Protein AF-A0A485KMB8-F1 (afdb_monomer_lite)

InterPro domains:
  IPR010730 Heterokaryon incompatibility [PF06985] (48-133)
  IPR052895 Heterokaryon Regulation/Transcriptional Modulator [PTHR24148] (30-365)

Structure (mmCIF, N/CA/C/O backbone):
data_AF-A0A485KMB8-F1
#
_entry.id   AF-A0A485KMB8-F1
#
loop_
_atom_site.group_PDB
_atom_site.id
_atom_site.type_symbol
_atom_site.label_atom_id
_atom_site.label_alt_id
_atom_site.label_comp_id
_atom_site.label_asym_id
_atom_site.label_entity_id
_atom_site.label_seq_id
_atom_site.pdbx_PDB_ins_code
_atom_site.Cartn_x
_atom_site.Cartn_y
_atom_site.Cartn_z
_atom_site.occupancy
_atom_site.B_iso_or_equiv
_atom_site.auth_seq_id
_atom_site.auth_comp_id
_atom_site.auth_asym_id
_atom_site.auth_atom_id
_atom_site.pdbx_PDB_model_num
ATOM 1 N N . MET A 1 1 ? 18.786 -43.658 13.700 1.00 33.66 1 MET A N 1
ATOM 2 C CA . MET A 1 1 ? 17.356 -43.507 13.361 1.00 33.66 1 MET A CA 1
ATOM 3 C C . MET A 1 1 ? 16.555 -43.736 14.630 1.00 33.66 1 MET A C 1
ATOM 5 O O . MET A 1 1 ? 16.445 -44.871 15.063 1.00 33.66 1 MET A O 1
ATOM 9 N N . LEU A 1 2 ? 16.092 -42.661 15.263 1.00 22.67 2 LEU A N 1
ATOM 10 C CA . LEU A 1 2 ? 15.136 -42.699 16.373 1.00 22.67 2 LEU A CA 1
ATOM 11 C C . LEU A 1 2 ? 13.871 -41.972 15.891 1.00 22.67 2 LEU A C 1
ATOM 13 O O . LEU A 1 2 ? 14.014 -40.977 15.174 1.00 22.67 2 LEU A O 1
ATOM 17 N N . PRO A 1 3 ? 12.662 -42.463 16.203 1.00 29.00 3 PRO A N 1
ATOM 18 C CA . PRO A 1 3 ? 11.435 -41.874 15.693 1.00 29.00 3 PRO A CA 1
ATOM 19 C C . PRO A 1 3 ? 11.149 -40.561 16.430 1.00 29.00 3 PRO A C 1
ATOM 21 O O . PRO A 1 3 ? 11.124 -40.515 17.658 1.00 29.00 3 PRO A O 1
ATOM 24 N N . LEU A 1 4 ? 10.942 -39.488 15.666 1.00 28.11 4 LEU A N 1
ATOM 25 C CA . LEU A 1 4 ? 10.397 -38.234 16.173 1.00 28.11 4 LEU A CA 1
ATOM 26 C C . LEU A 1 4 ? 8.925 -38.463 16.521 1.00 28.11 4 LEU A C 1
ATOM 28 O O . LEU A 1 4 ? 8.076 -38.589 15.640 1.00 28.11 4 LEU A O 1
ATOM 32 N N . SER A 1 5 ? 8.652 -38.546 17.818 1.00 27.19 5 SER A N 1
ATOM 33 C CA . SER A 1 5 ? 7.319 -38.602 18.403 1.00 27.19 5 SER A CA 1
ATOM 34 C C . SER A 1 5 ? 6.478 -37.408 17.943 1.00 27.19 5 SER A C 1
ATOM 36 O O . SER A 1 5 ? 6.818 -36.252 18.197 1.00 27.19 5 SER A O 1
ATOM 38 N N . SER A 1 6 ? 5.363 -37.694 17.273 1.00 32.34 6 SER A N 1
ATOM 39 C CA . SER A 1 6 ? 4.346 -36.723 16.878 1.00 32.34 6 SER A CA 1
ATOM 40 C C . SER A 1 6 ? 3.556 -36.258 18.103 1.00 32.34 6 SER A C 1
ATOM 42 O O . SER A 1 6 ? 2.508 -36.811 18.433 1.00 32.34 6 SER A O 1
ATOM 44 N N . VAL A 1 7 ? 4.048 -35.230 18.785 1.00 27.73 7 VAL A N 1
ATOM 45 C CA . VAL A 1 7 ? 3.206 -34.436 19.682 1.00 27.73 7 VAL A CA 1
ATOM 46 C C . VAL A 1 7 ? 2.474 -33.431 18.798 1.00 27.73 7 VAL A C 1
ATOM 48 O O . VAL A 1 7 ? 3.037 -32.405 18.431 1.00 27.73 7 VAL A O 1
ATOM 51 N N . GLN A 1 8 ? 1.243 -33.749 18.391 1.00 29.23 8 GLN A N 1
ATOM 52 C CA . GLN A 1 8 ? 0.310 -32.727 17.920 1.00 29.23 8 GLN A CA 1
ATOM 53 C C . GLN A 1 8 ? -0.181 -31.962 19.157 1.00 29.23 8 GLN A C 1
ATOM 55 O O . GLN A 1 8 ? -0.863 -32.559 19.991 1.00 29.23 8 GLN A O 1
ATOM 60 N N . PRO A 1 9 ? 0.139 -30.667 19.320 1.00 33.44 9 PRO A N 1
ATOM 61 C CA . PRO A 1 9 ? -0.571 -29.860 20.289 1.00 33.44 9 PRO A CA 1
ATOM 62 C C . PRO A 1 9 ? -1.999 -29.671 19.775 1.00 33.44 9 PRO A C 1
ATOM 64 O O . PRO A 1 9 ? -2.211 -29.227 18.646 1.00 33.44 9 PRO A O 1
ATOM 67 N N . SER A 1 10 ? -2.969 -30.036 20.610 1.00 31.23 10 SER A N 1
ATOM 68 C CA . SER A 1 10 ? -4.387 -29.747 20.410 1.00 31.23 10 SER A CA 1
ATOM 69 C C . SER A 1 10 ? -4.571 -28.233 20.279 1.00 31.23 10 SER A C 1
ATOM 71 O O . SER A 1 10 ? -4.607 -27.522 21.283 1.00 31.23 10 SER A O 1
ATOM 73 N N . MET A 1 11 ? -4.651 -27.727 19.047 1.00 38.28 11 MET A N 1
ATOM 74 C CA . MET A 1 11 ? -5.020 -26.339 18.785 1.00 38.28 11 MET A CA 1
ATOM 75 C C . MET A 1 11 ? -6.490 -26.170 19.168 1.00 38.28 11 MET A C 1
ATOM 77 O O . MET A 1 11 ? -7.372 -26.683 18.481 1.00 38.28 11 MET A O 1
ATOM 81 N N . MET A 1 12 ? -6.760 -25.456 20.263 1.00 34.22 12 MET A N 1
ATOM 82 C CA . MET A 1 12 ? -8.071 -24.845 20.459 1.00 34.22 12 MET A CA 1
ATOM 83 C C . MET A 1 12 ? -8.315 -23.932 19.258 1.00 34.22 12 MET A C 1
ATOM 85 O O . MET A 1 12 ? -7.650 -22.907 19.111 1.00 34.22 12 MET A O 1
ATOM 89 N N . GLN A 1 13 ? -9.224 -24.327 18.369 1.00 42.22 13 GLN A N 1
ATOM 90 C CA . GLN A 1 13 ? -9.740 -23.396 17.379 1.00 42.22 13 GLN A CA 1
ATOM 91 C C . GLN A 1 13 ? -10.479 -22.291 18.142 1.00 42.22 13 GLN A C 1
ATOM 93 O O . GLN A 1 13 ? -11.325 -22.613 18.982 1.00 42.22 13 GLN A O 1
ATOM 98 N N . PRO A 1 14 ? -10.157 -21.007 17.913 1.00 45.22 14 PRO A N 1
ATOM 99 C CA . PRO A 1 14 ? -10.925 -19.924 18.504 1.00 45.22 14 PRO A CA 1
ATOM 100 C C . PRO A 1 14 ? -12.391 -20.077 18.089 1.00 45.22 14 PRO A C 1
ATOM 102 O O . PRO A 1 14 ? -12.690 -20.401 16.937 1.00 45.22 14 PRO A O 1
ATOM 105 N N . SER A 1 15 ? -13.309 -19.880 19.035 1.00 43.38 15 SER A N 1
ATOM 106 C CA . SER A 1 15 ? -14.741 -19.858 18.744 1.00 43.38 15 SER A CA 1
ATOM 107 C C . SER A 1 15 ? -15.032 -18.840 17.635 1.00 43.38 15 SER A C 1
ATOM 109 O O . SER A 1 15 ? -14.392 -17.790 17.555 1.00 43.38 15 SER A O 1
ATOM 111 N N . SER A 1 16 ? -16.011 -19.126 16.771 1.00 51.03 16 SER A N 1
ATOM 112 C CA . SER A 1 16 ? -16.336 -18.268 15.618 1.00 51.03 16 SER A CA 1
ATOM 113 C C . SER A 1 16 ? -16.653 -16.815 16.006 1.00 51.03 16 SER A C 1
ATOM 115 O O . SER A 1 16 ? -16.420 -15.903 15.216 1.00 51.03 16 SER A O 1
ATOM 117 N N . THR A 1 17 ? -17.123 -16.583 17.236 1.00 52.75 17 THR A N 1
ATOM 118 C CA . THR A 1 17 ? -17.395 -15.258 17.807 1.00 52.75 17 THR A CA 1
ATOM 119 C C . THR A 1 17 ? -16.132 -14.467 18.160 1.00 52.75 17 THR A C 1
ATOM 121 O O . THR A 1 17 ? -16.128 -13.247 18.005 1.00 52.75 17 THR A O 1
ATOM 124 N N . ALA A 1 18 ? -15.041 -15.128 18.562 1.00 59.59 18 ALA A N 1
ATOM 125 C CA . ALA A 1 18 ? -13.763 -14.473 18.863 1.00 59.59 18 ALA A CA 1
ATOM 126 C C . ALA A 1 18 ? -13.085 -13.903 17.602 1.00 59.59 18 ALA A C 1
ATOM 128 O O . ALA A 1 18 ? -12.333 -12.930 17.682 1.00 59.59 18 ALA A O 1
ATOM 129 N N . LEU A 1 19 ? -13.393 -14.476 16.434 1.00 71.62 19 LEU A N 1
ATOM 130 C CA . LEU A 1 19 ? -12.853 -14.068 15.136 1.00 71.62 19 LEU A CA 1
ATOM 131 C C . LEU A 1 19 ? -13.590 -12.877 14.505 1.00 71.62 19 LEU A C 1
ATOM 133 O O . LEU A 1 19 ? -13.115 -12.341 13.507 1.00 71.62 19 LEU A O 1
ATOM 137 N N . ALA A 1 20 ? -14.736 -12.443 15.034 1.00 86.88 20 ALA A N 1
ATOM 138 C CA . ALA A 1 20 ? -15.424 -11.287 14.465 1.00 86.88 20 ALA A CA 1
ATOM 139 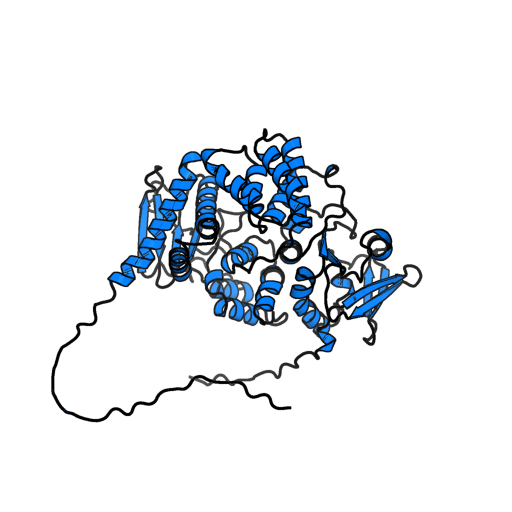C C . ALA A 1 20 ? -14.609 -9.996 14.714 1.00 86.88 20 ALA A C 1
ATOM 141 O O . ALA A 1 20 ? -14.171 -9.767 15.846 1.00 86.88 20 ALA A O 1
ATOM 142 N N . PRO A 1 21 ? -14.390 -9.141 13.700 1.00 90.81 21 PRO A N 1
ATOM 143 C CA . PRO A 1 21 ? -13.713 -7.858 13.878 1.00 90.81 21 PRO A CA 1
ATOM 144 C C . PRO A 1 21 ? -14.529 -6.929 14.789 1.00 90.81 21 PRO A C 1
ATOM 146 O O . PRO A 1 21 ? -15.754 -6.855 14.669 1.00 90.81 21 PRO A O 1
ATOM 149 N N . ARG A 1 22 ? -13.850 -6.207 15.687 1.00 93.62 22 ARG A N 1
ATOM 150 C CA . ARG A 1 22 ? -14.463 -5.189 16.558 1.00 93.62 22 ARG A CA 1
ATOM 151 C C . ARG A 1 22 ? -14.307 -3.801 15.952 1.00 93.62 22 ARG A C 1
ATOM 153 O O . ARG A 1 22 ? -13.197 -3.443 15.593 1.00 93.62 22 ARG A O 1
ATOM 160 N N . PHE A 1 23 ? -15.364 -3.004 15.895 1.00 96.00 23 PHE A N 1
ATOM 161 C CA . PHE A 1 23 ? -15.301 -1.607 15.461 1.00 96.00 23 PHE A CA 1
ATOM 162 C C . PHE A 1 23 ? -15.749 -0.687 16.590 1.00 96.00 23 PHE A C 1
ATOM 164 O O . PHE A 1 23 ? -16.710 -0.990 17.293 1.00 96.00 23 PHE A O 1
ATOM 171 N N . ILE A 1 24 ? -15.068 0.445 16.750 1.00 97.56 24 ILE A N 1
ATOM 172 C CA . ILE A 1 24 ? -15.470 1.529 17.642 1.00 97.56 24 ILE A CA 1
ATOM 173 C C . ILE A 1 24 ? -16.773 2.116 17.099 1.00 97.56 24 ILE A C 1
ATOM 175 O O . ILE A 1 24 ? -16.810 2.630 15.979 1.00 97.56 24 ILE A O 1
ATOM 179 N N . ALA A 1 25 ? -17.821 2.046 17.910 1.00 96.25 25 ALA A N 1
ATOM 180 C CA . ALA A 1 25 ? -19.121 2.645 17.643 1.00 96.25 25 ALA A CA 1
ATOM 181 C C . ALA A 1 25 ? -19.229 4.038 18.279 1.00 96.25 25 ALA A C 1
ATOM 183 O O . ALA A 1 25 ? -19.823 4.946 17.702 1.00 96.25 25 ALA A O 1
ATOM 184 N N . SER A 1 26 ? -18.644 4.231 19.466 1.00 96.69 26 SER A N 1
ATOM 185 C CA . SER A 1 26 ? -18.619 5.535 20.131 1.00 96.69 26 SER A CA 1
ATOM 186 C C . SER A 1 26 ? -17.451 5.682 21.106 1.00 96.69 26 SER A C 1
ATOM 188 O O . SER A 1 26 ? -16.875 4.705 21.585 1.00 96.69 26 SER A O 1
ATOM 190 N N . ILE A 1 27 ? -17.108 6.934 21.407 1.00 97.56 27 ILE A N 1
ATOM 191 C CA . ILE A 1 27 ? -16.139 7.316 22.436 1.00 97.56 27 ILE A CA 1
ATOM 192 C C . ILE A 1 27 ? -16.719 8.461 23.268 1.00 97.56 27 ILE A C 1
ATOM 194 O O . ILE A 1 27 ? -17.312 9.397 22.731 1.00 97.56 27 ILE A O 1
ATOM 198 N N . ASN A 1 28 ? -16.543 8.399 24.585 1.00 97.25 28 ASN A N 1
ATOM 199 C CA . ASN A 1 28 ? -16.956 9.434 25.519 1.00 97.25 28 ASN A CA 1
ATOM 200 C C . ASN A 1 28 ? -15.736 9.935 26.299 1.00 97.25 28 ASN A C 1
ATOM 202 O O . ASN A 1 28 ? -15.204 9.250 27.173 1.00 97.25 28 ASN A O 1
ATOM 206 N N . LEU A 1 29 ? -15.319 11.163 25.989 1.00 96.56 29 LEU A N 1
ATOM 207 C CA . LEU A 1 29 ? -14.118 11.777 26.560 1.00 96.56 29 LEU A CA 1
ATOM 208 C C . LEU A 1 29 ? -14.262 12.108 28.053 1.00 96.56 29 LEU A C 1
ATOM 210 O O . LEU A 1 29 ? -13.272 12.073 28.772 1.00 96.56 29 LEU A O 1
ATOM 214 N N . SER A 1 30 ? -15.474 12.408 28.538 1.00 95.62 30 SER A N 1
ATOM 215 C CA . SER A 1 30 ? -15.695 12.779 29.947 1.00 95.62 30 SER A CA 1
ATOM 216 C C . SER A 1 30 ? -15.657 11.594 30.910 1.00 95.62 30 SER A C 1
ATOM 218 O O . SER A 1 30 ? -15.266 11.750 32.060 1.00 95.62 30 SER A O 1
ATOM 220 N N . SER A 1 31 ? -16.073 10.417 30.444 1.00 96.75 31 SER A N 1
ATOM 221 C CA . SER A 1 31 ? -16.063 9.175 31.230 1.00 96.75 31 SER A CA 1
ATOM 222 C C . SER A 1 31 ? -14.888 8.262 30.880 1.00 96.75 31 SER A C 1
ATOM 224 O O . SER A 1 31 ? -14.791 7.167 31.426 1.00 96.75 31 SER A O 1
ATOM 226 N N . SER A 1 32 ? -14.026 8.692 29.953 1.00 97.12 32 SER A N 1
ATOM 227 C CA . SER A 1 32 ? -12.945 7.891 29.381 1.00 97.12 32 SER A CA 1
ATOM 228 C C . SER A 1 32 ? -13.408 6.490 28.969 1.00 97.12 32 SER A C 1
ATOM 230 O O . SER A 1 32 ? -12.776 5.488 29.301 1.00 97.12 32 SER A O 1
ATOM 232 N N . SER A 1 33 ? -14.540 6.407 28.267 1.00 98.06 33 SER A N 1
ATOM 233 C CA . SER A 1 33 ? -15.115 5.136 27.819 1.00 98.06 33 SER A CA 1
ATOM 234 C C . SER A 1 33 ? -15.172 5.048 26.299 1.00 98.06 33 SER A C 1
ATOM 236 O O . SER A 1 33 ? -15.390 6.043 25.605 1.00 98.06 33 SER A O 1
ATOM 238 N N . ILE A 1 34 ? -14.943 3.846 25.780 1.00 98.44 34 ILE A N 1
ATOM 239 C CA . ILE A 1 34 ? -15.025 3.513 24.358 1.00 98.44 34 ILE A CA 1
ATOM 240 C C . ILE A 1 34 ? -15.970 2.326 24.229 1.00 98.44 34 ILE A C 1
ATOM 242 O O . ILE A 1 34 ? -15.803 1.325 24.925 1.00 98.44 34 ILE A O 1
ATOM 246 N N . HIS A 1 35 ? -16.944 2.425 23.333 1.00 97.88 35 HIS A N 1
ATOM 247 C CA . HIS A 1 35 ? -17.841 1.324 23.017 1.00 97.88 35 HIS A CA 1
ATOM 248 C C . HIS A 1 35 ? -17.499 0.767 21.645 1.00 97.88 35 HIS A C 1
ATOM 250 O O . HIS A 1 35 ? -17.543 1.480 20.640 1.00 97.88 35 HIS A O 1
ATOM 256 N N . CYS A 1 36 ? -17.180 -0.517 21.620 1.00 97.12 36 CYS A N 1
ATOM 257 C CA . CYS A 1 36 ? -16.956 -1.294 20.419 1.00 97.12 36 CYS A CA 1
ATOM 258 C C . CYS A 1 36 ? -18.107 -2.279 20.205 1.00 97.12 36 CYS A C 1
ATOM 260 O O . CYS A 1 36 ? -18.800 -2.664 21.148 1.00 97.12 36 CYS A O 1
ATOM 262 N N . THR A 1 37 ? -18.278 -2.719 18.964 1.00 94.88 37 THR A N 1
ATOM 263 C CA . THR A 1 37 ? -19.197 -3.802 18.615 1.00 94.88 37 THR A CA 1
ATOM 264 C C . THR A 1 37 ? -18.571 -4.733 17.589 1.00 94.88 37 THR A C 1
ATOM 266 O O . THR A 1 37 ? -17.756 -4.314 16.758 1.00 94.88 37 THR A O 1
ATOM 269 N N . ARG A 1 38 ? -18.915 -6.017 17.659 1.00 92.88 38 ARG A N 1
ATOM 270 C CA . ARG A 1 38 ? -18.493 -7.021 16.687 1.00 92.88 38 ARG A CA 1
ATOM 271 C C . ARG A 1 38 ? -19.348 -6.948 15.434 1.00 92.88 38 ARG A C 1
ATOM 273 O O . ARG A 1 38 ? -20.574 -6.969 15.481 1.00 92.88 38 ARG A O 1
ATOM 280 N N . VAL A 1 39 ? -18.674 -6.956 14.292 1.00 92.19 39 VAL A N 1
ATOM 281 C CA . VAL A 1 39 ? -19.317 -6.891 12.982 1.00 92.19 39 VAL A CA 1
ATOM 282 C C . VAL A 1 39 ? -19.143 -8.225 12.264 1.00 92.19 39 VAL A C 1
ATOM 284 O O . VAL A 1 39 ? -18.033 -8.733 12.135 1.00 92.19 39 VAL A O 1
ATOM 287 N N . THR A 1 40 ? -20.240 -8.804 11.773 1.00 87.31 40 THR A N 1
ATOM 288 C CA . THR A 1 40 ? -20.207 -10.071 11.019 1.00 87.31 40 THR A CA 1
ATOM 289 C C . THR A 1 40 ? -19.863 -9.870 9.546 1.00 87.31 40 THR A C 1
ATOM 291 O O . THR A 1 40 ? -19.247 -10.741 8.938 1.00 87.31 40 THR A O 1
ATOM 294 N N . THR A 1 41 ? -20.241 -8.724 8.972 1.00 91.19 41 THR A N 1
ATOM 295 C CA . THR A 1 41 ? -19.981 -8.373 7.570 1.00 91.19 41 THR A CA 1
ATOM 296 C C . THR A 1 41 ? -19.365 -6.985 7.482 1.00 91.19 41 THR A C 1
ATOM 298 O O . THR A 1 41 ? -20.023 -5.995 7.787 1.00 91.19 41 THR A O 1
ATOM 301 N N . ILE A 1 42 ? -18.114 -6.906 7.032 1.00 92.69 42 ILE A N 1
ATOM 302 C CA . ILE A 1 42 ? -17.429 -5.628 6.828 1.00 92.69 42 ILE A CA 1
ATOM 303 C C . ILE A 1 42 ? -17.874 -5.026 5.494 1.00 92.69 42 ILE A C 1
ATOM 305 O O . ILE A 1 42 ? -17.843 -5.696 4.463 1.00 92.69 42 ILE A O 1
ATOM 309 N N . GLN A 1 43 ? -18.259 -3.755 5.522 1.00 91.75 43 GLN A N 1
ATOM 310 C CA . GLN A 1 43 ? -18.671 -2.976 4.352 1.00 91.75 43 GLN A CA 1
ATOM 311 C C . GLN A 1 43 ? -17.744 -1.767 4.156 1.00 91.75 43 GLN A C 1
ATOM 313 O O . GLN A 1 43 ? -17.126 -1.335 5.128 1.00 91.75 43 GLN A O 1
ATOM 318 N N . PRO A 1 44 ? -17.700 -1.146 2.962 1.00 90.75 44 PRO A N 1
ATOM 319 C CA . PRO A 1 44 ? -16.911 0.071 2.730 1.00 90.75 44 PRO A CA 1
ATOM 320 C C . PRO A 1 44 ? -17.303 1.279 3.601 1.00 90.75 44 PRO A C 1
ATOM 322 O O . PRO A 1 44 ? -16.526 2.227 3.704 1.00 90.75 44 PRO A O 1
ATOM 325 N N . THR A 1 45 ? -18.483 1.251 4.229 1.00 92.94 45 THR A N 1
ATOM 326 C CA . THR A 1 45 ? -18.957 2.214 5.245 1.00 92.94 45 THR A CA 1
ATOM 327 C C . THR A 1 45 ? -18.319 2.017 6.620 1.00 92.94 45 THR A C 1
ATOM 329 O O . THR A 1 45 ? -18.466 2.868 7.495 1.00 92.94 45 THR A O 1
ATOM 332 N N . HIS A 1 46 ? -17.606 0.911 6.818 1.00 95.88 46 HIS A N 1
ATOM 333 C CA . HIS A 1 46 ? -16.708 0.722 7.943 1.00 95.88 46 HIS A CA 1
ATOM 334 C C . HIS A 1 46 ? -15.344 1.286 7.571 1.00 95.88 46 HIS A C 1
ATOM 336 O O . HIS A 1 46 ? -14.868 1.103 6.447 1.00 95.88 46 HIS A O 1
ATOM 342 N N . PHE A 1 47 ? -14.690 1.934 8.524 1.00 95.81 47 PHE A N 1
ATOM 343 C CA . PHE A 1 47 ? -13.403 2.577 8.297 1.00 95.81 47 PHE A CA 1
ATOM 344 C C . PHE A 1 47 ? -12.313 1.912 9.120 1.00 95.81 47 PHE A C 1
ATOM 346 O O . PHE A 1 47 ? -12.569 1.460 10.229 1.00 95.81 47 PHE A O 1
ATOM 353 N N . ALA A 1 48 ? -11.092 1.874 8.596 1.00 94.81 48 ALA A N 1
ATOM 354 C CA . ALA A 1 48 ? -9.917 1.411 9.326 1.00 94.81 48 ALA A CA 1
ATOM 355 C C . ALA A 1 48 ? -8.855 2.509 9.312 1.00 94.81 48 ALA A C 1
ATOM 357 O O . ALA A 1 48 ? -8.415 2.925 8.238 1.00 94.81 48 ALA A O 1
ATOM 358 N N . LEU A 1 49 ? -8.455 3.006 10.483 1.00 94.38 49 LEU A N 1
ATOM 359 C CA . LEU A 1 49 ? -7.405 4.018 10.557 1.00 94.38 49 LEU A CA 1
ATOM 360 C C . LEU A 1 49 ? -6.042 3.385 10.297 1.00 94.38 49 LEU A C 1
ATOM 362 O O . LEU A 1 49 ? -5.538 2.576 11.073 1.00 94.38 49 LEU A O 1
ATOM 366 N N . SER A 1 50 ? -5.436 3.821 9.203 1.00 91.12 50 SER A N 1
ATOM 367 C CA . SER A 1 50 ? -4.105 3.442 8.773 1.00 91.12 50 SER A CA 1
ATOM 368 C C . SER A 1 50 ? -3.121 4.510 9.232 1.00 91.12 50 SER A C 1
ATOM 370 O O . SER A 1 50 ? -3.167 5.657 8.783 1.00 91.12 50 SER A O 1
ATOM 372 N N . HIS A 1 51 ? -2.247 4.148 10.164 1.00 89.44 51 HIS A N 1
ATOM 373 C CA . HIS A 1 51 ? -1.402 5.103 10.872 1.00 89.44 51 HIS A CA 1
ATOM 374 C C . HIS A 1 51 ? -0.041 4.486 11.201 1.00 89.44 51 HIS A C 1
ATOM 376 O O . HIS A 1 51 ? 0.182 3.277 11.102 1.00 89.44 51 HIS A O 1
ATOM 382 N N . ARG A 1 52 ? 0.913 5.326 11.607 1.00 84.00 52 ARG A N 1
ATOM 383 C CA . ARG A 1 52 ? 2.184 4.834 12.140 1.00 84.00 52 ARG A CA 1
ATOM 384 C C . ARG A 1 52 ? 1.987 4.425 13.600 1.00 84.00 52 ARG A C 1
ATOM 386 O O . ARG A 1 52 ? 1.707 5.286 14.422 1.00 84.00 52 ARG A O 1
ATOM 393 N N . TRP A 1 53 ? 2.297 3.171 13.941 1.00 78.31 53 TRP A N 1
ATOM 394 C CA . TRP A 1 53 ? 2.369 2.757 15.349 1.00 78.31 53 TRP A CA 1
ATOM 395 C C . TRP A 1 53 ? 3.348 3.621 16.157 1.00 78.31 53 TRP A C 1
ATOM 397 O O . TRP A 1 53 ? 4.526 3.747 15.784 1.00 78.31 53 TRP A O 1
ATOM 407 N N . GLN A 1 54 ? 2.875 4.140 17.285 1.00 75.62 54 GLN A N 1
ATOM 408 C CA . GLN A 1 54 ? 3.639 4.918 18.255 1.00 75.62 54 GLN A CA 1
ATOM 409 C C . GLN A 1 54 ? 3.604 4.216 19.619 1.00 75.62 54 GLN A C 1
ATOM 411 O O . GLN A 1 54 ? 2.634 3.534 19.949 1.00 75.62 54 GLN A O 1
ATOM 416 N N . ASP A 1 55 ? 4.685 4.342 20.391 1.00 74.75 55 ASP A N 1
ATOM 417 C CA . ASP A 1 55 ? 4.708 3.833 21.763 1.00 74.75 55 ASP A CA 1
ATOM 418 C C . ASP A 1 55 ? 3.856 4.734 22.666 1.00 74.75 55 ASP A C 1
ATOM 420 O O . ASP A 1 55 ? 3.931 5.959 22.587 1.00 74.75 55 ASP A O 1
ATOM 424 N N . ARG A 1 56 ? 3.047 4.104 23.517 1.00 74.75 56 ARG A N 1
ATOM 425 C CA . ARG A 1 56 ? 2.085 4.743 24.425 1.00 74.75 56 ARG A CA 1
ATOM 426 C C . ARG A 1 56 ? 2.484 4.581 25.891 1.00 74.75 56 ARG A C 1
ATOM 428 O O . ARG A 1 56 ? 1.662 4.746 26.786 1.00 74.75 56 ARG A O 1
ATOM 435 N N . SER A 1 57 ? 3.757 4.272 26.137 1.00 69.44 57 SER A N 1
ATOM 436 C CA . SER A 1 57 ? 4.376 4.229 27.465 1.00 69.44 57 SER A CA 1
ATOM 437 C C . SER A 1 57 ? 4.598 5.616 28.098 1.00 69.44 57 SER A C 1
ATOM 439 O O . SER A 1 57 ? 5.101 5.710 29.218 1.00 69.44 57 SER A O 1
ATOM 441 N N . SER A 1 58 ? 4.234 6.707 27.410 1.00 69.75 58 SER A N 1
ATOM 442 C CA . SER A 1 58 ? 4.465 8.076 27.873 1.00 69.75 58 SER A CA 1
ATOM 443 C C . SER A 1 58 ? 3.515 8.501 29.001 1.00 69.75 58 SER A C 1
ATOM 445 O O . SER A 1 58 ? 2.342 8.134 29.043 1.00 69.75 58 SER A O 1
ATOM 447 N N . ALA A 1 59 ? 3.998 9.396 29.871 1.00 65.44 59 ALA A N 1
ATOM 448 C CA . ALA A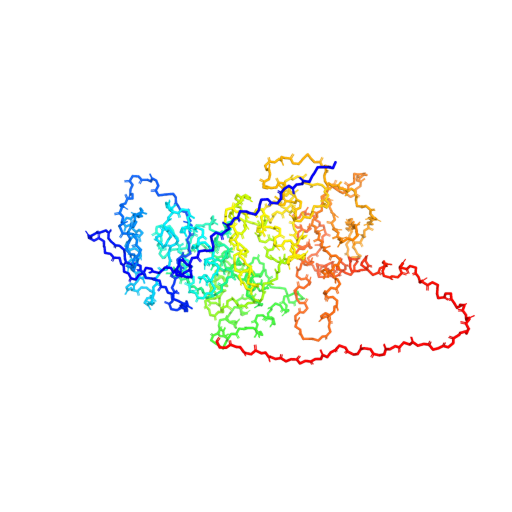 1 59 ? 3.215 10.005 30.953 1.00 65.44 59 ALA A CA 1
ATOM 449 C C . ALA A 1 59 ? 2.056 10.912 30.475 1.00 65.44 59 ALA A C 1
ATOM 451 O O . ALA A 1 59 ? 1.327 11.460 31.296 1.00 65.44 59 ALA A O 1
ATOM 452 N N . THR A 1 60 ? 1.902 11.110 29.163 1.00 83.38 60 THR A N 1
ATOM 453 C CA . THR A 1 60 ? 0.884 11.981 28.552 1.00 83.38 60 THR A CA 1
ATOM 454 C C . THR A 1 60 ? -0.383 11.236 28.127 1.00 83.38 60 THR A C 1
ATOM 456 O O . THR A 1 60 ? -1.324 11.870 27.650 1.00 83.38 60 THR A O 1
ATOM 459 N N . CYS A 1 61 ? -0.417 9.908 28.268 1.00 89.62 61 CYS A N 1
ATOM 460 C CA . CYS A 1 61 ? -1.573 9.100 27.897 1.00 89.62 61 CYS A CA 1
ATOM 461 C C . CYS A 1 61 ? -2.576 8.974 29.053 1.00 89.62 61 CYS A C 1
ATOM 463 O O . CYS A 1 61 ? -2.202 8.741 30.201 1.00 89.62 61 CYS A O 1
ATOM 465 N N . ASN A 1 62 ? -3.862 9.055 28.720 1.00 92.44 62 ASN A N 1
ATOM 466 C CA . ASN A 1 62 ? -4.973 8.762 29.616 1.00 92.44 62 ASN A CA 1
ATOM 467 C C . ASN A 1 62 ? -5.448 7.320 29.409 1.00 92.44 62 ASN A C 1
ATOM 469 O O . ASN A 1 62 ? -5.406 6.800 28.293 1.00 92.44 62 ASN A O 1
ATOM 473 N N . SER A 1 63 ? -5.948 6.697 30.476 1.00 94.56 63 SER A N 1
ATOM 474 C CA . SER A 1 63 ? -6.567 5.371 30.403 1.00 94.56 63 SER A CA 1
ATOM 475 C C . SER A 1 63 ? -8.034 5.489 29.991 1.00 94.56 63 SER A C 1
ATOM 477 O O . SER A 1 63 ? -8.796 6.226 30.620 1.00 94.56 63 SER A O 1
ATOM 479 N N . PHE A 1 64 ? -8.420 4.753 28.953 1.00 97.25 64 PHE A N 1
ATOM 480 C CA . PHE A 1 64 ? -9.792 4.593 28.488 1.00 97.25 64 PHE A CA 1
ATOM 481 C C . PHE A 1 64 ? -10.246 3.152 28.696 1.00 97.25 64 PHE A C 1
ATOM 483 O O . PHE A 1 64 ? -9.509 2.215 28.393 1.00 97.25 64 PHE A O 1
ATOM 490 N N . THR A 1 65 ? -11.472 2.965 29.181 1.00 98.19 65 THR A N 1
ATOM 491 C CA . THR A 1 65 ? -12.078 1.635 29.323 1.00 98.19 65 THR A CA 1
ATOM 492 C C . THR A 1 65 ? -12.867 1.295 28.066 1.00 98.19 65 THR A C 1
ATOM 494 O O . THR A 1 65 ? -13.784 2.023 27.687 1.00 98.19 65 THR A O 1
ATOM 497 N N . VAL A 1 66 ? -12.512 0.186 27.424 1.00 98.06 66 VAL A N 1
ATOM 498 C CA . VAL A 1 66 ? -13.181 -0.345 26.240 1.00 98.06 66 VAL A CA 1
ATOM 499 C C . VAL A 1 66 ? -14.218 -1.378 26.665 1.00 98.06 66 VAL A C 1
ATOM 501 O O . VAL A 1 66 ? -13.899 -2.350 27.350 1.00 98.06 66 VAL A O 1
ATOM 504 N N . PHE A 1 67 ? -15.454 -1.179 26.221 1.00 97.75 67 PHE A N 1
ATOM 505 C CA . PHE A 1 67 ? -16.563 -2.117 26.357 1.00 97.75 67 PHE A CA 1
ATOM 506 C C . PHE A 1 67 ? -16.902 -2.664 24.972 1.00 97.75 67 PHE A C 1
ATOM 508 O O . PHE A 1 67 ? -17.212 -1.880 24.077 1.00 97.75 67 PHE A O 1
ATOM 515 N N . CYS A 1 68 ? -16.858 -3.982 24.778 1.00 94.75 68 CYS A N 1
ATOM 516 C CA . CYS A 1 68 ? -17.229 -4.602 23.506 1.00 94.75 68 CYS A CA 1
ATOM 517 C C . CYS A 1 68 ? -18.283 -5.685 23.717 1.00 94.75 68 CYS A C 1
ATOM 519 O O . CYS A 1 68 ? -17.957 -6.772 24.184 1.00 94.75 68 CYS A O 1
ATOM 521 N N . ASP A 1 69 ? -19.528 -5.403 23.336 1.00 92.69 69 ASP A N 1
ATOM 522 C CA . ASP A 1 69 ? -20.668 -6.319 23.462 1.00 92.69 69 ASP A CA 1
ATOM 523 C C . ASP A 1 69 ? -20.740 -7.008 24.849 1.00 92.69 69 ASP A C 1
ATOM 525 O O . ASP A 1 69 ? -21.088 -6.370 25.843 1.00 92.69 69 ASP A O 1
ATOM 529 N N . HIS A 1 70 ? -20.405 -8.302 24.923 1.00 89.00 70 HIS A N 1
ATOM 530 C CA . HIS A 1 70 ? -20.406 -9.119 26.144 1.00 89.00 70 HIS A CA 1
ATOM 531 C C . HIS A 1 70 ? -19.000 -9.523 26.620 1.00 89.00 70 HIS A C 1
ATOM 533 O O . HIS A 1 70 ? -18.879 -10.293 27.574 1.00 89.00 70 HIS A O 1
ATOM 539 N N . ASP A 1 71 ? -17.945 -9.037 25.963 1.00 89.50 71 ASP A N 1
ATOM 540 C CA . ASP A 1 71 ? -16.568 -9.330 26.351 1.00 89.50 71 ASP A CA 1
ATOM 541 C C . ASP A 1 71 ? -16.212 -8.592 27.658 1.00 89.50 71 ASP A C 1
ATOM 543 O O . ASP A 1 71 ? -16.717 -7.490 27.912 1.00 89.50 71 ASP A O 1
ATOM 547 N N . PRO A 1 72 ? -15.311 -9.151 28.490 1.00 92.88 72 PRO A N 1
ATOM 548 C CA . PRO A 1 72 ? -14.773 -8.433 29.638 1.00 92.88 72 PRO A CA 1
ATOM 549 C C . PRO A 1 72 ? -14.154 -7.090 29.213 1.00 92.88 72 PRO A C 1
ATOM 551 O O . PRO A 1 72 ? -13.408 -7.053 28.227 1.00 92.88 72 PRO A O 1
ATOM 554 N N . PRO A 1 73 ? -14.423 -5.990 29.941 1.00 96.25 73 PRO A N 1
ATOM 555 C CA . PRO A 1 73 ? -13.846 -4.698 29.609 1.00 96.25 73 PRO A CA 1
ATOM 556 C C . PRO A 1 73 ? -12.327 -4.720 29.793 1.00 96.25 73 PRO A C 1
ATOM 558 O O . PRO A 1 73 ? -11.802 -5.373 30.698 1.00 96.25 73 PRO A O 1
ATOM 561 N N . TYR A 1 74 ? -11.624 -3.966 28.955 1.00 96.12 74 TYR A N 1
ATOM 562 C CA . TYR A 1 74 ? -10.172 -3.808 29.025 1.00 96.12 74 TYR A CA 1
ATOM 563 C C . TYR A 1 74 ? -9.780 -2.342 28.874 1.00 96.12 74 TYR A C 1
ATOM 565 O O . TYR A 1 74 ? -10.561 -1.518 28.405 1.00 96.12 74 TYR A O 1
ATOM 573 N N . THR A 1 75 ? -8.572 -1.996 29.306 1.00 95.56 75 THR A N 1
ATOM 574 C CA . THR A 1 75 ? -8.082 -0.615 29.274 1.00 95.56 75 THR A CA 1
ATOM 575 C C . THR A 1 75 ? -7.109 -0.395 28.132 1.00 95.56 75 THR A C 1
ATOM 577 O O . THR A 1 75 ? -6.242 -1.234 27.885 1.00 95.56 75 THR A O 1
ATOM 580 N N . VAL A 1 76 ? -7.199 0.768 27.497 1.00 94.62 76 VAL A N 1
ATOM 581 C CA . VAL A 1 76 ? -6.259 1.231 26.474 1.00 94.62 76 VAL A CA 1
ATOM 582 C C . VAL A 1 76 ? -5.754 2.622 26.829 1.00 94.62 76 VAL A C 1
ATOM 584 O O . VAL A 1 76 ? -6.469 3.419 27.433 1.00 94.62 76 VAL A O 1
ATOM 587 N N . SER A 1 77 ? -4.516 2.918 26.455 1.00 94.12 77 SER A N 1
ATOM 588 C CA . SER A 1 77 ? -3.915 4.237 26.650 1.00 94.12 77 SER A CA 1
ATOM 589 C C . SER A 1 77 ? -4.102 5.075 25.389 1.00 94.12 77 SER A C 1
ATOM 591 O O . SER A 1 77 ? -3.740 4.605 24.315 1.00 94.12 77 SER A O 1
ATOM 593 N N . LEU A 1 78 ? -4.632 6.294 25.514 1.00 94.12 78 LEU A N 1
ATOM 594 C CA . LEU A 1 78 ? -4.768 7.268 24.421 1.00 94.12 78 LEU A CA 1
ATOM 595 C C . LEU A 1 78 ? -4.302 8.650 24.873 1.00 94.12 78 LEU A C 1
ATOM 597 O O . LEU A 1 78 ? -4.573 9.057 26.006 1.00 94.12 78 LEU A O 1
ATOM 601 N N . THR A 1 79 ? -3.688 9.426 23.984 1.00 94.19 79 THR A N 1
ATOM 602 C CA . THR A 1 79 ? -3.583 10.872 24.212 1.00 94.19 79 THR A CA 1
ATOM 603 C C . THR A 1 79 ? -4.965 11.521 24.074 1.00 94.19 79 THR A C 1
ATOM 605 O O . THR A 1 79 ? -5.865 11.006 23.403 1.00 94.19 79 THR A O 1
ATOM 608 N N . LEU A 1 80 ? -5.162 12.686 24.698 1.00 93.31 80 LEU A N 1
ATOM 609 C CA . LEU A 1 80 ? -6.417 13.430 24.538 1.00 93.31 80 LEU A CA 1
ATOM 610 C C . LEU A 1 80 ? -6.644 13.860 23.075 1.00 93.31 80 LEU A C 1
ATOM 612 O O . LEU A 1 80 ? -7.788 13.937 22.624 1.00 93.31 80 LEU A O 1
ATOM 616 N N . VAL A 1 81 ? -5.561 14.112 22.333 1.00 94.88 81 VAL A N 1
ATOM 617 C CA . VAL A 1 81 ? -5.607 14.475 20.911 1.00 94.88 81 VAL A CA 1
ATOM 618 C C . VAL A 1 81 ? -6.085 13.289 20.072 1.00 94.88 81 VAL A C 1
ATOM 620 O O . VAL A 1 81 ? -7.039 13.447 19.313 1.00 94.88 81 VAL A O 1
ATOM 623 N N . GLU A 1 82 ? -5.519 12.093 20.275 1.00 95.31 82 GLU A N 1
ATOM 624 C CA . GLU A 1 82 ? -5.972 10.864 19.606 1.00 95.31 82 GLU A CA 1
ATOM 625 C C . GLU A 1 82 ? -7.464 10.614 19.869 1.00 95.31 82 GLU A C 1
ATOM 627 O O . GLU A 1 82 ? -8.238 10.403 18.935 1.00 95.31 82 GLU A O 1
ATOM 632 N N . ALA A 1 83 ? -7.895 10.702 21.132 1.00 96.06 83 ALA A N 1
ATOM 633 C CA . ALA A 1 83 ? -9.289 10.481 21.511 1.00 96.06 83 ALA A CA 1
ATOM 634 C C . ALA A 1 83 ? -10.245 11.508 20.869 1.00 96.06 83 ALA A C 1
ATOM 636 O O . ALA A 1 83 ? -11.340 11.157 20.420 1.00 96.06 83 ALA A O 1
ATOM 637 N N . THR A 1 84 ? -9.818 12.770 20.768 1.00 96.69 84 THR A N 1
ATOM 638 C CA . THR A 1 84 ? -10.581 13.836 20.097 1.00 96.69 84 THR A CA 1
ATOM 639 C C . THR A 1 84 ? -10.684 13.588 18.590 1.00 96.69 84 THR A C 1
ATOM 641 O O . THR A 1 84 ? -11.760 13.747 18.012 1.00 96.69 84 THR A O 1
ATOM 644 N N . ASN A 1 85 ? -9.600 13.139 17.954 1.00 96.31 85 ASN A N 1
ATOM 645 C CA . ASN A 1 85 ? -9.597 12.803 16.532 1.00 96.31 85 ASN A CA 1
ATOM 646 C C . ASN A 1 85 ? -10.496 11.593 16.239 1.00 96.31 85 ASN A C 1
ATOM 648 O O . ASN A 1 85 ? -11.287 11.647 15.300 1.00 96.31 85 ASN A O 1
ATOM 652 N N . ILE A 1 86 ? -10.472 10.549 17.079 1.00 96.12 86 ILE A N 1
ATOM 653 C CA . ILE A 1 86 ? -11.402 9.408 16.982 1.00 96.12 86 ILE A CA 1
ATOM 654 C C . ILE A 1 86 ? -12.858 9.891 17.030 1.00 96.12 86 ILE A C 1
ATOM 656 O O . ILE A 1 86 ? -13.659 9.516 16.173 1.00 96.12 86 ILE A O 1
ATOM 660 N N . LEU A 1 87 ? -13.197 10.765 17.986 1.00 96.06 87 LEU A N 1
ATOM 661 C CA . LEU A 1 87 ? -14.540 11.340 18.094 1.00 96.06 87 LEU A CA 1
ATOM 662 C C . LEU A 1 87 ? -14.932 12.123 16.831 1.00 96.06 87 LEU A C 1
ATOM 664 O O . LEU A 1 87 ? -16.046 11.961 16.330 1.00 96.06 87 LEU A O 1
ATOM 668 N N . SER A 1 88 ? -14.025 12.943 16.294 1.00 95.25 88 SER A N 1
ATOM 669 C CA . SER A 1 88 ? -14.262 13.696 15.056 1.00 95.25 88 SER A CA 1
ATOM 670 C C . SER A 1 88 ? -14.466 12.769 13.852 1.00 95.25 88 SER A C 1
ATOM 672 O O . SER A 1 88 ? -15.385 12.984 13.059 1.00 95.25 88 SER A O 1
ATOM 674 N N . TYR A 1 89 ? -13.697 11.682 13.729 1.00 95.31 89 TYR A N 1
ATOM 675 C CA . TYR A 1 89 ? -13.898 10.705 12.656 1.00 95.31 89 TYR A CA 1
ATOM 676 C C . TYR A 1 89 ? -15.271 10.039 12.718 1.00 95.31 89 TYR A C 1
ATOM 678 O O . TYR A 1 89 ? -15.949 9.966 11.690 1.00 95.31 89 TYR A O 1
ATOM 686 N N . LEU A 1 90 ? -15.694 9.619 13.912 1.00 93.38 90 LEU A N 1
ATOM 687 C CA . LEU A 1 90 ? -16.985 8.966 14.131 1.00 93.38 90 LEU A CA 1
ATOM 688 C C . LEU A 1 90 ? -18.174 9.902 13.877 1.00 93.38 90 LEU A C 1
ATOM 690 O O . LEU A 1 90 ? -19.197 9.461 13.365 1.00 93.38 90 LEU A O 1
ATOM 694 N N . THR A 1 91 ? -18.051 11.187 14.222 1.00 91.31 91 THR A N 1
ATOM 695 C CA . THR A 1 91 ? -19.201 12.113 14.240 1.00 91.31 91 THR A CA 1
ATOM 696 C C . THR A 1 91 ? -19.263 13.090 13.069 1.00 91.31 91 THR A C 1
ATOM 698 O O . THR A 1 91 ? -20.348 13.567 12.747 1.00 91.31 91 THR A O 1
ATOM 701 N N . GLN A 1 92 ? -18.133 13.416 12.437 1.00 85.38 92 GLN A N 1
ATOM 702 C CA . GLN A 1 92 ? -18.044 14.519 11.471 1.00 85.38 92 GLN A CA 1
ATOM 703 C C . GLN A 1 92 ? -17.412 14.097 10.143 1.00 85.38 92 GLN A C 1
ATOM 705 O O . GLN A 1 92 ? -17.942 14.413 9.081 1.00 85.38 92 GLN A O 1
ATOM 710 N N . THR A 1 93 ? -16.272 13.404 10.187 1.00 81.38 93 THR A N 1
ATOM 711 C CA . THR A 1 93 ? -15.414 13.252 8.997 1.00 81.38 93 THR A CA 1
ATOM 712 C C . THR A 1 93 ? -15.780 12.047 8.134 1.00 81.38 93 THR A C 1
ATOM 714 O O . THR A 1 93 ? -15.756 12.135 6.901 1.00 81.38 93 THR A O 1
ATOM 717 N N . LEU A 1 94 ? -16.080 10.902 8.756 1.00 81.81 94 LEU A N 1
ATOM 718 C CA . LEU A 1 94 ? -16.271 9.646 8.029 1.00 81.81 94 LEU A CA 1
ATOM 719 C C . LEU A 1 94 ? -17.734 9.218 7.932 1.00 81.81 94 LEU A C 1
ATOM 721 O O . LEU A 1 94 ? -18.081 8.640 6.909 1.00 81.81 94 LEU A O 1
ATOM 725 N N . VAL A 1 95 ? -18.564 9.553 8.931 1.00 77.88 95 VAL A N 1
ATOM 726 C CA . VAL A 1 95 ? -20.013 9.259 9.004 1.00 77.88 95 VAL A CA 1
ATOM 727 C C . VAL A 1 95 ? -20.338 7.867 8.439 1.00 77.88 95 VAL A C 1
ATOM 729 O O . VAL A 1 95 ? -20.823 7.732 7.317 1.00 77.88 95 VAL A O 1
ATOM 732 N N . GLY A 1 96 ? -20.038 6.820 9.207 1.00 83.00 96 GLY A N 1
ATOM 733 C CA . GLY A 1 96 ? -20.339 5.441 8.818 1.00 83.00 96 GLY A CA 1
ATOM 734 C C . GLY A 1 96 ? -20.533 4.512 10.007 1.00 83.00 96 GLY A C 1
ATOM 735 O O . GLY A 1 96 ? -20.739 4.967 11.129 1.00 83.00 96 GLY A O 1
ATOM 736 N N . ASP A 1 97 ? -20.469 3.210 9.742 1.00 88.12 97 ASP A N 1
ATOM 737 C CA . ASP A 1 97 ? -20.981 2.172 10.649 1.00 88.12 97 ASP A CA 1
ATOM 738 C C . ASP A 1 97 ? -20.005 1.809 11.780 1.00 88.12 97 ASP A C 1
ATOM 740 O O . ASP A 1 97 ? -20.359 1.099 12.719 1.00 88.12 97 ASP A O 1
ATOM 744 N N . GLY A 1 98 ? -18.769 2.303 11.708 1.00 93.94 98 GLY A N 1
ATOM 745 C CA . GLY A 1 98 ? -17.786 2.138 12.767 1.00 93.94 98 GLY A CA 1
ATOM 746 C C . GLY A 1 98 ? -16.360 2.409 12.314 1.00 93.94 98 GLY A C 1
ATOM 747 O O . GLY A 1 98 ? -16.051 2.472 11.118 1.00 93.94 98 GLY A O 1
ATOM 748 N N . LEU A 1 99 ? -15.478 2.552 13.299 1.00 96.50 99 LEU A N 1
ATOM 749 C CA . LEU A 1 99 ? -14.061 2.822 13.100 1.00 96.50 99 LEU A CA 1
ATOM 750 C C . LEU A 1 99 ? -13.212 1.719 13.722 1.00 96.50 99 LEU A C 1
ATOM 752 O O . LEU A 1 99 ? -13.296 1.460 14.916 1.00 96.50 99 LEU A O 1
ATOM 756 N N . TRP A 1 100 ? -12.358 1.091 12.934 1.00 95.88 100 TRP A N 1
ATOM 757 C CA . TRP A 1 100 ? -11.365 0.157 13.426 1.00 95.88 100 TRP A CA 1
ATOM 758 C C . TRP A 1 100 ? -10.034 0.867 13.656 1.00 95.88 100 TRP A C 1
ATOM 760 O O . TRP A 1 100 ? -9.560 1.636 12.816 1.00 95.88 100 TRP A O 1
ATOM 770 N N . LEU A 1 101 ? -9.437 0.574 14.805 1.00 94.12 101 LEU A N 1
ATOM 771 C CA . LEU A 1 101 ? -8.130 1.050 15.233 1.00 94.12 101 LEU A CA 1
ATOM 772 C C . LEU A 1 101 ? -7.488 -0.070 16.049 1.00 94.12 101 LEU A C 1
ATOM 774 O O . LEU A 1 101 ? -8.013 -0.434 17.101 1.00 94.12 101 LEU A O 1
ATOM 778 N N . ASP A 1 102 ? -6.395 -0.636 15.552 1.00 89.62 102 ASP A N 1
ATOM 779 C CA . ASP A 1 102 ? -5.723 -1.827 16.087 1.00 89.62 102 ASP A CA 1
ATOM 780 C C . ASP A 1 102 ? -5.502 -1.801 17.609 1.00 89.62 102 ASP A C 1
ATOM 782 O O . ASP A 1 102 ? -5.944 -2.710 18.304 1.00 89.62 102 ASP A O 1
ATOM 786 N N . TYR A 1 103 ? -4.879 -0.767 18.172 1.00 89.81 103 TYR A N 1
ATOM 787 C CA . TYR A 1 103 ? -4.596 -0.714 19.616 1.00 89.81 103 TYR A CA 1
ATOM 788 C C . TYR A 1 103 ? -5.810 -0.397 20.496 1.00 89.81 103 TYR A C 1
ATOM 790 O O . TYR A 1 103 ? -5.688 -0.435 21.718 1.00 89.81 103 TYR A O 1
ATOM 798 N N . VAL A 1 104 ? -6.968 -0.094 19.903 1.00 94.25 104 VAL A N 1
ATOM 799 C CA . VAL A 1 104 ? -8.236 0.057 20.632 1.00 94.25 104 VAL A CA 1
ATOM 800 C C . VAL A 1 104 ? -9.098 -1.189 20.486 1.00 94.25 104 VAL A C 1
ATOM 802 O O . VAL A 1 104 ? -9.637 -1.686 21.469 1.00 94.25 104 VAL A O 1
ATOM 805 N N . CYS A 1 105 ? -9.227 -1.711 19.269 1.00 94.56 105 CYS A N 1
ATOM 806 C CA . CYS A 1 105 ? -10.103 -2.833 18.936 1.00 94.56 105 CYS A CA 1
ATOM 807 C C . CYS A 1 105 ? -9.496 -4.193 19.317 1.00 94.56 105 CYS A C 1
ATOM 809 O O . CYS A 1 105 ? -10.219 -5.185 19.410 1.00 94.56 105 CYS A O 1
ATOM 811 N N . VAL A 1 106 ? -8.185 -4.248 19.553 1.00 90.88 106 VAL A N 1
ATOM 812 C CA . VAL A 1 106 ? -7.472 -5.450 19.989 1.00 90.88 106 VAL A CA 1
ATOM 813 C C . VAL A 1 106 ? -7.015 -5.274 21.430 1.00 90.88 106 VAL A C 1
ATOM 815 O O . VAL A 1 106 ? -6.300 -4.322 21.750 1.00 90.88 106 VAL A O 1
ATOM 818 N N . ASN A 1 107 ? -7.382 -6.213 22.300 1.00 91.38 107 ASN A N 1
ATOM 819 C CA . ASN A 1 107 ? -6.869 -6.268 23.658 1.00 91.38 107 ASN A CA 1
ATOM 820 C C . ASN A 1 107 ? -5.418 -6.767 23.627 1.00 91.38 107 ASN A C 1
ATOM 822 O O . ASN A 1 107 ? -5.145 -7.963 23.686 1.00 91.38 107 ASN A O 1
ATOM 826 N N . GLN A 1 108 ? -4.474 -5.829 23.557 1.00 85.94 108 GLN A N 1
ATOM 827 C CA . GLN A 1 108 ? -3.040 -6.123 23.460 1.00 85.94 108 GLN A CA 1
ATOM 828 C C . GLN A 1 108 ? -2.482 -6.885 24.679 1.00 85.94 108 GLN A C 1
ATOM 830 O O . GLN A 1 108 ? -1.414 -7.493 24.587 1.00 85.94 108 GLN A O 1
ATOM 835 N N . ALA A 1 109 ? -3.184 -6.868 25.820 1.00 87.62 109 ALA A N 1
ATOM 836 C CA . ALA A 1 109 ? -2.801 -7.622 27.013 1.00 87.62 109 ALA A CA 1
ATOM 837 C C . ALA A 1 109 ? -3.218 -9.103 26.944 1.00 87.62 109 ALA A C 1
ATOM 839 O O . ALA A 1 109 ? -2.623 -9.939 27.627 1.00 87.62 109 ALA A O 1
ATOM 840 N N . ASP A 1 110 ? -4.205 -9.442 26.109 1.00 88.38 110 ASP A N 1
ATOM 841 C CA . ASP A 1 110 ? -4.658 -10.811 25.885 1.00 88.38 110 ASP A CA 1
ATOM 842 C C . ASP A 1 110 ? -4.065 -11.363 24.581 1.00 88.38 110 ASP A C 1
ATOM 844 O O . ASP A 1 110 ? -4.464 -11.013 23.472 1.00 88.38 110 ASP A O 1
ATOM 848 N N . LYS A 1 111 ? -3.103 -12.283 24.712 1.00 84.38 111 LYS A N 1
ATOM 849 C CA . LYS A 1 111 ? -2.442 -12.914 23.560 1.00 84.38 111 LYS A CA 1
ATOM 850 C C . LYS A 1 111 ? -3.409 -13.699 22.673 1.00 84.38 111 LYS A C 1
ATOM 852 O O . LYS A 1 111 ? -3.156 -13.794 21.472 1.00 84.38 111 LYS A O 1
ATOM 857 N N . ALA A 1 112 ? -4.461 -14.289 23.243 1.00 84.44 112 ALA A N 1
ATOM 858 C CA . ALA A 1 112 ? -5.441 -15.040 22.469 1.00 84.44 112 ALA A CA 1
ATOM 859 C C . ALA A 1 112 ? -6.276 -14.087 21.606 1.00 84.44 112 ALA A C 1
ATOM 861 O O . ALA A 1 112 ? -6.423 -14.323 20.406 1.00 84.44 112 ALA A O 1
ATOM 862 N N . ASP A 1 113 ? -6.729 -12.976 22.192 1.00 85.25 113 ASP A N 1
ATOM 863 C CA . ASP A 1 113 ? -7.435 -11.915 21.472 1.00 85.25 113 ASP A CA 1
ATOM 864 C C . ASP A 1 113 ? -6.561 -11.283 20.386 1.00 85.25 113 ASP A C 1
ATOM 866 O O . ASP A 1 113 ? -6.974 -11.192 19.230 1.00 85.25 113 ASP A O 1
ATOM 870 N N . ALA A 1 114 ? -5.317 -10.932 20.723 1.00 83.38 114 ALA A N 1
ATOM 871 C CA . ALA A 1 114 ? -4.363 -10.384 19.767 1.00 83.38 114 ALA A CA 1
ATOM 872 C C . ALA A 1 114 ? -4.139 -11.326 18.576 1.00 83.38 114 ALA A C 1
ATOM 874 O O . ALA A 1 114 ? -4.198 -10.894 17.425 1.00 83.38 114 ALA A O 1
ATOM 875 N N . CYS A 1 115 ? -3.955 -12.624 18.828 1.00 79.00 115 CYS A N 1
ATOM 876 C CA . CYS A 1 115 ? -3.818 -13.625 17.770 1.00 79.00 115 CYS A CA 1
ATOM 877 C C . CYS A 1 115 ? -5.079 -13.704 16.887 1.00 79.00 115 CYS A C 1
ATOM 879 O O . CYS A 1 115 ? -4.979 -13.684 15.657 1.00 79.00 115 CYS A O 1
ATOM 881 N N . ALA A 1 116 ? -6.268 -13.731 17.501 1.00 81.12 116 ALA A N 1
ATOM 882 C CA . ALA A 1 116 ? -7.544 -13.809 16.790 1.00 81.12 116 ALA A CA 1
ATOM 883 C C . ALA A 1 116 ? -7.824 -12.561 15.935 1.00 81.12 116 ALA A C 1
ATOM 885 O O . ALA A 1 116 ? -8.257 -12.676 14.787 1.00 81.12 116 ALA A O 1
ATOM 886 N N . GLN A 1 117 ? -7.545 -11.365 16.456 1.00 81.25 117 GLN A N 1
ATOM 887 C CA . GLN A 1 117 ? -7.797 -10.116 15.740 1.00 81.25 117 GLN A CA 1
ATOM 888 C C . GLN A 1 117 ? -6.782 -9.874 14.615 1.00 81.25 117 GLN A C 1
ATOM 890 O O . GLN A 1 117 ? -7.163 -9.455 13.519 1.00 81.25 117 GLN A O 1
ATOM 895 N N . VAL A 1 118 ? -5.505 -10.220 14.819 1.00 75.12 118 VAL A N 1
ATOM 896 C CA . VAL A 1 118 ? -4.491 -10.161 13.750 1.00 75.12 118 VAL A CA 1
ATOM 897 C C . VAL A 1 118 ? -4.887 -11.053 12.571 1.00 75.12 118 VAL A C 1
ATOM 899 O O . VAL A 1 118 ? -4.730 -10.655 11.415 1.00 75.12 118 VAL A O 1
ATOM 902 N N . HIS A 1 119 ? -5.477 -12.220 12.839 1.00 76.50 119 HIS A N 1
ATOM 903 C CA . HIS A 1 119 ? -5.962 -13.122 11.797 1.00 76.50 119 HIS A CA 1
ATOM 904 C C . HIS A 1 119 ? -7.052 -12.488 10.901 1.00 76.50 119 HIS A C 1
ATOM 906 O O . HIS A 1 119 ? -7.145 -12.795 9.707 1.00 76.50 119 HIS A O 1
ATOM 912 N N . VAL A 1 120 ? -7.864 -11.565 11.430 1.00 82.56 120 VAL A N 1
ATOM 913 C CA . VAL A 1 120 ? -8.921 -10.891 10.653 1.00 82.56 120 VAL A CA 1
ATOM 914 C C . VAL A 1 120 ? -8.536 -9.531 10.091 1.00 82.56 120 VAL A C 1
ATOM 916 O O . VAL A 1 120 ? -9.249 -9.011 9.236 1.00 82.56 120 VAL A O 1
ATOM 919 N N . MET A 1 121 ? -7.366 -9.001 10.437 1.00 84.12 121 MET A N 1
ATOM 920 C CA . MET A 1 121 ? -6.879 -7.720 9.921 1.00 84.12 121 MET A CA 1
ATOM 921 C C . MET A 1 121 ? -6.749 -7.697 8.388 1.00 84.12 121 MET A C 1
ATOM 923 O O . MET A 1 121 ? -7.111 -6.715 7.741 1.00 84.12 121 MET A O 1
ATOM 927 N N . GLY A 1 122 ? -6.327 -8.826 7.795 1.00 79.56 122 GLY A N 1
ATOM 928 C CA . GLY A 1 122 ? -6.431 -9.128 6.357 1.00 79.56 122 GLY A CA 1
ATOM 929 C C . GLY A 1 122 ? -7.765 -8.704 5.754 1.00 79.56 122 GLY A C 1
ATOM 930 O O . GLY A 1 122 ? -7.828 -7.972 4.770 1.00 79.56 122 GLY A O 1
ATOM 931 N N . HIS A 1 123 ? -8.838 -9.168 6.384 1.00 84.69 123 HIS A N 1
ATOM 932 C CA . HIS A 1 123 ? -10.213 -8.960 5.956 1.00 84.69 123 HIS A CA 1
ATOM 933 C C . HIS A 1 123 ? -10.667 -7.517 6.112 1.00 84.69 123 HIS A C 1
ATOM 935 O O . HIS A 1 123 ? -11.321 -7.002 5.207 1.00 84.69 123 HIS A O 1
ATOM 941 N N . ILE A 1 124 ? -10.290 -6.882 7.225 1.00 90.00 124 ILE A N 1
ATOM 942 C CA . ILE A 1 124 ? -10.638 -5.497 7.540 1.00 90.00 124 ILE A CA 1
ATOM 943 C C . ILE A 1 124 ? -10.134 -4.581 6.434 1.00 90.00 124 ILE A C 1
ATOM 945 O O . ILE A 1 124 ? -10.951 -3.984 5.745 1.00 90.00 124 ILE A O 1
ATOM 949 N N . TYR A 1 125 ? -8.832 -4.580 6.148 1.00 87.19 125 TYR A N 1
ATOM 950 C CA . TYR A 1 125 ? -8.250 -3.713 5.113 1.00 87.19 125 TYR A CA 1
ATOM 951 C C . TYR A 1 125 ? -8.673 -4.042 3.675 1.00 87.19 125 TYR A C 1
ATOM 953 O O . TYR A 1 125 ? -8.390 -3.293 2.748 1.00 87.19 125 TYR A O 1
ATOM 961 N N . THR A 1 126 ? -9.351 -5.168 3.460 1.00 85.69 126 THR A N 1
ATOM 962 C CA . THR A 1 126 ? -9.900 -5.511 2.141 1.00 85.69 126 THR A CA 1
ATOM 963 C C . THR A 1 126 ? -11.268 -4.888 1.906 1.00 85.69 126 THR A C 1
ATOM 965 O O . THR A 1 126 ? -11.593 -4.536 0.774 1.00 85.69 126 THR A O 1
ATOM 968 N N . HIS A 1 127 ? -12.086 -4.820 2.956 1.00 90.00 127 HIS A N 1
ATOM 969 C CA . HIS A 1 127 ? -13.513 -4.515 2.846 1.00 90.00 127 HIS A CA 1
ATOM 970 C C . HIS A 1 127 ? -13.871 -3.168 3.472 1.00 90.00 127 HIS A C 1
ATOM 972 O O . HIS A 1 127 ? -14.733 -2.473 2.943 1.00 90.00 127 HIS A O 1
ATOM 978 N N . ALA A 1 128 ? -13.211 -2.795 4.571 1.00 94.06 128 ALA A N 1
ATOM 979 C CA . ALA A 1 128 ? -13.322 -1.472 5.164 1.00 94.06 128 ALA A CA 1
ATOM 980 C C . ALA A 1 128 ? -12.540 -0.456 4.325 1.00 94.06 128 ALA A C 1
ATOM 982 O O . ALA A 1 128 ? -11.548 -0.792 3.676 1.00 94.06 128 ALA A O 1
ATOM 983 N N . THR A 1 129 ? -12.961 0.803 4.374 1.00 95.06 129 THR A N 1
ATOM 984 C CA . THR A 1 129 ? -12.213 1.905 3.771 1.00 95.06 129 THR A CA 1
ATOM 985 C C . THR A 1 129 ? -11.043 2.285 4.671 1.00 95.06 129 THR A C 1
ATOM 987 O O . THR A 1 129 ? -11.235 2.814 5.769 1.00 95.06 129 THR A O 1
ATOM 990 N N . SER A 1 130 ? -9.820 2.043 4.199 1.00 94.44 130 SER A N 1
ATOM 991 C CA . SER A 1 130 ? -8.600 2.483 4.878 1.00 94.44 130 SER A CA 1
ATOM 992 C C . SER A 1 130 ? -8.496 4.008 4.849 1.00 94.44 130 SER A C 1
ATOM 994 O O . SER A 1 130 ? -8.511 4.615 3.778 1.00 94.44 130 SER A O 1
ATOM 996 N N . VAL A 1 131 ? -8.353 4.644 6.008 1.00 95.00 131 VAL A N 1
ATOM 997 C CA . VAL A 1 131 ? -8.176 6.096 6.131 1.00 95.00 131 VAL A CA 1
ATOM 998 C C . VAL A 1 131 ? -6.762 6.372 6.603 1.00 95.00 131 VAL A C 1
ATOM 1000 O O . VAL A 1 131 ? -6.402 6.028 7.725 1.00 95.00 131 VAL A O 1
ATOM 1003 N N . ILE A 1 132 ? -5.952 6.973 5.735 1.00 93.94 132 ILE A N 1
ATOM 1004 C CA . ILE A 1 132 ? -4.535 7.216 6.020 1.00 93.94 132 ILE A CA 1
ATOM 1005 C C . ILE A 1 132 ? -4.386 8.535 6.772 1.00 93.94 132 ILE A C 1
ATOM 1007 O O . ILE A 1 132 ? -4.724 9.597 6.243 1.00 93.94 132 ILE A O 1
ATOM 1011 N N . VAL A 1 133 ? -3.835 8.445 7.982 1.00 93.69 133 VAL A N 1
ATOM 1012 C CA . VAL A 1 133 ? -3.699 9.551 8.937 1.00 93.69 133 VAL A CA 1
ATOM 1013 C C . VAL A 1 133 ? -2.277 9.642 9.486 1.00 93.69 133 VAL A C 1
ATOM 1015 O O . VAL A 1 133 ? -1.515 8.671 9.452 1.00 93.69 133 VAL A O 1
ATOM 1018 N N . GLY A 1 134 ? -1.907 10.824 9.972 1.00 91.81 134 GLY A N 1
ATOM 1019 C CA . GLY A 1 134 ? -0.575 11.094 10.502 1.00 91.81 134 GLY A CA 1
ATOM 1020 C C . GLY A 1 134 ? -0.475 10.974 12.016 1.00 91.81 134 GLY A C 1
ATOM 1021 O O . GLY A 1 134 ? -1.150 10.150 12.637 1.00 91.81 134 GLY A O 1
ATOM 1022 N N . ASP A 1 135 ? 0.422 11.770 12.597 1.00 89.12 135 ASP A N 1
ATOM 1023 C CA . ASP A 1 135 ? 0.668 11.774 14.040 1.00 89.12 135 ASP A CA 1
ATOM 1024 C C . ASP A 1 135 ? -0.607 12.139 14.820 1.00 89.12 135 ASP A C 1
ATOM 1026 O O . ASP A 1 135 ? -1.467 12.873 14.324 1.00 89.12 135 ASP A O 1
ATOM 1030 N N . ASP A 1 136 ? -0.755 11.563 16.017 1.00 91.00 136 ASP A N 1
ATOM 1031 C CA . ASP A 1 136 ? -1.940 11.693 16.880 1.00 91.00 136 ASP A CA 1
ATOM 1032 C C . ASP A 1 136 ? -3.275 11.343 16.193 1.00 91.00 136 ASP A C 1
ATOM 1034 O O . ASP A 1 136 ? -4.339 11.818 16.595 1.00 91.00 136 ASP A O 1
ATOM 1038 N N . LEU A 1 137 ? -3.238 10.526 15.133 1.00 93.62 137 LEU A N 1
ATOM 1039 C CA . LEU A 1 137 ? -4.379 10.229 14.256 1.00 93.62 137 LEU A CA 1
ATOM 1040 C C . LEU A 1 137 ? -4.959 11.469 13.554 1.00 93.62 137 LEU A C 1
ATOM 1042 O O . LEU A 1 137 ? -6.106 11.454 13.108 1.00 93.62 137 LEU A O 1
ATOM 1046 N N . GLY A 1 138 ? -4.199 12.557 13.447 1.00 93.44 138 GLY A N 1
ATOM 1047 C CA . GLY A 1 138 ? -4.667 13.787 12.820 1.00 93.44 138 GLY A CA 1
ATOM 1048 C C . GLY A 1 138 ? -4.909 13.631 11.311 1.00 93.44 138 GLY A C 1
ATOM 1049 O O . GLY A 1 138 ? -4.260 12.799 10.663 1.00 93.44 138 GLY A O 1
ATOM 1050 N N . PRO A 1 139 ? -5.792 14.458 10.715 1.00 93.19 139 PRO A N 1
ATOM 1051 C CA . PRO A 1 139 ? -6.034 14.499 9.273 1.00 93.19 139 PRO A CA 1
ATOM 1052 C C . PRO A 1 139 ? -4.879 15.216 8.555 1.00 93.19 139 PRO A C 1
ATOM 1054 O O . PRO A 1 139 ? -5.050 16.236 7.889 1.00 93.19 139 PRO A O 1
ATOM 1057 N N . VAL A 1 140 ? -3.673 14.681 8.718 1.00 93.06 140 VAL A N 1
ATOM 1058 C CA . VAL A 1 140 ? -2.423 15.151 8.120 1.00 93.06 140 VAL A CA 1
ATOM 1059 C C . VAL A 1 140 ? -1.732 13.988 7.417 1.00 93.06 140 VAL A C 1
ATOM 1061 O O . VAL A 1 140 ? -1.987 12.820 7.718 1.00 93.06 140 VAL A O 1
ATOM 1064 N N . MET A 1 141 ? -0.860 14.298 6.460 1.00 93.31 141 MET A N 1
ATOM 1065 C CA . MET A 1 141 ? -0.099 13.275 5.751 1.00 93.31 141 MET A CA 1
ATOM 1066 C C . MET A 1 141 ? 0.823 12.528 6.737 1.00 93.31 141 MET A C 1
ATOM 1068 O O . MET A 1 141 ? 1.505 13.176 7.536 1.00 93.31 141 MET A O 1
ATOM 1072 N N . PRO A 1 142 ? 0.879 11.183 6.711 1.00 92.69 142 PRO A N 1
ATOM 1073 C CA . PRO A 1 142 ? 1.716 10.428 7.640 1.00 92.69 142 PRO A CA 1
ATOM 1074 C C . PRO A 1 142 ? 3.204 10.687 7.396 1.00 92.69 142 PRO A C 1
ATOM 1076 O O . PRO A 1 142 ? 3.586 10.954 6.260 1.00 92.69 142 PRO A O 1
ATOM 1079 N N . PRO A 1 143 ? 4.086 10.545 8.398 1.00 90.25 143 PRO A N 1
ATOM 1080 C CA . PRO A 1 143 ? 5.524 10.758 8.217 1.00 90.25 143 PRO A CA 1
ATOM 1081 C C . PRO A 1 143 ? 6.135 9.756 7.224 1.00 90.25 143 PRO A C 1
ATOM 1083 O O . PRO A 1 143 ? 5.667 8.628 7.129 1.00 90.25 143 PRO A O 1
ATOM 1086 N N . ARG A 1 144 ? 7.250 10.104 6.558 1.00 87.75 144 ARG A N 1
ATOM 1087 C CA . ARG A 1 144 ? 7.945 9.247 5.557 1.00 87.75 144 ARG A CA 1
ATOM 1088 C C . ARG A 1 144 ? 8.189 7.802 6.006 1.00 87.75 144 ARG A C 1
ATOM 1090 O O . ARG A 1 144 ? 8.133 6.882 5.195 1.00 87.75 144 ARG A O 1
ATOM 1097 N N . ALA A 1 145 ? 8.431 7.590 7.300 1.00 83.44 145 ALA A N 1
ATOM 1098 C CA . ALA A 1 145 ? 8.614 6.260 7.883 1.00 83.44 145 ALA A CA 1
ATOM 1099 C C . ALA A 1 145 ? 7.396 5.332 7.687 1.00 83.44 145 ALA A C 1
ATOM 1101 O O . ALA A 1 145 ? 7.557 4.115 7.668 1.00 83.44 145 ALA A O 1
ATOM 1102 N N . TYR A 1 146 ? 6.196 5.887 7.506 1.00 86.19 146 TYR A N 1
ATOM 1103 C CA . TYR A 1 146 ? 4.972 5.142 7.214 1.00 86.19 146 TYR A CA 1
ATOM 1104 C C . TYR A 1 146 ? 5.100 4.292 5.941 1.00 86.19 146 TYR A C 1
ATOM 1106 O O . TYR A 1 146 ? 4.730 3.121 5.951 1.00 86.19 146 TYR A O 1
ATOM 1114 N N . LEU A 1 147 ? 5.717 4.821 4.875 1.00 82.38 147 LEU A N 1
ATOM 1115 C CA . LEU A 1 147 ? 5.897 4.084 3.614 1.00 82.38 147 LEU A CA 1
ATOM 1116 C C . LEU A 1 147 ? 6.793 2.846 3.759 1.00 82.38 147 LEU A C 1
ATOM 1118 O O . LEU A 1 147 ? 6.703 1.921 2.954 1.00 82.38 147 LEU A O 1
ATOM 1122 N N . ARG A 1 148 ? 7.646 2.816 4.788 1.00 75.94 148 ARG A N 1
ATOM 1123 C CA . ARG A 1 148 ? 8.654 1.766 4.993 1.00 75.94 148 ARG A CA 1
ATOM 1124 C C . ARG A 1 148 ? 8.192 0.640 5.911 1.00 75.94 148 ARG A C 1
ATOM 1126 O O . ARG A 1 148 ? 8.860 -0.391 5.981 1.00 75.94 148 ARG A O 1
ATOM 1133 N N . ARG A 1 149 ? 7.074 0.819 6.624 1.00 75.44 149 ARG A N 1
ATOM 1134 C CA . ARG A 1 149 ? 6.567 -0.177 7.573 1.00 75.44 149 ARG A CA 1
ATOM 1135 C C . ARG A 1 149 ? 5.721 -1.229 6.874 1.00 75.44 149 ARG A C 1
ATOM 1137 O O . ARG A 1 149 ? 4.775 -0.907 6.162 1.00 75.44 149 ARG A O 1
ATOM 1144 N N . ALA A 1 150 ? 6.032 -2.493 7.154 1.00 70.62 150 ALA A N 1
ATOM 1145 C CA . ALA A 1 150 ? 5.353 -3.637 6.553 1.00 70.62 150 ALA A CA 1
ATOM 1146 C C . ALA A 1 150 ? 3.850 -3.677 6.873 1.00 70.62 150 ALA A C 1
ATOM 1148 O O . ALA A 1 150 ? 3.061 -4.011 5.996 1.00 70.62 150 ALA A O 1
ATOM 1149 N N . TRP A 1 151 ? 3.438 -3.272 8.079 1.00 73.00 151 TRP A N 1
ATOM 1150 C CA . TRP A 1 151 ? 2.020 -3.187 8.442 1.00 73.00 151 TRP A CA 1
ATOM 1151 C C . TRP A 1 151 ? 1.254 -2.222 7.558 1.00 73.00 151 TRP A C 1
ATOM 1153 O O . TRP A 1 151 ? 0.286 -2.618 6.916 1.00 73.00 151 TRP A O 1
ATOM 1163 N N . CYS A 1 152 ? 1.791 -1.012 7.417 1.00 78.81 152 CYS A N 1
ATOM 1164 C CA . CYS A 1 152 ? 1.213 0.033 6.596 1.00 78.81 152 CYS A CA 1
ATOM 1165 C C . CYS A 1 152 ? 1.101 -0.385 5.130 1.00 78.81 152 CYS A C 1
ATOM 1167 O O . CYS A 1 152 ? 0.259 0.153 4.434 1.00 78.81 152 CYS A O 1
ATOM 1169 N N . VAL A 1 153 ? 1.908 -1.334 4.631 1.00 77.50 153 VAL A N 1
ATOM 1170 C CA . VAL A 1 153 ? 1.757 -1.869 3.265 1.00 77.50 153 VAL A CA 1
ATOM 1171 C C . VAL A 1 153 ? 0.374 -2.461 3.072 1.00 77.50 153 VAL A C 1
ATOM 1173 O O . VAL A 1 153 ? -0.327 -2.047 2.157 1.00 77.50 153 VAL A O 1
ATOM 1176 N N . GLN A 1 154 ? -0.066 -3.365 3.941 1.00 75.25 154 GLN A N 1
ATOM 1177 C CA . GLN A 1 154 ? -1.360 -4.025 3.772 1.00 75.25 154 GLN A CA 1
ATOM 1178 C C . GLN A 1 154 ? -2.516 -3.032 3.595 1.00 75.25 154 GLN A C 1
ATOM 1180 O O . GLN A 1 154 ? -3.380 -3.212 2.741 1.00 75.25 154 GLN A O 1
ATOM 1185 N N . GLU A 1 155 ? -2.476 -1.968 4.389 1.00 80.69 155 GLU A N 1
ATOM 1186 C CA . GLU A 1 155 ? -3.531 -0.967 4.556 1.00 80.69 155 GLU A CA 1
ATOM 1187 C C . GLU A 1 155 ? -3.743 -0.149 3.277 1.00 80.69 155 GLU A C 1
ATOM 1189 O O . GLU A 1 155 ? -4.870 0.223 2.954 1.00 80.69 155 GLU A O 1
ATOM 1194 N N . ARG A 1 156 ? -2.666 0.092 2.515 1.00 83.75 156 ARG A N 1
ATOM 1195 C CA . ARG A 1 156 ? -2.689 0.838 1.237 1.00 83.75 156 ARG A CA 1
ATOM 1196 C C . ARG A 1 156 ? -2.804 -0.070 0.017 1.00 83.75 156 ARG A C 1
ATOM 1198 O O . ARG A 1 156 ? -3.266 0.383 -1.037 1.00 83.75 156 ARG A O 1
ATOM 1205 N N . MET A 1 157 ? -2.395 -1.333 0.143 1.00 77.88 157 MET A N 1
ATOM 1206 C CA . MET A 1 157 ? -2.309 -2.268 -0.982 1.00 77.88 157 MET A CA 1
ATOM 1207 C C . MET A 1 157 ? -3.638 -2.933 -1.343 1.00 77.88 157 MET A C 1
ATOM 1209 O O . MET A 1 157 ? -3.754 -3.433 -2.460 1.00 77.88 157 MET A O 1
ATOM 1213 N N . PHE A 1 158 ? -4.637 -2.924 -0.460 1.00 80.12 158 PHE A N 1
ATOM 1214 C CA . PHE A 1 158 ? -5.906 -3.615 -0.687 1.00 80.12 158 PHE A CA 1
ATOM 1215 C C . PHE A 1 158 ? -7.110 -2.720 -0.444 1.00 80.12 158 PHE A C 1
ATOM 1217 O O . PHE A 1 158 ? -7.011 -1.684 0.210 1.00 80.12 158 PHE A O 1
ATOM 1224 N N . GLY A 1 159 ? -8.237 -3.114 -1.035 1.00 88.06 159 GLY A N 1
ATOM 1225 C CA . GLY A 1 159 ? -9.528 -2.530 -0.715 1.00 88.06 159 GLY A CA 1
ATOM 1226 C C . GLY A 1 159 ? -9.681 -1.045 -1.080 1.00 88.06 159 GLY A C 1
ATOM 1227 O O . GLY A 1 159 ? -8.912 -0.483 -1.887 1.00 88.06 159 GLY A O 1
ATOM 1228 N N . PRO A 1 160 ? -10.747 -0.422 -0.554 1.00 92.38 160 PRO A N 1
ATOM 1229 C CA . PRO A 1 160 ? -11.001 1.002 -0.689 1.00 92.38 160 PRO A CA 1
ATOM 1230 C C . PRO A 1 160 ? -10.092 1.811 0.240 1.00 92.38 160 PRO A C 1
ATOM 1232 O O . PRO A 1 160 ? -9.683 1.354 1.304 1.00 92.38 160 PRO A O 1
ATOM 1235 N N . ILE A 1 161 ? -9.773 3.036 -0.171 1.00 93.56 161 ILE A N 1
ATOM 1236 C CA . ILE A 1 161 ? -8.898 3.930 0.589 1.00 93.56 161 ILE A CA 1
ATOM 1237 C C . ILE A 1 161 ? -9.389 5.367 0.490 1.00 93.56 161 ILE A C 1
ATOM 1239 O O . ILE A 1 161 ? -10.011 5.743 -0.504 1.00 93.56 161 ILE A O 1
ATOM 1243 N N . ARG A 1 162 ? -9.080 6.167 1.508 1.00 94.19 162 ARG A N 1
ATOM 1244 C CA . ARG A 1 162 ? -9.442 7.579 1.587 1.00 94.19 162 ARG A CA 1
ATOM 1245 C C . ARG A 1 162 ? -8.325 8.408 2.209 1.00 94.19 162 ARG A C 1
ATOM 1247 O O . ARG A 1 162 ? -7.690 7.999 3.183 1.00 94.19 162 ARG A O 1
ATOM 1254 N N . PHE A 1 163 ? -8.135 9.606 1.669 1.00 95.12 163 PHE A N 1
ATOM 1255 C CA . PHE A 1 163 ? -7.215 10.618 2.168 1.00 95.12 163 PHE A CA 1
ATOM 1256 C C . PHE A 1 163 ? -8.014 11.796 2.727 1.00 95.12 163 PHE A C 1
ATOM 1258 O O . PHE A 1 163 ? -8.795 12.432 2.020 1.00 95.12 163 PHE A O 1
ATOM 1265 N N . VAL A 1 164 ? -7.829 12.080 4.016 1.00 94.31 164 VAL A N 1
ATOM 1266 C CA . VAL A 1 164 ? -8.578 13.121 4.752 1.00 94.31 164 VAL A CA 1
ATOM 1267 C C . VAL A 1 164 ? -7.773 14.400 4.985 1.00 94.31 164 VAL A C 1
ATOM 1269 O O . VAL A 1 164 ? -8.252 15.323 5.632 1.00 94.31 164 VAL A O 1
ATOM 1272 N N . TRP A 1 165 ? -6.553 14.455 4.463 1.00 94.56 165 TRP A N 1
ATOM 1273 C CA . TRP A 1 165 ? -5.635 15.578 4.608 1.00 94.56 165 TRP A CA 1
ATOM 1274 C C . TRP A 1 165 ? -5.612 16.459 3.356 1.00 94.56 165 TRP A C 1
ATOM 1276 O O . TRP A 1 165 ? -5.873 16.002 2.240 1.00 94.56 165 TRP A O 1
ATOM 1286 N N . ASP A 1 166 ? -5.278 17.736 3.546 1.00 92.75 166 ASP A N 1
ATOM 1287 C CA . ASP A 1 166 ? -5.114 18.702 2.459 1.00 92.75 166 ASP A CA 1
ATOM 1288 C C . ASP A 1 166 ? -3.856 18.370 1.650 1.00 92.75 166 ASP A C 1
ATOM 1290 O O . ASP A 1 166 ? -2.741 18.603 2.114 1.00 92.75 166 ASP A O 1
ATOM 1294 N N . MET A 1 167 ? -4.031 17.805 0.452 1.00 93.62 167 MET A N 1
ATOM 1295 C CA . MET A 1 167 ? -2.924 17.384 -0.410 1.00 93.62 167 MET A CA 1
ATOM 1296 C C . MET A 1 167 ? -2.110 18.559 -0.964 1.00 93.62 167 MET A C 1
ATOM 1298 O O . MET A 1 167 ? -0.916 18.398 -1.226 1.00 93.62 167 MET A O 1
ATOM 1302 N N . ASP A 1 168 ? -2.726 19.729 -1.134 1.00 89.50 168 ASP A N 1
ATOM 1303 C CA . ASP A 1 168 ? -2.085 20.888 -1.757 1.00 89.50 168 ASP A CA 1
ATOM 1304 C C . ASP A 1 168 ? -1.132 21.593 -0.784 1.00 89.50 168 ASP A C 1
ATOM 1306 O O . ASP A 1 168 ? -0.080 22.093 -1.195 1.00 89.50 168 ASP A O 1
ATOM 1310 N N . ALA A 1 169 ? -1.441 21.539 0.514 1.00 88.00 169 ALA A N 1
ATOM 1311 C CA . ALA A 1 169 ? -0.603 22.075 1.585 1.00 88.00 169 ALA A CA 1
ATOM 1312 C C . ALA A 1 169 ? 0.660 21.239 1.891 1.00 88.00 169 ALA A C 1
ATOM 1314 O O . ALA A 1 169 ? 1.501 21.669 2.682 1.00 88.00 169 ALA A O 1
ATOM 1315 N N . GLN A 1 170 ? 0.822 20.051 1.293 1.00 90.94 170 GLN A N 1
ATOM 1316 C CA . GLN A 1 170 ? 1.918 19.134 1.634 1.00 90.94 170 GLN A CA 1
ATOM 1317 C C . GLN A 1 170 ? 3.236 19.424 0.892 1.00 90.94 170 GLN A C 1
ATOM 1319 O O . GLN A 1 170 ? 3.279 20.022 -0.198 1.00 90.94 170 GLN A O 1
ATOM 1324 N N . ASP A 1 171 ? 4.334 18.903 1.458 1.00 92.25 171 ASP A N 1
ATOM 1325 C CA . ASP A 1 171 ? 5.622 18.778 0.766 1.00 92.25 171 ASP A CA 1
ATOM 1326 C C . ASP A 1 171 ? 5.424 18.012 -0.550 1.00 92.25 171 ASP A C 1
ATOM 1328 O O . ASP A 1 171 ? 5.150 16.812 -0.563 1.00 92.25 171 ASP A O 1
ATOM 1332 N N . GLY A 1 172 ? 5.595 18.708 -1.677 1.00 92.00 172 GLY A N 1
ATOM 1333 C CA . GLY A 1 172 ? 5.358 18.142 -3.001 1.00 92.00 172 GLY A CA 1
ATOM 1334 C C . GLY A 1 172 ? 6.304 16.990 -3.350 1.00 92.00 172 GLY A C 1
ATOM 1335 O O . GLY A 1 172 ? 5.922 16.106 -4.117 1.00 92.00 172 GLY A O 1
ATOM 1336 N N . ALA A 1 173 ? 7.522 16.967 -2.795 1.00 92.12 173 ALA A N 1
ATOM 1337 C CA . ALA A 1 173 ? 8.456 15.871 -3.035 1.00 92.12 173 ALA A CA 1
ATOM 1338 C C . ALA A 1 173 ? 7.983 14.593 -2.339 1.00 92.12 173 ALA A C 1
ATOM 1340 O O . ALA A 1 173 ? 7.950 13.527 -2.957 1.00 92.12 173 ALA A O 1
ATOM 1341 N N . TYR A 1 174 ? 7.580 14.709 -1.073 1.00 94.19 174 TYR A N 1
ATOM 1342 C CA . TYR A 1 174 ? 7.044 13.580 -0.332 1.00 94.19 174 TYR A CA 1
ATOM 1343 C C . TYR A 1 174 ? 5.679 13.127 -0.864 1.00 94.19 174 TYR A C 1
ATOM 1345 O O . TYR A 1 174 ? 5.448 11.929 -1.007 1.00 94.19 174 TYR A O 1
ATOM 1353 N N . LEU A 1 175 ? 4.807 14.060 -1.254 1.00 95.88 175 LEU A N 1
ATOM 1354 C CA . LEU A 1 175 ? 3.527 13.742 -1.885 1.00 95.88 175 LEU A CA 1
ATOM 1355 C C . LEU A 1 175 ? 3.709 12.884 -3.144 1.00 95.88 175 LEU A C 1
ATOM 1357 O O . LEU A 1 175 ? 2.978 11.918 -3.342 1.00 95.88 175 LEU A O 1
ATOM 1361 N N . ALA A 1 176 ? 4.702 13.206 -3.979 1.00 94.56 176 ALA A N 1
ATOM 1362 C CA . ALA A 1 176 ? 5.016 12.426 -5.172 1.00 94.56 176 ALA A CA 1
ATOM 1363 C C . ALA A 1 176 ? 5.541 11.020 -4.838 1.00 94.56 176 ALA A C 1
ATOM 1365 O O . ALA A 1 176 ? 5.119 10.056 -5.473 1.00 94.56 176 ALA A O 1
ATOM 1366 N N . GLU A 1 177 ? 6.418 10.890 -3.837 1.00 91.94 177 GLU A N 1
ATOM 1367 C CA . GLU A 1 177 ? 6.901 9.588 -3.347 1.00 91.94 177 GLU A CA 1
ATOM 1368 C C . GLU A 1 177 ? 5.733 8.718 -2.857 1.00 91.94 177 GLU A C 1
ATOM 1370 O O . GLU A 1 177 ? 5.590 7.564 -3.259 1.00 91.94 177 GLU A O 1
ATOM 1375 N N . PHE A 1 178 ? 4.850 9.310 -2.056 1.00 93.12 178 PHE A N 1
ATOM 1376 C CA . PHE A 1 178 ? 3.673 8.653 -1.509 1.00 93.12 178 PHE A CA 1
ATOM 1377 C C . PHE A 1 178 ? 2.673 8.243 -2.600 1.00 93.12 178 PHE A C 1
ATOM 1379 O O . PHE A 1 178 ? 2.180 7.117 -2.612 1.00 93.12 178 PHE A O 1
ATOM 1386 N N . ALA A 1 179 ? 2.410 9.129 -3.563 1.00 94.50 179 ALA A N 1
ATOM 1387 C CA . ALA A 1 179 ? 1.555 8.834 -4.707 1.00 94.50 179 ALA A CA 1
ATOM 1388 C C . ALA A 1 179 ? 2.124 7.703 -5.573 1.00 94.50 179 ALA A C 1
ATOM 1390 O O . ALA A 1 179 ? 1.377 6.816 -5.981 1.00 94.50 179 ALA A O 1
ATOM 1391 N N . ALA A 1 180 ? 3.435 7.696 -5.833 1.00 90.38 180 ALA A N 1
ATOM 1392 C CA . ALA A 1 180 ? 4.083 6.636 -6.603 1.00 90.38 180 ALA A CA 1
ATOM 1393 C C . ALA A 1 180 ? 3.960 5.269 -5.919 1.00 90.38 180 ALA A C 1
ATOM 1395 O O . ALA A 1 180 ? 3.724 4.251 -6.576 1.00 90.38 180 ALA A O 1
ATOM 1396 N N . ASP A 1 181 ? 4.103 5.255 -4.599 1.00 87.31 181 ASP A N 1
ATOM 1397 C CA . ASP A 1 181 ? 3.969 4.057 -3.795 1.00 87.31 181 ASP A CA 1
ATOM 1398 C C . ASP A 1 181 ? 2.532 3.499 -3.829 1.00 87.31 181 ASP A C 1
ATOM 1400 O O . ASP A 1 181 ? 2.323 2.341 -4.202 1.00 87.31 181 ASP A O 1
ATOM 1404 N N . VAL A 1 182 ? 1.535 4.343 -3.558 1.00 89.06 182 VAL A N 1
ATOM 1405 C CA . VAL A 1 182 ? 0.114 3.966 -3.582 1.00 89.06 182 VAL A CA 1
ATOM 1406 C C . VAL A 1 182 ? -0.354 3.562 -4.988 1.00 89.06 182 VAL A C 1
ATOM 1408 O O . VAL A 1 182 ? -1.168 2.650 -5.145 1.00 89.06 182 VAL A O 1
ATOM 1411 N N . ALA A 1 183 ? 0.183 4.199 -6.033 1.00 88.06 183 ALA A N 1
ATOM 1412 C CA . ALA A 1 183 ? -0.109 3.862 -7.423 1.00 88.06 183 ALA A CA 1
ATOM 1413 C C . ALA A 1 183 ? 0.354 2.461 -7.817 1.00 88.06 183 ALA A C 1
ATOM 1415 O O . ALA A 1 183 ? -0.215 1.881 -8.740 1.00 88.06 183 ALA A O 1
ATOM 1416 N N . SER A 1 184 ? 1.391 1.930 -7.159 1.00 79.31 184 SER A N 1
ATOM 1417 C CA . SER A 1 184 ? 2.173 0.778 -7.624 1.00 79.31 184 SER A CA 1
ATOM 1418 C C . SER A 1 184 ? 1.371 -0.502 -7.890 1.00 79.31 184 SER A C 1
ATOM 1420 O O . SER A 1 184 ? 1.888 -1.398 -8.567 1.00 79.31 184 SER A O 1
ATOM 1422 N N . ARG A 1 185 ? 0.120 -0.575 -7.415 1.00 73.31 185 ARG A N 1
ATOM 1423 C CA . ARG A 1 185 ? -0.755 -1.754 -7.498 1.00 73.31 185 ARG A CA 1
ATOM 1424 C C . ARG A 1 185 ? -2.118 -1.529 -8.140 1.00 73.31 185 ARG A C 1
ATOM 1426 O O . ARG A 1 185 ? -2.925 -2.451 -8.199 1.00 73.31 185 ARG A O 1
ATOM 1433 N N . VAL A 1 186 ? -2.379 -0.329 -8.641 1.00 78.50 186 VAL A N 1
ATOM 1434 C CA . VAL A 1 186 ? -3.530 -0.106 -9.516 1.00 78.50 186 VAL A CA 1
ATOM 1435 C C . VAL A 1 186 ? -3.035 -0.231 -10.952 1.00 78.50 186 VAL A C 1
ATOM 1437 O O . VAL A 1 186 ? -2.151 0.520 -11.379 1.00 78.50 186 VAL A O 1
ATOM 1440 N N . ASP A 1 187 ? -3.574 -1.203 -11.688 1.00 72.50 187 ASP A N 1
ATOM 1441 C CA . ASP A 1 187 ? -3.207 -1.434 -13.086 1.00 72.50 187 ASP A CA 1
ATOM 1442 C C . ASP A 1 187 ? -3.374 -0.152 -13.913 1.00 72.50 187 ASP A C 1
ATOM 1444 O O . ASP A 1 187 ? -4.322 0.616 -13.751 1.00 72.50 187 ASP A O 1
ATOM 1448 N N . GLY A 1 188 ? -2.392 0.130 -14.769 1.00 78.56 188 GLY A N 1
ATOM 1449 C CA . GLY A 1 188 ? -2.285 1.397 -15.501 1.00 78.56 188 GLY A CA 1
ATOM 1450 C C . GLY A 1 188 ? -1.746 2.566 -14.662 1.00 78.56 188 GLY A C 1
ATOM 1451 O O . GLY A 1 188 ? -0.856 3.279 -15.132 1.00 78.56 188 GLY A O 1
ATOM 1452 N N . LEU A 1 189 ? -2.187 2.728 -13.410 1.00 87.50 189 LEU A N 1
ATOM 1453 C CA . LEU A 1 189 ? -1.723 3.806 -12.523 1.00 87.50 189 LEU A CA 1
ATOM 1454 C C . LEU A 1 189 ? -0.261 3.608 -12.097 1.00 87.50 189 LEU A C 1
ATOM 1456 O O . LEU A 1 189 ? 0.544 4.536 -12.171 1.00 87.50 189 LEU A O 1
ATOM 1460 N N . ALA A 1 190 ? 0.114 2.377 -11.743 1.00 83.75 190 ALA A N 1
ATOM 1461 C CA . ALA A 1 190 ? 1.490 2.010 -11.405 1.00 83.75 190 ALA A CA 1
ATOM 1462 C C . ALA A 1 190 ? 2.467 2.342 -12.539 1.00 83.75 190 ALA A C 1
ATOM 1464 O O . ALA A 1 190 ? 3.583 2.813 -12.320 1.00 83.75 190 ALA A O 1
ATOM 1465 N N . ALA A 1 191 ? 2.033 2.086 -13.775 1.00 82.25 191 ALA A N 1
ATOM 1466 C CA . ALA A 1 191 ? 2.846 2.279 -14.960 1.00 82.25 191 ALA A CA 1
ATOM 1467 C C . ALA A 1 191 ? 3.098 3.769 -15.219 1.00 82.25 191 ALA A C 1
ATOM 1469 O O . ALA A 1 191 ? 4.237 4.151 -15.494 1.00 82.25 191 ALA A O 1
ATOM 1470 N N . ILE A 1 192 ? 2.058 4.604 -15.108 1.00 89.81 192 ILE A N 1
ATOM 1471 C CA . ILE A 1 192 ? 2.168 6.043 -15.363 1.00 89.81 192 ILE A CA 1
ATOM 1472 C C . ILE A 1 192 ? 2.865 6.799 -14.223 1.00 89.81 192 ILE A C 1
ATOM 1474 O O . ILE A 1 192 ? 3.511 7.813 -14.477 1.00 89.81 192 ILE A O 1
ATOM 1478 N N . ALA A 1 193 ? 2.821 6.285 -12.989 1.00 90.50 193 ALA A N 1
ATOM 1479 C CA . ALA A 1 193 ? 3.509 6.883 -11.844 1.00 90.50 193 ALA A CA 1
ATOM 1480 C C . ALA A 1 193 ? 5.032 6.995 -12.043 1.00 90.50 193 ALA A C 1
ATOM 1482 O O . ALA A 1 193 ? 5.655 7.914 -11.518 1.00 90.50 193 ALA A O 1
ATOM 1483 N N . ALA A 1 194 ? 5.639 6.145 -12.881 1.00 85.44 194 ALA A N 1
ATOM 1484 C CA . ALA A 1 194 ? 7.049 6.271 -13.263 1.00 85.44 194 ALA A CA 1
ATOM 1485 C C . ALA A 1 194 ? 7.384 7.624 -13.933 1.00 85.44 194 ALA A C 1
ATOM 1487 O O . ALA A 1 194 ? 8.533 8.064 -13.901 1.00 85.44 194 ALA A O 1
ATOM 1488 N N . CYS A 1 195 ? 6.395 8.304 -14.524 1.00 90.94 195 CYS A N 1
ATOM 1489 C CA . CYS A 1 195 ? 6.546 9.629 -15.129 1.00 90.94 195 CYS A CA 1
ATOM 1490 C C . CYS A 1 195 ? 6.500 10.778 -14.101 1.00 90.94 195 CYS A C 1
ATOM 1492 O O . CYS A 1 195 ? 6.699 11.929 -14.479 1.00 90.94 195 CYS A O 1
ATOM 1494 N N . LEU A 1 196 ? 6.290 10.510 -12.803 1.00 92.12 196 LEU A N 1
ATOM 1495 C CA . LEU A 1 196 ? 6.358 11.544 -11.759 1.00 92.12 196 LEU A CA 1
ATOM 1496 C C . LEU A 1 196 ? 7.745 12.189 -11.676 1.00 92.12 196 LEU A C 1
ATOM 1498 O O . LEU A 1 196 ? 7.863 13.394 -11.474 1.00 92.12 196 LEU A O 1
ATOM 1502 N N . HIS A 1 197 ? 8.806 11.403 -11.855 1.00 87.12 197 HIS A N 1
ATOM 1503 C CA . HIS A 1 197 ? 10.180 11.860 -11.625 1.00 87.12 197 HIS A CA 1
ATOM 1504 C C . HIS A 1 197 ? 10.968 12.131 -12.910 1.00 87.12 197 HIS A C 1
ATOM 1506 O O . HIS A 1 197 ? 12.127 12.533 -12.842 1.00 87.12 197 HIS A O 1
ATOM 1512 N N . ARG A 1 198 ? 10.358 11.944 -14.087 1.00 88.94 198 ARG A N 1
ATOM 1513 C CA . ARG A 1 198 ? 11.018 12.169 -15.380 1.00 88.94 198 ARG A CA 1
ATOM 1514 C C . ARG A 1 198 ? 10.044 12.657 -16.457 1.00 88.94 198 ARG A C 1
ATOM 1516 O O . ARG A 1 198 ? 8.849 12.397 -16.349 1.00 88.94 198 ARG A O 1
ATOM 1523 N N . PRO A 1 199 ? 10.531 13.331 -17.512 1.00 90.12 199 PRO A N 1
ATOM 1524 C CA . PRO A 1 199 ? 9.707 13.667 -18.667 1.00 90.12 199 PRO A CA 1
ATOM 1525 C C . PRO A 1 199 ? 9.104 12.425 -19.337 1.00 90.12 199 PRO A C 1
ATOM 1527 O O . PRO A 1 199 ? 9.681 11.330 -19.285 1.00 90.12 199 PRO A O 1
ATOM 1530 N N . TYR A 1 200 ? 7.949 12.621 -19.972 1.00 92.19 200 TYR A N 1
ATOM 1531 C CA . TYR A 1 200 ? 7.308 11.618 -20.816 1.00 92.19 200 TYR A CA 1
ATOM 1532 C C . TYR A 1 200 ? 8.109 11.415 -22.107 1.00 92.19 200 TYR A C 1
ATOM 1534 O O . TYR A 1 200 ? 8.468 12.379 -22.781 1.00 92.19 200 TYR A O 1
ATOM 1542 N N . ASP A 1 201 ? 8.359 10.157 -22.456 1.00 88.00 201 ASP A N 1
ATOM 1543 C CA . ASP A 1 201 ? 9.017 9.744 -23.695 1.00 88.00 201 ASP A CA 1
ATOM 1544 C C . ASP A 1 201 ? 8.015 8.957 -24.548 1.00 88.00 201 ASP A C 1
ATOM 1546 O O . ASP A 1 201 ? 7.624 7.843 -24.198 1.00 88.00 201 ASP A O 1
ATOM 1550 N N . ALA A 1 202 ? 7.605 9.511 -25.691 1.00 87.62 202 ALA A N 1
ATOM 1551 C CA . ALA A 1 202 ? 6.598 8.895 -26.554 1.00 87.62 202 ALA A CA 1
ATOM 1552 C C . ALA A 1 202 ? 6.987 7.493 -27.053 1.00 87.62 202 ALA A C 1
ATOM 1554 O O . ALA A 1 202 ? 6.102 6.651 -27.222 1.00 87.62 202 ALA A O 1
ATOM 1555 N N . ALA A 1 203 ? 8.280 7.216 -27.253 1.00 77.69 203 ALA A N 1
ATOM 1556 C CA . ALA A 1 203 ? 8.743 5.909 -27.711 1.00 77.69 203 ALA A CA 1
ATOM 1557 C C . ALA A 1 203 ? 8.572 4.831 -26.628 1.00 77.69 203 ALA A C 1
ATOM 1559 O O . ALA A 1 203 ? 8.325 3.668 -26.942 1.00 77.69 203 ALA A O 1
ATOM 1560 N N . ARG A 1 204 ? 8.657 5.213 -25.346 1.00 76.38 204 ARG A N 1
ATOM 1561 C CA . ARG A 1 204 ? 8.621 4.272 -24.215 1.00 76.38 204 ARG A CA 1
ATOM 1562 C C . ARG A 1 204 ? 7.336 4.282 -23.429 1.00 76.38 204 ARG A C 1
ATOM 1564 O O . ARG A 1 204 ? 6.994 3.274 -22.830 1.00 76.38 204 ARG A O 1
ATOM 1571 N N . ASP A 1 205 ? 6.651 5.410 -23.358 1.00 86.88 205 ASP A N 1
ATOM 1572 C CA . ASP A 1 205 ? 5.591 5.642 -22.381 1.00 86.88 205 ASP A CA 1
ATOM 1573 C C . ASP A 1 205 ? 4.199 5.627 -23.007 1.00 86.88 205 ASP A C 1
ATOM 1575 O O . ASP A 1 205 ? 3.208 5.603 -22.277 1.00 86.88 205 ASP A O 1
ATOM 1579 N N . ARG A 1 206 ? 4.089 5.541 -24.340 1.00 87.88 206 ARG A N 1
ATOM 1580 C CA . ARG A 1 206 ? 2.792 5.460 -25.031 1.00 87.88 206 ARG A CA 1
ATOM 1581 C C . ARG A 1 206 ? 1.916 4.326 -24.500 1.00 87.88 206 ARG A C 1
ATOM 1583 O O . ARG A 1 206 ? 0.713 4.511 -24.325 1.00 87.88 206 ARG A O 1
ATOM 1590 N N . TRP A 1 207 ? 2.511 3.174 -24.193 1.00 84.19 207 TRP A N 1
ATOM 1591 C CA . TRP A 1 207 ? 1.779 2.049 -23.608 1.00 84.19 207 TRP A CA 1
ATOM 1592 C C . TRP A 1 207 ? 1.291 2.340 -22.181 1.00 84.19 207 TRP A C 1
ATOM 1594 O O . TRP A 1 207 ? 0.247 1.829 -21.793 1.00 84.19 207 TRP A O 1
ATOM 1604 N N . ARG A 1 208 ? 1.992 3.187 -21.412 1.00 88.56 208 ARG A N 1
ATOM 1605 C CA . ARG A 1 208 ? 1.594 3.574 -20.046 1.00 88.56 208 ARG A CA 1
ATOM 1606 C C . ARG A 1 208 ? 0.340 4.438 -20.072 1.00 88.56 208 ARG A C 1
ATOM 1608 O O . ARG A 1 208 ? -0.576 4.197 -19.296 1.00 88.56 208 ARG A O 1
ATOM 1615 N N . LEU A 1 209 ? 0.278 5.397 -21.000 1.00 90.19 209 LEU A N 1
ATOM 1616 C CA . LEU A 1 209 ? -0.926 6.205 -21.223 1.00 90.19 209 LEU A CA 1
ATOM 1617 C C . LEU A 1 209 ? -2.096 5.351 -21.712 1.00 90.19 209 LEU A C 1
ATOM 1619 O O . LEU A 1 209 ? -3.207 5.499 -21.212 1.00 90.19 209 LEU A O 1
ATOM 1623 N N . ALA A 1 210 ? -1.848 4.434 -22.651 1.00 87.25 210 ALA A N 1
ATOM 1624 C CA . ALA A 1 210 ? -2.879 3.506 -23.105 1.00 87.25 210 ALA A CA 1
ATOM 1625 C C . ALA A 1 210 ? -3.415 2.653 -21.942 1.00 87.25 210 ALA A C 1
ATOM 1627 O O . ALA A 1 210 ? -4.627 2.554 -21.778 1.00 87.25 210 ALA A O 1
ATOM 1628 N N . ALA A 1 211 ? -2.530 2.115 -21.096 1.00 85.81 211 ALA A N 1
ATOM 1629 C CA . ALA A 1 211 ? -2.916 1.343 -19.918 1.00 85.81 211 ALA A CA 1
ATOM 1630 C C . ALA A 1 211 ? -3.731 2.182 -18.918 1.00 85.81 211 ALA A C 1
ATOM 1632 O O . ALA A 1 211 ? -4.782 1.736 -18.468 1.00 85.81 211 ALA A O 1
ATOM 1633 N N . LEU A 1 212 ? -3.308 3.417 -18.617 1.00 90.25 212 LEU A N 1
ATOM 1634 C CA . LEU A 1 212 ? -4.058 4.331 -17.746 1.00 90.25 212 LEU A CA 1
ATOM 1635 C C . LEU A 1 212 ? -5.493 4.549 -18.249 1.00 90.25 212 LEU A C 1
ATOM 1637 O O . LEU A 1 212 ? -6.436 4.497 -17.466 1.00 90.25 212 LEU A O 1
ATOM 1641 N N . LEU A 1 213 ? -5.670 4.792 -19.549 1.00 90.06 213 LEU A N 1
ATOM 1642 C CA . LEU A 1 213 ? -6.975 5.128 -20.129 1.00 90.06 213 LEU A CA 1
ATOM 1643 C C . LEU A 1 213 ? -7.906 3.915 -20.294 1.00 90.06 213 LEU A C 1
ATOM 1645 O O . LEU A 1 213 ? -9.115 4.090 -20.428 1.00 90.06 213 LEU A O 1
ATOM 1649 N N . GLN A 1 214 ? -7.374 2.692 -20.264 1.00 84.19 214 GLN A N 1
ATOM 1650 C CA . GLN A 1 214 ? -8.150 1.461 -20.452 1.00 84.19 214 GLN A CA 1
ATOM 1651 C C . GLN A 1 214 ? -8.766 0.902 -19.161 1.00 84.19 214 GLN A C 1
ATOM 1653 O O . GLN A 1 214 ? -9.701 0.109 -19.243 1.00 84.19 214 GLN A O 1
ATOM 1658 N N . HIS A 1 215 ? -8.290 1.313 -17.982 1.00 73.00 215 HIS A N 1
ATOM 1659 C CA . HIS A 1 215 ? -8.669 0.696 -16.705 1.00 73.00 215 HIS A CA 1
ATOM 1660 C C . HIS A 1 215 ? -9.410 1.645 -15.761 1.00 73.00 215 HIS A C 1
ATOM 1662 O O . HIS A 1 215 ? -9.159 2.846 -15.767 1.00 73.00 215 HIS A O 1
ATOM 1668 N N . GLY A 1 216 ? -10.292 1.093 -14.925 1.00 78.25 216 GLY 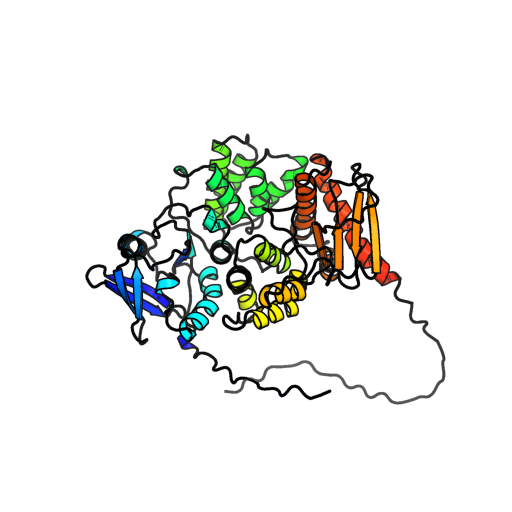A N 1
ATOM 1669 C CA . GLY A 1 216 ? -10.997 1.808 -13.857 1.00 78.25 216 GLY A CA 1
ATOM 1670 C C . GLY A 1 216 ? -12.484 2.069 -14.141 1.00 78.25 216 GLY A C 1
ATOM 1671 O O . GLY A 1 216 ? -12.936 1.912 -15.278 1.00 78.25 216 GLY A O 1
ATOM 1672 N N . PRO A 1 217 ? -13.247 2.461 -13.108 1.00 85.62 217 PRO A N 1
ATOM 1673 C CA . PRO A 1 217 ? -14.677 2.713 -13.212 1.00 85.62 217 PRO A CA 1
ATOM 1674 C C . PRO A 1 217 ? -14.965 4.032 -13.957 1.00 85.62 217 PRO A C 1
ATOM 1676 O O . PRO A 1 217 ? -14.053 4.799 -14.304 1.00 85.62 217 PRO A O 1
ATOM 1679 N N . VAL A 1 218 ? -16.240 4.287 -14.259 1.00 88.69 218 VAL A N 1
ATOM 1680 C CA . VAL A 1 218 ? -16.672 5.444 -15.068 1.00 88.69 218 VAL A CA 1
ATOM 1681 C C . VAL A 1 218 ? -16.361 6.756 -14.348 1.00 88.69 218 VAL A C 1
ATOM 1683 O O . VAL A 1 218 ? -15.866 7.700 -14.959 1.00 88.69 218 VAL A O 1
ATOM 1686 N N . GLU A 1 219 ? -16.540 6.786 -13.034 1.00 91.81 219 GLU A N 1
ATOM 1687 C CA . GLU A 1 219 ? -16.304 7.926 -12.148 1.00 91.81 219 GLU A CA 1
ATOM 1688 C C . GLU A 1 219 ? -14.831 8.367 -12.163 1.00 91.81 219 GLU A C 1
ATOM 1690 O O . GLU A 1 219 ? -14.518 9.549 -12.024 1.00 91.81 219 GLU A O 1
ATOM 1695 N N . ALA A 1 220 ? -13.905 7.437 -12.425 1.00 92.62 220 ALA A N 1
ATOM 1696 C CA . ALA A 1 220 ? -12.480 7.727 -12.554 1.00 92.62 220 ALA A CA 1
ATOM 1697 C C . ALA A 1 220 ? -12.098 8.338 -13.919 1.00 92.62 220 ALA A C 1
ATOM 1699 O O . ALA A 1 220 ? -10.951 8.739 -14.110 1.00 92.62 220 ALA A O 1
ATOM 1700 N N . HIS A 1 221 ? -13.009 8.399 -14.899 1.00 92.81 221 HIS A N 1
ATOM 1701 C CA . HIS A 1 221 ? -12.710 8.853 -16.264 1.00 92.81 221 HIS A CA 1
ATOM 1702 C C . HIS A 1 221 ? -12.096 10.261 -16.308 1.00 92.81 221 HIS A C 1
ATOM 1704 O O . HIS A 1 221 ? -11.032 10.446 -16.903 1.00 92.81 221 HIS A O 1
ATOM 1710 N N . GLY A 1 222 ? -12.713 11.235 -15.630 1.00 94.88 222 GLY A N 1
ATOM 1711 C CA . GLY A 1 222 ? -12.223 12.618 -15.613 1.00 94.88 222 GLY A CA 1
ATOM 1712 C C . GLY A 1 222 ? -10.794 12.722 -15.076 1.00 94.88 222 GLY A C 1
ATOM 1713 O O . GLY A 1 222 ? -9.928 13.335 -15.703 1.00 94.88 222 GLY A O 1
ATOM 1714 N N . TRP A 1 223 ? -10.513 12.030 -13.972 1.00 95.50 223 TRP A N 1
ATOM 1715 C CA . TRP A 1 223 ? -9.184 12.007 -13.369 1.00 95.50 223 TRP A CA 1
ATOM 1716 C C . TRP A 1 223 ? -8.137 11.280 -14.222 1.00 95.50 223 TRP A C 1
ATOM 1718 O O . TRP A 1 223 ? -6.993 11.730 -14.285 1.00 95.50 223 TRP A O 1
ATOM 1728 N N . ARG A 1 224 ? -8.505 10.210 -14.941 1.00 95.00 224 ARG A N 1
ATOM 1729 C CA . ARG A 1 224 ? -7.589 9.504 -15.859 1.00 95.00 224 ARG A CA 1
ATOM 1730 C C . ARG A 1 224 ? -7.149 10.402 -17.009 1.00 95.00 224 ARG A C 1
ATOM 1732 O O . ARG A 1 224 ? -5.959 10.486 -17.308 1.00 95.00 224 ARG A O 1
ATOM 1739 N N . HIS A 1 225 ? -8.094 11.112 -17.621 1.00 95.69 225 HIS A N 1
ATOM 1740 C CA . HIS A 1 225 ? -7.793 12.069 -18.684 1.00 95.69 225 HIS A CA 1
ATOM 1741 C C . HIS A 1 225 ? -6.994 13.269 -18.172 1.00 95.69 225 HIS A C 1
ATOM 1743 O O . HIS A 1 225 ? -6.065 13.724 -18.844 1.00 95.69 225 HIS A O 1
ATOM 1749 N N . HIS A 1 226 ? -7.304 13.747 -16.967 1.00 97.25 226 HIS A N 1
ATOM 1750 C CA . HIS A 1 226 ? -6.529 14.799 -16.324 1.00 97.25 226 HIS A CA 1
ATOM 1751 C C . HIS A 1 226 ? -5.072 14.366 -16.093 1.00 97.25 226 HIS A C 1
ATOM 1753 O O . HIS A 1 226 ? -4.154 15.048 -16.549 1.00 97.25 226 HIS A O 1
ATOM 1759 N N . LEU A 1 227 ? -4.843 13.191 -15.495 1.00 96.88 227 LEU A N 1
ATOM 1760 C CA . LEU A 1 227 ? -3.501 12.645 -15.284 1.00 96.88 227 LEU A CA 1
ATOM 1761 C C . LEU A 1 227 ? -2.754 12.407 -16.606 1.00 96.88 227 LEU A C 1
ATOM 1763 O O . LEU A 1 227 ? -1.560 12.700 -16.698 1.00 96.88 227 LEU A O 1
ATOM 1767 N N . ALA A 1 228 ? -3.440 11.939 -17.652 1.00 96.25 228 ALA A N 1
ATOM 1768 C CA . ALA A 1 228 ? -2.851 11.795 -18.983 1.00 96.25 228 ALA A CA 1
ATOM 1769 C C . ALA A 1 228 ? -2.350 13.143 -19.533 1.00 96.25 228 ALA A C 1
ATOM 1771 O O . ALA A 1 228 ? -1.214 13.233 -20.001 1.00 96.25 228 ALA A O 1
ATOM 1772 N N . LYS A 1 229 ? -3.152 14.211 -19.409 1.00 97.62 229 LYS A N 1
ATOM 1773 C CA . LYS A 1 229 ? -2.760 15.572 -19.810 1.00 97.62 229 LYS A CA 1
ATOM 1774 C C . LYS A 1 229 ? -1.546 16.069 -19.020 1.00 97.62 229 LYS A C 1
ATOM 1776 O O . LYS A 1 229 ? -0.600 16.574 -19.620 1.00 97.62 229 LYS A O 1
ATOM 1781 N N . LEU A 1 230 ? -1.547 15.894 -17.698 1.00 97.88 230 LEU A N 1
ATOM 1782 C CA . LEU A 1 230 ? -0.422 16.279 -16.837 1.00 97.88 230 LEU A CA 1
ATOM 1783 C C . LEU A 1 230 ? 0.865 15.526 -17.200 1.00 97.88 230 LEU A C 1
ATOM 1785 O O . LEU A 1 230 ? 1.951 16.111 -17.219 1.00 97.88 230 LEU A O 1
ATOM 1789 N N . THR A 1 231 ? 0.748 14.241 -17.543 1.00 96.56 231 THR A N 1
ATOM 1790 C CA . THR A 1 231 ? 1.885 13.391 -17.927 1.00 96.56 231 THR A CA 1
ATOM 1791 C C . THR A 1 231 ? 2.567 13.887 -19.203 1.00 96.56 231 THR A C 1
ATOM 1793 O O . THR A 1 231 ? 3.793 13.893 -19.276 1.00 96.56 231 THR A O 1
ATOM 1796 N N . LEU A 1 232 ? 1.794 14.366 -20.180 1.00 96.44 232 LEU A N 1
ATOM 1797 C CA . LEU A 1 232 ? 2.325 14.922 -21.431 1.00 96.44 232 LEU A CA 1
ATOM 1798 C C . LEU A 1 232 ? 2.986 16.302 -21.260 1.00 96.44 232 LEU A C 1
ATOM 1800 O O . LEU A 1 232 ? 3.712 16.739 -22.149 1.00 96.44 232 LEU A O 1
ATOM 1804 N N . GLY A 1 233 ? 2.735 16.992 -20.144 1.00 95.00 233 GLY A N 1
ATOM 1805 C CA . GLY A 1 233 ? 3.319 18.302 -19.852 1.00 95.00 233 GLY A CA 1
ATOM 1806 C C . GLY A 1 233 ? 4.782 18.261 -19.389 1.00 95.00 233 GLY A C 1
ATOM 1807 O O . GLY A 1 233 ? 5.380 17.203 -19.176 1.00 95.00 233 GLY A O 1
ATOM 1808 N N . GLU A 1 234 ? 5.354 19.445 -19.168 1.00 94.56 234 GLU A N 1
ATOM 1809 C CA . GLU A 1 234 ? 6.706 19.608 -18.623 1.00 94.56 234 GLU A CA 1
ATOM 1810 C C . GLU A 1 234 ? 6.790 19.152 -17.157 1.00 94.56 234 GLU A C 1
ATOM 1812 O O . GLU A 1 234 ? 5.856 19.341 -16.377 1.00 94.56 234 GLU A O 1
ATOM 1817 N N . ARG A 1 235 ? 7.917 18.562 -16.744 1.00 94.69 235 ARG A N 1
ATOM 1818 C CA . ARG A 1 235 ? 8.084 17.981 -15.402 1.00 94.69 235 ARG A CA 1
ATOM 1819 C C . ARG A 1 235 ? 8.519 18.998 -14.336 1.00 94.69 235 ARG A C 1
ATOM 1821 O O . ARG A 1 235 ? 9.505 18.783 -13.630 1.00 94.69 235 ARG A O 1
ATOM 1828 N N . THR A 1 236 ? 7.760 20.086 -14.204 1.00 95.44 236 THR A N 1
ATOM 1829 C CA . THR A 1 236 ? 7.943 21.117 -13.165 1.00 95.44 236 THR A CA 1
ATOM 1830 C C . THR A 1 236 ? 7.509 20.618 -11.780 1.00 95.44 236 THR A C 1
ATOM 1832 O O . THR A 1 236 ? 6.800 19.617 -11.662 1.00 95.44 236 THR A O 1
ATOM 1835 N N . ALA A 1 237 ? 7.911 21.307 -10.706 1.00 94.19 237 ALA A N 1
ATOM 1836 C CA . ALA A 1 237 ? 7.495 20.953 -9.343 1.00 94.19 237 ALA A CA 1
ATOM 1837 C C . ALA A 1 237 ? 5.966 20.995 -9.162 1.00 94.19 237 ALA A C 1
ATOM 1839 O O . ALA A 1 237 ? 5.395 20.101 -8.539 1.00 94.19 237 ALA A O 1
ATOM 1840 N N . GLU A 1 238 ? 5.312 21.987 -9.764 1.00 95.56 238 GLU A N 1
ATOM 1841 C CA . GLU A 1 238 ? 3.858 22.141 -9.749 1.00 95.56 238 GLU A CA 1
ATOM 1842 C C . GLU A 1 238 ? 3.156 21.009 -10.504 1.00 95.56 238 GLU A C 1
ATOM 1844 O O . GLU A 1 238 ? 2.258 20.373 -9.957 1.00 95.56 238 GLU A O 1
ATOM 1849 N N . ASN A 1 239 ? 3.625 20.661 -11.709 1.00 96.44 239 ASN A N 1
ATOM 1850 C CA . ASN A 1 239 ? 3.042 19.550 -12.461 1.00 96.44 239 ASN A CA 1
ATOM 1851 C C . ASN A 1 239 ? 3.270 18.200 -11.755 1.00 96.44 239 ASN A C 1
ATOM 1853 O O . ASN A 1 239 ? 2.396 17.338 -11.759 1.00 96.44 239 ASN A O 1
ATOM 1857 N N . ARG A 1 240 ? 4.422 18.002 -11.095 1.00 96.12 240 ARG A N 1
ATOM 1858 C CA . ARG A 1 240 ? 4.654 16.807 -10.261 1.00 96.12 240 ARG A CA 1
ATOM 1859 C C . ARG A 1 240 ? 3.665 16.713 -9.102 1.00 96.12 240 ARG A C 1
ATOM 1861 O O . ARG A 1 240 ? 3.132 15.631 -8.875 1.00 96.12 240 ARG A O 1
ATOM 1868 N N . ARG A 1 241 ? 3.393 17.825 -8.409 1.00 96.62 241 ARG A N 1
ATOM 1869 C CA . ARG A 1 241 ? 2.366 17.879 -7.357 1.00 96.62 241 ARG A CA 1
ATOM 1870 C C . ARG A 1 241 ? 0.988 17.560 -7.931 1.00 96.62 241 ARG A C 1
ATOM 1872 O O . ARG A 1 241 ? 0.332 16.659 -7.425 1.00 96.62 241 ARG A O 1
ATOM 1879 N N . ALA A 1 242 ? 0.587 18.220 -9.017 1.00 97.31 242 ALA A N 1
ATOM 1880 C CA . ALA A 1 242 ? -0.707 17.983 -9.657 1.00 97.31 242 ALA A CA 1
ATOM 1881 C C . ALA A 1 242 ? -0.878 16.516 -10.090 1.00 97.31 242 ALA A C 1
ATOM 1883 O O . ALA A 1 242 ? -1.936 15.924 -9.886 1.00 97.31 242 ALA A O 1
ATOM 1884 N N . MET A 1 243 ? 0.177 15.893 -10.631 1.00 97.50 243 MET A N 1
ATOM 1885 C CA . MET A 1 243 ? 0.163 14.462 -10.944 1.00 97.50 243 MET A CA 1
ATOM 1886 C C . MET A 1 243 ? -0.011 13.605 -9.694 1.00 97.50 243 MET A C 1
ATOM 1888 O O . MET A 1 243 ? -0.794 12.661 -9.721 1.00 97.50 243 MET A O 1
ATOM 1892 N N . ALA A 1 244 ? 0.711 13.914 -8.616 1.00 97.44 244 ALA A N 1
ATOM 1893 C CA . ALA A 1 244 ? 0.613 13.178 -7.362 1.00 97.44 244 ALA A CA 1
ATOM 1894 C C . ALA A 1 244 ? -0.808 13.257 -6.780 1.00 97.44 244 ALA A C 1
ATOM 1896 O O . ALA A 1 244 ? -1.387 12.225 -6.455 1.00 97.44 244 ALA A O 1
ATOM 1897 N N . VAL A 1 245 ? -1.413 14.450 -6.760 1.00 97.56 245 VAL A N 1
ATOM 1898 C CA . VAL A 1 245 ? -2.817 14.648 -6.360 1.00 97.56 245 VAL A CA 1
ATOM 1899 C C . VAL A 1 245 ? -3.754 13.825 -7.244 1.00 97.56 245 VAL A C 1
ATOM 1901 O O . VAL A 1 245 ? -4.570 13.063 -6.731 1.00 97.56 245 VAL A O 1
ATOM 1904 N N . ALA A 1 246 ? -3.613 13.908 -8.570 1.00 96.69 246 ALA A N 1
ATOM 1905 C CA . ALA A 1 246 ? -4.456 13.156 -9.496 1.00 96.69 246 ALA A CA 1
ATOM 1906 C C . ALA A 1 246 ? -4.338 11.634 -9.297 1.00 96.69 246 ALA A C 1
ATOM 1908 O O . ALA A 1 246 ? -5.337 10.924 -9.371 1.00 96.69 246 ALA A O 1
ATOM 1909 N N . ILE A 1 247 ? -3.135 11.132 -9.007 1.00 96.00 247 ILE A N 1
ATOM 1910 C CA . ILE A 1 247 ? -2.893 9.722 -8.683 1.00 96.00 247 ILE A CA 1
ATOM 1911 C C . ILE A 1 247 ? -3.623 9.315 -7.400 1.00 96.00 247 ILE A C 1
ATOM 1913 O O . ILE A 1 247 ? -4.287 8.279 -7.383 1.00 96.00 247 ILE A O 1
ATOM 1917 N N . LEU A 1 248 ? -3.534 10.120 -6.341 1.00 95.69 248 LEU A N 1
ATOM 1918 C CA . LEU A 1 248 ? -4.196 9.817 -5.072 1.00 95.69 248 LEU A CA 1
ATOM 1919 C C . LEU A 1 248 ? -5.721 9.862 -5.208 1.00 95.69 248 LEU A C 1
ATOM 1921 O O . LEU A 1 248 ? -6.393 8.946 -4.742 1.00 95.69 248 LEU A O 1
ATOM 1925 N N . ARG A 1 249 ? -6.268 10.843 -5.937 1.00 95.56 249 ARG A N 1
ATOM 1926 C CA . ARG A 1 249 ? -7.708 10.907 -6.248 1.00 95.56 249 ARG A CA 1
ATOM 1927 C C . ARG A 1 249 ? -8.177 9.727 -7.092 1.00 95.56 249 ARG A C 1
ATOM 1929 O O . ARG A 1 249 ? -9.243 9.176 -6.837 1.00 95.56 249 ARG A O 1
ATOM 1936 N N . LEU A 1 250 ? -7.372 9.284 -8.060 1.00 94.25 250 LEU A N 1
ATOM 1937 C CA . LEU A 1 250 ? -7.658 8.048 -8.790 1.00 94.25 250 LEU A CA 1
ATOM 1938 C C . LEU A 1 250 ? -7.671 6.837 -7.868 1.00 94.25 250 LEU A C 1
ATOM 1940 O O . LEU A 1 250 ? -8.542 5.986 -8.014 1.00 94.25 250 LEU A O 1
ATOM 1944 N N . ARG A 1 251 ? -6.739 6.753 -6.917 1.00 92.81 251 ARG A N 1
ATOM 1945 C CA . ARG A 1 251 ? -6.708 5.637 -5.974 1.00 92.81 251 ARG A CA 1
ATOM 1946 C C . ARG A 1 251 ? -7.964 5.586 -5.096 1.00 92.81 251 ARG A C 1
ATOM 1948 O O . ARG A 1 251 ? -8.447 4.483 -4.859 1.00 92.81 251 ARG A O 1
ATOM 1955 N N . GLU A 1 252 ? -8.493 6.721 -4.640 1.00 93.62 252 GLU A N 1
ATOM 1956 C CA . GLU A 1 252 ? -9.748 6.749 -3.864 1.00 93.62 252 GLU A CA 1
ATOM 1957 C C . GLU A 1 252 ? -10.934 6.185 -4.662 1.00 93.62 252 GLU A C 1
ATOM 1959 O O . GLU A 1 252 ? -11.802 5.519 -4.106 1.00 93.62 252 GLU A O 1
ATOM 1964 N N . LEU A 1 253 ? -10.946 6.409 -5.980 1.00 92.62 253 LEU A N 1
ATOM 1965 C CA . LEU A 1 253 ? -12.006 5.944 -6.881 1.00 92.62 253 LEU A CA 1
ATOM 1966 C C . LEU A 1 253 ? -11.809 4.505 -7.371 1.00 92.62 253 LEU A C 1
ATOM 1968 O O . LEU A 1 253 ? -12.757 3.883 -7.847 1.00 92.62 253 LEU A O 1
ATOM 1972 N N . VAL A 1 254 ? -10.586 3.976 -7.310 1.00 89.62 254 VAL A N 1
ATOM 1973 C CA . VAL A 1 254 ? -10.256 2.634 -7.796 1.00 89.62 254 VAL A CA 1
ATOM 1974 C C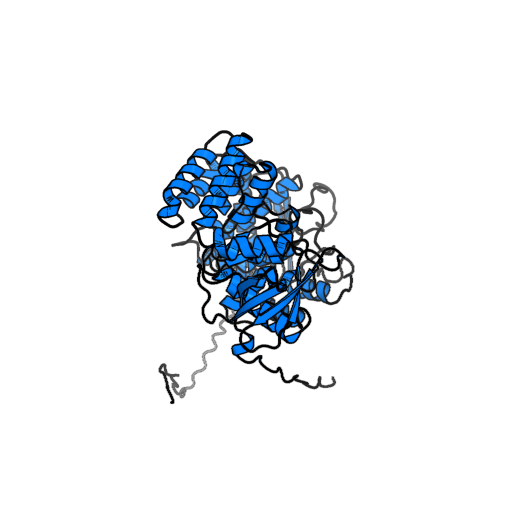 . VAL A 1 254 ? -9.918 1.731 -6.620 1.00 89.62 254 VAL A C 1
ATOM 1976 O O . VAL A 1 254 ? -8.805 1.747 -6.089 1.00 89.62 254 VAL A O 1
ATOM 1979 N N . THR A 1 255 ? -10.883 0.894 -6.244 1.00 87.69 255 THR A N 1
ATOM 1980 C CA . THR A 1 255 ? -10.683 -0.170 -5.261 1.00 87.69 255 THR A CA 1
ATOM 1981 C C . THR A 1 255 ? -9.651 -1.168 -5.768 1.00 87.69 255 THR A C 1
ATOM 1983 O O . THR A 1 255 ? -9.695 -1.629 -6.910 1.00 87.69 255 THR A O 1
ATOM 1986 N N . CYS A 1 256 ? -8.726 -1.530 -4.888 1.00 83.94 256 CYS A N 1
ATOM 1987 C CA . CYS A 1 256 ? -7.675 -2.470 -5.210 1.00 83.94 256 CYS A CA 1
ATOM 1988 C C . CYS A 1 256 ? -8.174 -3.909 -5.013 1.00 83.94 256 CYS A C 1
ATOM 1990 O O . CYS A 1 256 ? -8.182 -4.422 -3.894 1.00 83.94 256 CYS A O 1
ATOM 1992 N N . THR A 1 257 ? -8.643 -4.531 -6.097 1.00 74.44 257 THR A N 1
ATOM 1993 C CA . THR A 1 257 ? -9.243 -5.883 -6.102 1.00 74.44 257 THR A CA 1
ATOM 1994 C C . THR A 1 257 ? -8.471 -6.883 -6.962 1.00 74.44 257 THR A C 1
ATOM 1996 O O . THR A 1 257 ? -8.968 -7.976 -7.234 1.00 74.44 257 THR A O 1
ATOM 1999 N N . HIS A 1 258 ? -7.271 -6.521 -7.428 1.00 69.38 258 HIS A N 1
ATOM 2000 C CA . HIS A 1 258 ? -6.473 -7.419 -8.255 1.00 69.38 258 HIS A CA 1
ATOM 2001 C C . HIS A 1 258 ? -6.141 -8.706 -7.483 1.00 69.38 258 HIS A C 1
ATOM 2003 O O . HIS A 1 258 ? -5.970 -8.709 -6.261 1.00 69.38 258 HIS A O 1
ATOM 2009 N N . ALA A 1 259 ? -6.044 -9.815 -8.214 1.00 68.56 259 ALA A N 1
ATOM 2010 C CA . ALA A 1 259 ? -5.571 -11.064 -7.639 1.00 68.56 259 ALA A CA 1
ATOM 2011 C C . ALA A 1 259 ? -4.119 -10.895 -7.189 1.00 68.56 259 ALA A C 1
ATOM 2013 O O . ALA A 1 259 ? -3.317 -10.276 -7.890 1.00 68.56 259 ALA A O 1
ATOM 2014 N N . VAL A 1 260 ? -3.778 -11.468 -6.040 1.00 68.00 260 VAL A N 1
ATOM 2015 C CA . VAL A 1 260 ? -2.409 -11.417 -5.534 1.00 68.00 260 VAL A CA 1
ATOM 2016 C C . VAL A 1 260 ? -1.471 -12.081 -6.539 1.00 68.00 260 VAL A C 1
ATOM 2018 O O . VAL A 1 260 ? -1.657 -13.251 -6.875 1.00 68.00 260 VAL A O 1
ATOM 2021 N N . ASP A 1 261 ? -0.452 -11.346 -6.996 1.00 69.56 261 ASP A N 1
ATOM 2022 C CA . ASP A 1 261 ? 0.720 -11.935 -7.647 1.00 69.56 261 ASP A CA 1
ATOM 2023 C C . ASP A 1 261 ? 1.746 -12.259 -6.553 1.00 69.56 261 ASP A C 1
ATOM 2025 O O . ASP A 1 261 ? 2.432 -11.356 -6.057 1.00 69.56 261 ASP A O 1
ATOM 2029 N N . PRO A 1 262 ? 1.910 -13.538 -6.176 1.00 66.38 262 PRO A N 1
ATOM 2030 C CA . PRO A 1 262 ? 2.737 -13.898 -5.033 1.00 66.38 262 PRO A CA 1
ATOM 2031 C C . PRO A 1 262 ? 4.203 -13.487 -5.215 1.00 66.38 262 PRO A C 1
ATOM 2033 O O . PRO A 1 262 ? 4.901 -13.197 -4.248 1.00 66.38 262 PRO A O 1
ATOM 2036 N N . SER A 1 263 ? 4.668 -13.384 -6.460 1.00 60.66 263 SER A N 1
ATOM 2037 C CA . SER A 1 263 ? 6.033 -12.965 -6.765 1.00 60.66 263 SER A CA 1
ATOM 2038 C C . SER A 1 263 ? 6.257 -11.457 -6.622 1.00 60.66 263 SER A C 1
ATOM 2040 O O . SER A 1 263 ? 7.333 -11.041 -6.201 1.00 60.66 263 SER A O 1
ATOM 2042 N N . GLU A 1 264 ? 5.257 -10.625 -6.925 1.00 64.88 264 GLU A N 1
ATOM 2043 C CA . GLU A 1 264 ? 5.331 -9.184 -6.658 1.00 64.88 264 GLU A CA 1
ATOM 2044 C C . GLU A 1 264 ? 5.207 -8.883 -5.153 1.00 64.88 264 GLU A C 1
ATOM 2046 O O . GLU A 1 264 ? 5.803 -7.920 -4.665 1.00 64.88 264 GLU A O 1
ATOM 2051 N N . TRP A 1 265 ? 4.462 -9.717 -4.421 1.00 68.56 265 TRP A N 1
ATOM 2052 C CA . TRP A 1 265 ? 4.208 -9.569 -2.986 1.00 68.56 265 TRP A CA 1
ATOM 2053 C C . TRP A 1 265 ? 5.418 -9.974 -2.172 1.00 68.56 265 TRP A C 1
ATOM 2055 O O . TRP A 1 265 ? 5.723 -9.376 -1.143 1.00 68.56 265 TRP A O 1
ATOM 2065 N N . HIS A 1 266 ? 6.170 -10.935 -2.686 1.00 65.56 266 HIS A N 1
ATOM 2066 C CA . HIS A 1 266 ? 7.428 -11.307 -2.089 1.00 65.56 266 HIS A CA 1
ATOM 2067 C C . HIS A 1 266 ? 8.486 -10.201 -2.176 1.00 65.56 266 HIS A C 1
ATOM 2069 O O . HIS A 1 266 ? 9.175 -9.946 -1.193 1.00 65.56 266 HIS A O 1
ATOM 2075 N N . CYS A 1 267 ? 8.558 -9.462 -3.290 1.00 61.22 267 CYS A N 1
ATOM 2076 C CA . CYS A 1 267 ? 9.441 -8.292 -3.373 1.00 61.22 267 CYS A CA 1
ATOM 2077 C C . CYS A 1 267 ? 9.134 -7.260 -2.274 1.00 61.22 267 CYS A C 1
ATOM 2079 O O . CYS A 1 267 ? 10.051 -6.671 -1.708 1.00 61.22 267 CYS A O 1
ATOM 2081 N N . LEU A 1 268 ? 7.851 -7.063 -1.938 1.00 62.75 268 LEU A N 1
ATOM 2082 C CA . LEU A 1 268 ? 7.432 -6.105 -0.909 1.00 62.75 268 LEU A CA 1
ATOM 2083 C C . LEU A 1 268 ? 7.961 -6.463 0.483 1.00 62.75 268 LEU A C 1
ATOM 2085 O O . LEU A 1 268 ? 8.325 -5.565 1.239 1.00 62.75 268 LEU A O 1
ATOM 2089 N N . VAL A 1 269 ? 8.047 -7.756 0.810 1.00 62.06 269 VAL A N 1
ATOM 2090 C CA . VAL A 1 269 ? 8.613 -8.238 2.082 1.00 62.06 269 VAL A CA 1
ATOM 2091 C C . VAL A 1 269 ? 10.048 -7.740 2.277 1.00 62.06 269 VAL A C 1
ATOM 2093 O O . VAL A 1 269 ? 10.432 -7.406 3.399 1.00 62.06 269 VAL A O 1
ATOM 2096 N N . PHE A 1 270 ? 10.836 -7.687 1.200 1.00 56.84 270 PHE A N 1
ATOM 2097 C CA . PHE A 1 270 ? 12.245 -7.283 1.239 1.00 56.84 270 PHE A CA 1
ATOM 2098 C C . PHE A 1 270 ? 12.486 -5.798 0.977 1.00 56.84 270 PHE A C 1
ATOM 2100 O O . PHE A 1 270 ? 13.565 -5.303 1.297 1.00 56.84 270 PHE A O 1
ATOM 2107 N N . ASP A 1 271 ? 11.504 -5.084 0.429 1.00 56.94 271 ASP A N 1
ATOM 2108 C CA . ASP A 1 271 ? 11.562 -3.626 0.292 1.00 56.94 271 ASP A CA 1
ATOM 2109 C C . ASP A 1 271 ? 11.194 -2.896 1.601 1.00 56.94 271 ASP A C 1
ATOM 2111 O O . ASP A 1 271 ? 11.518 -1.719 1.753 1.00 56.94 271 ASP A O 1
ATOM 2115 N N . CYS A 1 272 ? 10.558 -3.575 2.566 1.00 58.31 272 CYS A N 1
ATOM 2116 C CA . CYS A 1 272 ? 10.179 -2.980 3.851 1.00 58.31 272 CYS A CA 1
ATOM 2117 C C . CYS A 1 272 ? 11.296 -3.050 4.906 1.00 58.31 272 CYS A C 1
ATOM 2119 O O . CYS A 1 272 ? 11.891 -4.102 5.155 1.00 58.31 272 CYS A O 1
ATOM 2121 N N . GLU A 1 273 ? 11.490 -1.949 5.636 1.00 54.06 273 GLU A N 1
ATOM 2122 C CA . GLU A 1 273 ? 12.302 -1.895 6.857 1.00 54.06 273 GLU A CA 1
ATOM 2123 C C . GLU A 1 273 ? 11.494 -2.484 8.026 1.00 54.06 273 GLU A C 1
ATOM 2125 O O . GLU A 1 273 ? 10.980 -1.773 8.886 1.00 54.06 273 GLU A O 1
ATOM 2130 N N . ALA A 1 274 ? 11.318 -3.802 8.040 1.00 51.84 274 ALA A N 1
ATOM 2131 C CA . ALA A 1 274 ? 10.642 -4.506 9.130 1.00 51.84 274 ALA A CA 1
ATOM 2132 C C . ALA A 1 274 ? 11.605 -5.455 9.851 1.00 51.84 274 ALA A C 1
ATOM 2134 O O . ALA A 1 274 ? 12.505 -6.024 9.220 1.00 51.84 274 ALA A O 1
ATOM 2135 N N . THR A 1 275 ? 11.416 -5.647 11.159 1.00 49.59 275 THR A N 1
ATOM 2136 C CA . THR A 1 275 ? 12.069 -6.747 11.878 1.00 49.59 275 THR A CA 1
ATOM 2137 C C . THR A 1 275 ? 11.611 -8.051 11.246 1.00 49.59 275 THR A C 1
ATOM 2139 O O . THR A 1 275 ? 10.462 -8.212 10.829 1.00 49.59 275 THR A O 1
ATOM 2142 N N . VAL A 1 276 ? 12.553 -8.965 11.061 1.00 49.69 276 VAL A N 1
ATOM 2143 C CA . VAL A 1 276 ? 12.339 -10.101 10.169 1.00 49.69 276 VAL A CA 1
ATOM 2144 C C . VAL A 1 276 ? 11.444 -11.194 10.787 1.00 49.69 276 VAL A C 1
ATOM 2146 O O . VAL A 1 276 ? 11.081 -12.158 10.125 1.00 49.69 276 VAL A O 1
ATOM 2149 N N . GLU A 1 277 ? 11.028 -11.002 12.039 1.00 52.94 277 GLU A N 1
ATOM 2150 C CA . GLU A 1 277 ? 10.345 -11.995 12.868 1.00 52.94 277 GLU A CA 1
ATOM 2151 C C . GLU A 1 277 ? 8.823 -12.044 12.651 1.00 52.94 277 GLU A C 1
ATOM 2153 O O . GLU A 1 277 ? 8.272 -13.122 12.439 1.00 52.94 277 GLU A O 1
ATOM 2158 N N . LYS A 1 278 ? 8.126 -10.897 12.702 1.00 53.66 278 LYS A N 1
ATOM 2159 C CA . LYS A 1 278 ? 6.649 -10.842 12.704 1.00 53.66 278 LYS A CA 1
ATOM 2160 C C . LYS A 1 278 ? 6.093 -9.907 11.634 1.00 53.66 278 LYS A C 1
ATOM 2162 O O . LYS A 1 278 ? 5.377 -10.347 10.740 1.00 53.66 278 LYS A O 1
ATOM 2167 N N . ASP A 1 279 ? 6.494 -8.643 11.647 1.00 54.69 279 ASP A N 1
ATOM 2168 C CA . ASP A 1 279 ? 5.897 -7.587 10.818 1.00 54.69 279 ASP A CA 1
ATOM 2169 C C . ASP A 1 279 ? 5.958 -7.866 9.300 1.00 54.69 279 ASP A C 1
ATOM 2171 O O . ASP A 1 279 ? 5.049 -7.497 8.555 1.00 54.69 279 ASP A O 1
ATOM 2175 N N . ARG A 1 280 ? 7.005 -8.566 8.835 1.00 58.41 280 ARG A N 1
ATOM 2176 C CA . ARG A 1 280 ? 7.221 -8.925 7.418 1.00 58.41 280 ARG A CA 1
ATOM 2177 C C . ARG A 1 280 ? 6.248 -9.957 6.856 1.00 58.41 280 ARG A C 1
ATOM 2179 O O . ARG A 1 280 ? 6.056 -10.003 5.644 1.00 58.41 280 ARG A O 1
ATOM 2186 N N . LEU A 1 281 ? 5.676 -10.798 7.712 1.00 61.78 281 LEU A N 1
ATOM 2187 C CA . LEU A 1 281 ? 4.712 -11.817 7.308 1.00 61.78 281 LEU A CA 1
ATOM 2188 C C . LEU A 1 281 ? 3.325 -11.219 7.194 1.00 61.78 281 LEU A C 1
ATOM 2190 O O . LEU A 1 281 ? 2.671 -11.292 6.161 1.00 61.78 281 LEU A O 1
ATOM 2194 N N . PHE A 1 282 ? 2.873 -10.640 8.292 1.00 63.81 282 PHE A N 1
ATOM 2195 C CA . PHE A 1 282 ? 1.463 -10.369 8.468 1.00 63.81 282 PHE A CA 1
ATOM 2196 C C . PHE A 1 282 ? 0.993 -9.191 7.617 1.00 63.81 282 PHE A C 1
ATOM 2198 O O . PHE A 1 282 ? -0.077 -9.299 7.034 1.00 63.81 282 PHE A O 1
ATOM 2205 N N . GLY A 1 283 ? 1.797 -8.130 7.471 1.00 66.62 283 GLY A N 1
ATOM 2206 C CA . GLY A 1 283 ? 1.423 -6.988 6.634 1.00 66.62 283 GLY A CA 1
ATOM 2207 C C . GLY A 1 283 ? 1.276 -7.376 5.153 1.00 66.62 283 GLY A C 1
ATOM 2208 O O . GLY A 1 283 ? 0.186 -7.309 4.592 1.00 66.62 283 GLY A O 1
ATOM 2209 N N . PRO A 1 284 ? 2.335 -7.852 4.481 1.00 69.62 284 PRO A N 1
ATOM 2210 C CA . PRO A 1 284 ? 2.247 -8.190 3.060 1.00 69.62 284 PRO A CA 1
ATOM 2211 C C . PRO A 1 284 ? 1.377 -9.423 2.756 1.00 69.62 284 PRO A C 1
ATOM 2213 O O . PRO A 1 284 ? 0.697 -9.436 1.730 1.00 69.62 284 PRO A O 1
ATOM 2216 N N . TRP A 1 285 ? 1.384 -10.456 3.614 1.00 75.44 285 TRP A N 1
ATOM 2217 C CA . TRP A 1 285 ? 0.760 -11.757 3.314 1.00 75.44 285 TRP A CA 1
ATOM 2218 C C . TRP A 1 285 ? -0.570 -12.032 4.012 1.00 75.44 285 TRP A C 1
ATOM 2220 O O . TRP A 1 285 ? -1.235 -13.004 3.645 1.00 75.44 285 TRP A O 1
ATOM 2230 N N . GLY A 1 286 ? -1.006 -11.184 4.948 1.00 75.88 286 GLY A N 1
ATOM 2231 C CA . GLY A 1 286 ? -2.252 -11.398 5.684 1.00 75.88 286 GLY A CA 1
ATOM 2232 C C . GLY A 1 286 ? -3.476 -11.521 4.780 1.00 75.88 286 GLY A C 1
ATOM 2233 O O . GLY A 1 286 ? -4.249 -12.472 4.890 1.00 75.88 286 GLY A O 1
ATOM 2234 N N . HIS A 1 287 ? -3.623 -10.603 3.826 1.00 76.44 287 HIS A N 1
ATOM 2235 C CA . HIS A 1 287 ? -4.694 -10.674 2.835 1.00 76.44 287 HIS A CA 1
ATOM 2236 C C . HIS A 1 287 ? -4.521 -11.826 1.820 1.00 76.44 287 HIS A C 1
ATOM 2238 O O . HIS A 1 287 ? -5.462 -12.608 1.671 1.00 76.44 287 HIS A O 1
ATOM 2244 N N . PRO A 1 288 ? -3.357 -11.997 1.155 1.00 76.06 288 PRO A N 1
ATOM 2245 C CA . PRO A 1 288 ? -3.124 -13.124 0.252 1.00 76.06 288 PRO A CA 1
ATOM 2246 C C . PRO A 1 288 ? -3.452 -14.506 0.804 1.00 76.06 288 PRO A C 1
ATOM 2248 O O . PRO A 1 288 ? -4.112 -15.294 0.132 1.00 76.06 288 PRO A O 1
ATOM 2251 N N . LEU A 1 289 ? -3.001 -14.808 2.023 1.00 77.38 289 LEU A N 1
ATOM 2252 C CA . LEU A 1 289 ? -3.264 -16.098 2.655 1.00 77.38 289 LEU A CA 1
ATOM 2253 C C . LEU A 1 289 ? -4.761 -16.278 2.908 1.00 77.38 289 LEU A C 1
ATOM 2255 O O . LEU A 1 289 ? -5.316 -17.334 2.607 1.00 77.38 289 LEU A O 1
ATOM 2259 N N . ARG A 1 290 ? -5.442 -15.215 3.348 1.00 77.69 290 ARG A N 1
ATOM 2260 C CA . ARG A 1 290 ? -6.887 -15.247 3.563 1.00 77.69 290 ARG A CA 1
ATOM 2261 C C . ARG A 1 290 ? -7.682 -15.465 2.276 1.00 77.69 290 ARG A C 1
ATOM 2263 O O . ARG A 1 290 ? -8.662 -16.203 2.315 1.00 77.69 290 ARG A O 1
ATOM 2270 N N . GLN A 1 291 ? -7.273 -14.882 1.144 1.00 77.56 291 GLN A N 1
ATOM 2271 C CA . GLN A 1 291 ? -7.946 -15.105 -0.148 1.00 77.56 291 GLN A CA 1
ATOM 2272 C C . GLN A 1 291 ? -8.001 -16.590 -0.540 1.00 77.56 291 GLN A C 1
ATOM 2274 O O . GLN A 1 291 ? -8.945 -17.008 -1.205 1.00 77.56 291 GLN A O 1
ATOM 2279 N N . ILE A 1 292 ? -7.011 -17.384 -0.121 1.00 76.31 292 ILE A N 1
ATOM 2280 C CA . ILE A 1 292 ? -6.938 -18.823 -0.407 1.00 76.31 292 ILE A CA 1
ATOM 2281 C C . ILE A 1 292 ? -7.343 -19.702 0.785 1.00 76.31 292 ILE A C 1
ATOM 2283 O O . ILE A 1 292 ? -7.085 -20.903 0.774 1.00 76.31 292 ILE A O 1
ATOM 2287 N N . GLY A 1 293 ? -7.974 -19.118 1.810 1.00 78.88 293 GLY A N 1
ATOM 2288 C CA . GLY A 1 293 ? -8.473 -19.848 2.978 1.00 78.88 293 GLY A CA 1
ATOM 2289 C C . GLY A 1 293 ? -7.378 -20.397 3.894 1.00 78.88 293 GLY A C 1
ATOM 2290 O O . GLY A 1 293 ? -7.586 -21.419 4.543 1.00 78.88 293 GLY A O 1
ATOM 2291 N N . LEU A 1 294 ? -6.205 -19.759 3.930 1.00 78.31 294 LEU A N 1
ATOM 2292 C CA . LEU A 1 294 ? -5.110 -20.137 4.819 1.00 78.31 294 LEU A CA 1
ATOM 2293 C C . LEU A 1 294 ? -4.933 -19.135 5.953 1.00 78.31 294 LEU A C 1
ATOM 2295 O O . LEU A 1 294 ? -4.945 -17.921 5.749 1.00 78.31 294 LEU A O 1
ATOM 2299 N N . ASP A 1 295 ? -4.655 -19.666 7.141 1.00 73.56 295 ASP A N 1
ATOM 2300 C CA . ASP A 1 295 ? -4.398 -18.832 8.307 1.00 73.56 295 ASP A CA 1
ATOM 2301 C C . ASP A 1 295 ? -2.944 -18.376 8.380 1.00 73.56 295 ASP A C 1
ATOM 2303 O O . ASP A 1 295 ? -2.011 -19.159 8.149 1.00 73.56 295 ASP A O 1
ATOM 2307 N N . VAL A 1 296 ? -2.771 -17.128 8.812 1.00 73.50 296 VAL A N 1
ATOM 2308 C CA . VAL A 1 296 ? -1.500 -16.607 9.314 1.00 73.50 296 VAL A CA 1
ATOM 2309 C C . VAL A 1 296 ? -1.381 -16.975 10.791 1.00 73.50 296 VAL A C 1
ATOM 2311 O O . VAL A 1 296 ? -2.184 -16.527 11.606 1.00 73.50 296 VAL A O 1
ATOM 2314 N N . GLN A 1 297 ? -0.404 -17.809 11.144 1.00 74.25 297 GLN A N 1
ATOM 2315 C CA . GLN A 1 297 ? -0.156 -18.200 12.532 1.00 74.25 297 GLN A CA 1
ATOM 2316 C C . GLN A 1 297 ? 0.748 -17.165 13.204 1.00 74.25 297 GLN A C 1
ATOM 2318 O O . GLN A 1 297 ? 1.944 -17.095 12.907 1.00 74.25 297 GLN A O 1
ATOM 2323 N N . TYR A 1 298 ? 0.162 -16.345 14.085 1.00 69.56 298 TYR A N 1
ATOM 2324 C CA . TYR A 1 298 ? 0.852 -15.224 14.733 1.00 69.56 298 TYR A CA 1
ATOM 2325 C C . TYR A 1 298 ? 1.983 -15.655 15.674 1.00 69.56 298 TYR A C 1
ATOM 2327 O O . TYR A 1 298 ? 3.055 -15.051 15.724 1.00 69.56 298 TYR A O 1
ATOM 2335 N N . ASP A 1 299 ? 1.744 -16.731 16.408 1.00 71.19 299 ASP A N 1
ATOM 2336 C CA . ASP A 1 299 ? 2.655 -17.357 17.359 1.00 71.19 299 ASP A CA 1
ATOM 2337 C C . ASP A 1 299 ? 3.662 -18.315 16.698 1.00 71.19 299 ASP A C 1
ATOM 2339 O O . ASP A 1 299 ? 4.686 -18.637 17.301 1.00 71.19 299 ASP A O 1
ATOM 2343 N N . ARG A 1 300 ? 3.398 -18.737 15.455 1.00 71.81 300 ARG A N 1
ATOM 2344 C CA . ARG A 1 300 ? 4.216 -19.671 14.665 1.00 71.81 300 ARG A CA 1
ATOM 2345 C C . ARG A 1 300 ? 4.546 -19.107 13.275 1.00 71.81 300 ARG A C 1
ATOM 2347 O O . ARG A 1 300 ? 4.077 -19.625 12.252 1.00 71.81 300 ARG A O 1
ATOM 2354 N N . PRO A 1 301 ? 5.369 -18.044 13.202 1.00 69.62 301 PRO A N 1
ATOM 2355 C CA . PRO A 1 301 ? 5.777 -17.451 11.929 1.00 69.62 301 PRO A CA 1
ATOM 2356 C C . PRO A 1 301 ? 6.491 -18.462 11.016 1.00 69.62 301 PRO A C 1
ATOM 2358 O O . PRO A 1 301 ? 6.315 -18.423 9.799 1.00 69.62 301 PRO A O 1
ATOM 2361 N N . ASP A 1 302 ? 7.213 -19.429 11.590 1.00 65.88 302 ASP A N 1
ATOM 2362 C CA . ASP A 1 302 ? 7.844 -20.545 10.878 1.00 65.88 302 ASP A CA 1
ATOM 2363 C C . ASP A 1 302 ? 6.831 -21.376 10.071 1.00 65.88 302 ASP A C 1
ATOM 2365 O O . ASP A 1 302 ? 7.075 -21.725 8.913 1.00 65.88 302 ASP A O 1
ATOM 2369 N N . VAL A 1 303 ? 5.664 -21.664 10.655 1.00 75.50 303 VAL A N 1
ATOM 2370 C CA . VAL A 1 303 ? 4.594 -22.427 10.000 1.00 75.50 303 VAL A CA 1
ATOM 2371 C C . VAL A 1 303 ? 3.954 -21.609 8.885 1.00 75.50 303 VAL A C 1
ATOM 2373 O O . VAL A 1 303 ? 3.740 -22.131 7.789 1.00 75.50 303 VAL A O 1
ATOM 2376 N N . THR A 1 304 ? 3.691 -20.324 9.130 1.00 75.44 304 THR A N 1
ATOM 2377 C CA . THR A 1 304 ? 3.153 -19.404 8.116 1.00 75.44 304 THR A CA 1
ATOM 2378 C C . THR A 1 304 ? 4.067 -19.330 6.899 1.00 75.44 304 THR A C 1
ATOM 2380 O O . THR A 1 304 ? 3.612 -19.481 5.766 1.00 75.44 304 THR A O 1
ATOM 2383 N N . TRP A 1 305 ? 5.371 -19.175 7.112 1.00 71.12 305 TRP A N 1
ATOM 2384 C CA . TRP A 1 305 ? 6.328 -19.157 6.015 1.00 71.12 305 TRP A CA 1
ATOM 2385 C C . TRP A 1 305 ? 6.404 -20.480 5.255 1.00 71.12 305 TRP A C 1
ATOM 2387 O O . TRP A 1 305 ? 6.479 -20.471 4.027 1.00 71.12 305 TRP A O 1
ATOM 2397 N N . ARG A 1 306 ? 6.349 -21.625 5.950 1.00 71.06 306 ARG A N 1
ATOM 2398 C CA . ARG A 1 306 ? 6.273 -22.934 5.278 1.00 71.06 306 ARG A CA 1
ATOM 2399 C C . ARG A 1 306 ? 5.030 -23.033 4.399 1.00 71.06 306 ARG A C 1
ATOM 2401 O O . ARG A 1 306 ? 5.137 -23.501 3.271 1.00 71.06 306 ARG A O 1
ATOM 2408 N N . ARG A 1 307 ? 3.875 -22.558 4.875 1.00 75.06 307 ARG A N 1
ATOM 2409 C CA . ARG A 1 307 ? 2.643 -22.498 4.071 1.00 75.06 307 ARG A CA 1
ATOM 2410 C C . ARG A 1 307 ? 2.834 -21.619 2.839 1.00 75.06 307 ARG A C 1
ATOM 2412 O O . ARG A 1 307 ? 2.512 -22.055 1.741 1.00 75.06 307 ARG A O 1
ATOM 2419 N N . LEU A 1 308 ? 3.414 -20.430 2.994 1.00 73.25 308 LEU A N 1
ATOM 2420 C CA . LEU A 1 308 ? 3.706 -19.546 1.863 1.00 73.25 308 LEU A CA 1
ATOM 2421 C C . LEU A 1 308 ? 4.589 -20.226 0.812 1.00 73.25 308 LEU A C 1
ATOM 2423 O O . LEU A 1 308 ? 4.247 -20.191 -0.363 1.00 73.25 308 LEU A O 1
ATOM 2427 N N . ALA A 1 309 ? 5.667 -20.894 1.223 1.00 67.44 309 ALA A N 1
ATOM 2428 C CA . ALA A 1 309 ? 6.546 -21.616 0.302 1.00 67.44 309 ALA A CA 1
ATOM 2429 C C . ALA A 1 309 ? 5.815 -22.754 -0.439 1.00 67.44 309 ALA A C 1
ATOM 2431 O O . ALA A 1 309 ? 5.957 -22.909 -1.650 1.00 67.44 309 ALA A O 1
ATOM 2432 N N . ILE A 1 310 ? 4.976 -23.517 0.271 1.00 70.88 310 ILE A N 1
ATOM 2433 C CA . ILE A 1 310 ? 4.200 -24.626 -0.307 1.00 70.88 310 ILE A CA 1
ATOM 2434 C C . ILE A 1 310 ? 3.157 -24.120 -1.314 1.00 70.88 310 ILE A C 1
ATOM 2436 O O . ILE A 1 310 ? 3.008 -24.697 -2.391 1.00 70.88 310 ILE A O 1
ATOM 2440 N N . HIS A 1 311 ? 2.419 -23.067 -0.961 1.00 73.75 311 HIS A N 1
ATOM 2441 C CA . HIS A 1 311 ? 1.276 -22.591 -1.743 1.00 73.75 311 HIS A CA 1
ATOM 2442 C C . HIS A 1 311 ? 1.653 -21.572 -2.822 1.00 73.75 311 HIS A C 1
ATOM 2444 O O . HIS A 1 311 ? 0.955 -21.473 -3.830 1.00 73.75 311 HIS A O 1
ATOM 2450 N N . PHE A 1 312 ? 2.763 -20.857 -2.643 1.00 70.56 312 PHE A N 1
ATOM 2451 C CA . PHE A 1 312 ? 3.243 -19.821 -3.551 1.00 70.56 312 PHE A CA 1
ATOM 2452 C C . PHE A 1 312 ? 4.721 -20.023 -3.915 1.00 70.56 312 PHE A C 1
ATOM 2454 O O . PHE A 1 312 ? 5.559 -19.160 -3.642 1.00 70.56 312 PHE A O 1
ATOM 2461 N N . PRO A 1 313 ? 5.081 -21.122 -4.598 1.00 59.00 313 PRO A N 1
ATOM 2462 C CA . PRO A 1 313 ? 6.470 -21.390 -4.976 1.00 59.00 313 PRO A CA 1
ATOM 2463 C C . PRO A 1 313 ? 7.055 -20.331 -5.936 1.00 59.00 313 PRO A C 1
ATOM 2465 O O . PRO A 1 313 ? 8.264 -20.241 -6.120 1.00 59.00 313 PRO A O 1
ATOM 2468 N N . GLU A 1 314 ? 6.231 -19.497 -6.585 1.00 52.50 314 GLU A N 1
ATOM 2469 C CA . GLU A 1 314 ? 6.703 -18.328 -7.353 1.00 52.50 314 GLU A CA 1
ATOM 2470 C C . GLU A 1 314 ? 7.076 -17.107 -6.512 1.00 52.50 314 GLU A C 1
ATOM 2472 O O . GLU A 1 314 ? 7.824 -16.256 -6.998 1.00 52.50 314 GLU A O 1
ATOM 2477 N N . ALA A 1 315 ? 6.585 -17.023 -5.276 1.00 55.16 315 ALA A N 1
ATOM 2478 C CA . ALA A 1 315 ? 7.045 -16.037 -4.311 1.00 55.16 315 ALA A CA 1
ATOM 2479 C C . ALA A 1 315 ? 8.508 -16.296 -3.926 1.00 55.16 315 ALA A C 1
ATOM 2481 O O . ALA A 1 315 ? 9.204 -15.388 -3.506 1.00 55.16 315 ALA A O 1
ATOM 2482 N N . GLU A 1 316 ? 9.019 -17.510 -4.137 1.00 51.19 316 GLU A N 1
ATOM 2483 C CA . GLU A 1 316 ? 10.294 -17.943 -3.575 1.00 51.19 316 GLU A CA 1
ATOM 2484 C C . GLU A 1 316 ? 11.568 -17.261 -4.108 1.00 51.19 316 GLU A C 1
ATOM 2486 O O . GLU A 1 316 ? 12.643 -17.571 -3.597 1.00 51.19 316 GLU A O 1
ATOM 2491 N N . TYR A 1 317 ? 11.520 -16.390 -5.127 1.00 53.88 317 TYR A N 1
ATOM 2492 C CA . TYR A 1 317 ? 12.765 -15.991 -5.813 1.00 53.88 317 TYR A CA 1
ATOM 2493 C C . TYR A 1 317 ? 12.893 -14.532 -6.249 1.00 53.88 317 TYR A C 1
ATOM 2495 O O . TYR A 1 317 ? 13.892 -14.188 -6.875 1.00 53.88 317 TYR A O 1
ATOM 2503 N N . ALA A 1 318 ? 11.951 -13.645 -5.942 1.00 41.94 318 ALA A N 1
ATOM 2504 C CA . ALA A 1 318 ? 12.047 -12.280 -6.448 1.00 41.94 318 ALA A CA 1
ATOM 2505 C C . ALA A 1 318 ? 12.745 -11.334 -5.445 1.00 41.94 318 ALA A C 1
ATOM 2507 O O . ALA A 1 318 ? 12.165 -10.942 -4.440 1.00 41.94 318 ALA A O 1
ATOM 2508 N N . PHE A 1 319 ? 13.968 -10.929 -5.811 1.00 50.00 319 PHE A N 1
ATOM 2509 C CA . PHE A 1 319 ? 14.769 -9.807 -5.288 1.00 50.00 319 PHE A CA 1
ATOM 2510 C C . PHE A 1 319 ? 15.573 -10.010 -3.989 1.00 50.00 319 PHE A C 1
ATOM 2512 O O . PHE A 1 319 ? 15.044 -10.133 -2.894 1.00 50.00 319 PHE A O 1
ATOM 2519 N N . HIS A 1 320 ? 16.903 -9.941 -4.134 1.00 51.22 320 HIS A N 1
ATOM 2520 C CA . HIS A 1 320 ? 17.889 -10.212 -3.084 1.00 51.22 320 HIS A CA 1
ATOM 2521 C C . HIS A 1 320 ? 18.561 -8.945 -2.502 1.00 51.22 320 HIS A C 1
ATOM 2523 O O . HIS A 1 320 ? 19.413 -9.047 -1.628 1.00 51.22 320 HIS A O 1
ATOM 2529 N N . ALA A 1 321 ? 18.173 -7.733 -2.919 1.00 47.31 321 ALA A N 1
ATOM 2530 C CA . ALA A 1 321 ? 18.558 -6.495 -2.224 1.00 47.31 321 ALA A CA 1
ATOM 2531 C C . ALA A 1 321 ? 17.457 -5.438 -2.335 1.00 47.31 321 ALA A C 1
ATOM 2533 O O . ALA A 1 321 ? 16.889 -5.289 -3.424 1.00 47.31 321 ALA A O 1
ATOM 2534 N N . SER A 1 322 ? 17.213 -4.709 -1.240 1.00 48.84 322 SER A N 1
ATOM 2535 C CA . SER A 1 322 ? 16.198 -3.651 -1.157 1.00 48.84 322 SER A CA 1
ATOM 2536 C C . SER A 1 322 ? 16.417 -2.564 -2.218 1.00 48.84 322 SER A C 1
ATOM 2538 O O . SER A 1 322 ? 17.557 -2.302 -2.623 1.00 48.84 322 SER A O 1
ATOM 2540 N N . ARG A 1 323 ? 15.346 -1.874 -2.636 1.00 48.50 323 ARG A N 1
ATOM 2541 C CA . ARG A 1 323 ? 15.456 -0.662 -3.478 1.00 48.50 323 ARG A CA 1
ATOM 2542 C C . ARG A 1 323 ? 16.378 0.411 -2.891 1.00 48.50 323 ARG A C 1
ATOM 2544 O O . ARG A 1 323 ? 17.017 1.133 -3.650 1.00 48.50 323 ARG A O 1
ATOM 2551 N N . ALA A 1 324 ? 16.437 0.522 -1.564 1.00 46.22 324 ALA A N 1
ATOM 2552 C CA . ALA A 1 324 ? 17.241 1.525 -0.868 1.00 46.22 324 ALA A CA 1
ATOM 2553 C C . ALA A 1 324 ? 18.741 1.181 -0.848 1.00 46.22 324 ALA A C 1
ATOM 2555 O O . ALA A 1 324 ? 19.576 2.076 -0.736 1.00 46.22 324 ALA A O 1
ATOM 2556 N N . THR A 1 325 ? 19.094 -0.101 -0.977 1.00 50.75 325 THR A N 1
ATOM 2557 C CA . THR A 1 325 ? 20.478 -0.588 -0.918 1.00 50.75 325 THR A CA 1
ATOM 2558 C C . THR A 1 325 ? 20.763 -1.607 -2.032 1.00 50.75 325 THR A C 1
ATOM 2560 O O . THR A 1 325 ? 21.043 -2.778 -1.762 1.00 50.75 325 THR A O 1
ATOM 2563 N N . PRO A 1 326 ? 20.716 -1.193 -3.313 1.00 50.66 326 PRO A N 1
ATOM 2564 C CA . PRO A 1 326 ? 20.800 -2.112 -4.451 1.00 50.66 326 PRO A CA 1
ATOM 2565 C C . PRO A 1 326 ? 22.169 -2.804 -4.587 1.00 50.66 326 PRO A C 1
ATOM 2567 O O . PRO A 1 326 ? 22.272 -3.814 -5.283 1.00 50.66 326 PRO A O 1
ATOM 2570 N N . ALA A 1 327 ? 23.209 -2.288 -3.926 1.00 52.41 327 ALA A N 1
ATOM 2571 C CA . ALA A 1 327 ? 24.561 -2.846 -3.940 1.00 52.41 327 ALA A CA 1
ATOM 2572 C C . ALA A 1 327 ? 24.822 -3.889 -2.834 1.00 52.41 327 ALA A C 1
ATOM 2574 O O . ALA A 1 327 ? 25.781 -4.647 -2.935 1.00 52.41 327 ALA A O 1
ATOM 2575 N N . THR A 1 328 ? 23.995 -3.945 -1.785 1.00 53.94 328 THR A N 1
ATOM 2576 C CA . THR A 1 328 ? 24.206 -4.826 -0.627 1.00 53.94 328 THR A CA 1
ATOM 2577 C C . THR A 1 328 ? 23.042 -5.794 -0.473 1.00 53.94 328 THR A C 1
ATOM 2579 O O . THR A 1 328 ? 21.982 -5.408 0.027 1.00 53.94 328 THR A O 1
ATOM 2582 N N . PRO A 1 329 ? 23.206 -7.059 -0.893 1.00 51.19 329 PRO A N 1
ATOM 2583 C CA . PRO A 1 329 ? 22.161 -8.043 -0.710 1.00 51.19 329 PRO A CA 1
ATOM 2584 C C . PRO A 1 329 ? 21.787 -8.252 0.761 1.00 51.19 329 PRO A C 1
ATOM 2586 O O . PRO A 1 329 ? 22.648 -8.222 1.647 1.00 51.19 329 PRO A O 1
ATOM 2589 N N . HIS A 1 330 ? 20.501 -8.486 1.027 1.00 47.53 330 HIS A N 1
ATOM 2590 C CA . HIS A 1 330 ? 20.013 -8.731 2.384 1.00 47.53 330 HIS A CA 1
ATOM 2591 C C . HIS A 1 330 ? 20.711 -9.961 2.978 1.00 47.53 330 HIS A C 1
ATOM 2593 O O . HIS A 1 330 ? 20.638 -11.038 2.407 1.00 47.53 330 HIS A O 1
ATOM 2599 N N . GLY A 1 331 ? 21.392 -9.809 4.119 1.00 48.34 331 GLY A N 1
ATOM 2600 C CA . GLY A 1 331 ? 22.052 -10.925 4.813 1.00 48.34 331 GLY A CA 1
ATOM 2601 C C . GLY A 1 331 ? 23.411 -11.356 4.242 1.00 48.34 331 GLY A C 1
ATOM 2602 O O . GLY A 1 331 ? 24.008 -12.289 4.766 1.00 48.34 331 GLY A O 1
ATOM 2603 N N . GLY A 1 332 ? 23.943 -10.677 3.215 1.00 46.84 332 GLY A N 1
ATOM 2604 C CA . GLY A 1 332 ? 25.295 -10.946 2.705 1.00 46.84 332 GLY A CA 1
ATOM 2605 C C . GLY A 1 332 ? 25.455 -12.272 1.952 1.00 46.84 332 GLY A C 1
ATOM 2606 O O . GLY A 1 332 ? 26.572 -12.787 1.864 1.00 46.84 332 GLY A O 1
ATOM 2607 N N . PHE A 1 333 ? 24.374 -12.844 1.407 1.00 48.53 333 PHE A N 1
ATOM 2608 C CA . PHE A 1 333 ? 24.496 -14.061 0.604 1.00 48.53 333 PHE A CA 1
ATOM 2609 C C . PHE A 1 333 ? 25.160 -13.785 -0.752 1.00 48.53 333 PHE A C 1
ATOM 2611 O O . PHE A 1 333 ? 24.973 -12.737 -1.370 1.00 48.53 333 PHE A O 1
ATOM 2618 N N . SER A 1 334 ? 25.894 -14.781 -1.239 1.00 46.16 334 SER A N 1
ATOM 2619 C CA . SER A 1 334 ? 26.601 -14.778 -2.525 1.00 46.16 334 SER A CA 1
ATOM 2620 C C . SER A 1 334 ? 26.092 -15.858 -3.498 1.00 46.16 334 SER A C 1
ATOM 2622 O O . SER A 1 334 ? 26.757 -16.162 -4.486 1.00 46.16 334 SER A O 1
ATOM 2624 N N . GLY A 1 335 ? 24.926 -16.470 -3.237 1.00 51.16 335 GLY A N 1
ATOM 2625 C CA . GLY A 1 335 ? 24.387 -17.580 -4.040 1.00 51.16 335 GLY A CA 1
ATOM 2626 C C . GLY A 1 335 ? 22.866 -17.694 -4.064 1.00 51.16 335 GLY A C 1
ATOM 2627 O O . GLY A 1 335 ? 22.163 -16.814 -3.575 1.00 51.16 335 GLY A O 1
ATOM 2628 N N . PHE A 1 336 ? 22.366 -18.787 -4.652 1.00 51.53 336 PHE A N 1
ATOM 2629 C CA . PHE A 1 336 ? 20.936 -19.101 -4.692 1.00 51.53 336 PHE A CA 1
ATOM 2630 C C . PHE A 1 336 ? 20.449 -19.498 -3.295 1.00 51.53 336 PHE A C 1
ATOM 2632 O O . PHE A 1 336 ? 20.812 -20.560 -2.797 1.00 51.53 336 PHE A O 1
ATOM 2639 N N . ALA A 1 337 ? 19.614 -18.665 -2.680 1.00 51.91 337 ALA A N 1
ATOM 2640 C CA . ALA A 1 337 ? 18.833 -19.037 -1.508 1.00 51.91 337 ALA A CA 1
ATOM 2641 C C . ALA A 1 337 ? 17.354 -19.054 -1.899 1.00 51.91 337 ALA A C 1
ATOM 2643 O O . ALA A 1 337 ? 16.839 -18.083 -2.455 1.00 51.91 337 ALA A O 1
ATOM 2644 N N . THR A 1 338 ? 16.673 -20.163 -1.623 1.00 53.94 338 THR A N 1
ATOM 2645 C CA . THR A 1 338 ? 15.207 -20.197 -1.652 1.00 53.94 338 THR A CA 1
ATOM 2646 C C . THR A 1 338 ? 14.668 -19.280 -0.556 1.00 53.94 338 THR A C 1
ATOM 2648 O O . THR A 1 338 ? 15.306 -19.113 0.486 1.00 53.94 338 THR A O 1
ATOM 2651 N N . VAL A 1 339 ? 13.471 -18.723 -0.729 1.00 54.19 339 VAL A N 1
ATOM 2652 C CA . VAL A 1 339 ? 12.795 -17.999 0.363 1.00 54.19 339 VAL A CA 1
ATOM 2653 C C . VAL A 1 339 ? 12.642 -18.854 1.604 1.00 54.19 339 VAL A C 1
ATOM 2655 O O . VAL A 1 339 ? 12.790 -18.337 2.699 1.00 54.19 339 VAL A O 1
ATOM 2658 N N . HIS A 1 340 ? 12.428 -20.161 1.458 1.00 54.75 340 HIS A N 1
ATOM 2659 C CA . HIS A 1 340 ? 12.423 -21.076 2.591 1.00 54.75 340 HIS A CA 1
ATOM 2660 C C . HIS A 1 340 ? 13.734 -21.015 3.394 1.00 54.75 340 HIS A C 1
ATOM 2662 O O . HIS A 1 340 ? 13.701 -20.836 4.609 1.00 54.75 340 HIS A O 1
ATOM 2668 N N . GLN A 1 341 ? 14.883 -21.094 2.718 1.00 58.97 341 GLN A N 1
ATOM 2669 C CA . GLN A 1 341 ? 16.205 -21.000 3.350 1.00 58.97 341 GLN A CA 1
ATOM 2670 C C . GLN A 1 341 ? 16.481 -19.603 3.913 1.00 58.97 341 GLN A C 1
ATOM 2672 O O . GLN A 1 341 ? 17.062 -19.474 4.989 1.00 58.97 341 GLN A O 1
ATOM 2677 N N . LEU A 1 342 ? 16.065 -18.559 3.195 1.00 56.94 342 LEU A N 1
ATOM 2678 C CA . LEU A 1 342 ? 16.216 -17.176 3.630 1.00 56.94 342 LEU A CA 1
ATOM 2679 C C . LEU A 1 342 ? 15.383 -16.903 4.879 1.00 56.94 342 LEU A C 1
ATOM 2681 O O . LEU A 1 342 ? 15.881 -16.282 5.806 1.00 56.94 342 LEU A O 1
ATOM 2685 N N . VAL A 1 343 ? 14.154 -17.410 4.924 1.00 55.81 343 VAL A N 1
ATOM 2686 C CA . VAL A 1 343 ? 13.274 -17.342 6.088 1.00 55.81 343 VAL A CA 1
ATOM 2687 C C . VAL A 1 343 ? 13.857 -18.119 7.257 1.00 55.81 343 VAL A C 1
ATOM 2689 O O . VAL A 1 343 ? 13.902 -17.561 8.341 1.00 55.81 343 VAL A O 1
ATOM 2692 N N . GLN A 1 344 ? 14.292 -19.369 7.066 1.00 57.06 344 GLN A N 1
ATOM 2693 C CA . GLN A 1 344 ? 14.897 -20.158 8.147 1.00 57.06 344 GLN A CA 1
ATOM 2694 C C . GLN A 1 344 ? 16.083 -19.414 8.763 1.00 57.06 344 GLN A C 1
ATOM 2696 O O . GLN A 1 344 ? 16.149 -19.227 9.970 1.00 57.06 344 GLN A O 1
ATOM 2701 N N . HIS A 1 345 ? 16.971 -18.882 7.922 1.00 56.81 345 HIS A N 1
ATOM 2702 C CA . HIS A 1 345 ? 18.085 -18.045 8.365 1.00 56.81 345 HIS A CA 1
ATOM 2703 C C . HIS A 1 345 ? 17.635 -16.835 9.191 1.00 56.81 345 HIS A C 1
ATOM 2705 O O . HIS A 1 345 ? 18.231 -16.481 10.206 1.00 56.81 345 HIS A O 1
ATOM 2711 N N . VAL A 1 346 ? 16.581 -16.191 8.718 1.00 53.97 346 VAL A N 1
ATOM 2712 C CA . VAL A 1 346 ? 15.979 -15.006 9.308 1.00 53.97 346 VAL A CA 1
ATOM 2713 C C . VAL A 1 346 ? 15.318 -15.294 10.658 1.00 53.97 346 VAL A C 1
ATOM 2715 O O . VAL A 1 346 ? 15.436 -14.472 11.565 1.00 53.97 346 VAL A O 1
ATOM 2718 N N . THR A 1 347 ? 14.632 -16.431 10.793 1.00 56.41 347 THR A N 1
ATOM 2719 C CA . THR A 1 347 ? 13.893 -16.818 12.002 1.00 56.41 347 THR A CA 1
ATOM 2720 C C . THR A 1 347 ? 14.786 -17.454 13.055 1.00 56.41 347 THR A C 1
ATOM 2722 O O . THR A 1 347 ? 14.494 -17.329 14.239 1.00 56.41 347 THR A O 1
ATOM 2725 N N . ASP A 1 348 ? 15.876 -18.104 12.645 1.00 57.12 348 ASP A N 1
ATOM 2726 C CA . ASP A 1 348 ? 16.741 -18.869 13.550 1.00 57.12 348 ASP A CA 1
ATOM 2727 C C . ASP A 1 348 ? 17.875 -18.008 14.152 1.00 57.12 348 ASP A C 1
ATOM 2729 O O . ASP A 1 348 ? 18.704 -18.509 14.907 1.00 57.12 348 ASP A O 1
ATOM 2733 N N . HIS A 1 349 ? 17.920 -16.702 13.843 1.00 52.22 349 HIS A N 1
ATOM 2734 C CA . HIS A 1 349 ? 18.902 -15.715 14.331 1.00 52.22 349 HIS A CA 1
ATOM 2735 C C . HIS A 1 349 ? 20.388 -16.057 14.102 1.00 52.22 349 HIS A C 1
ATOM 2737 O O . HIS A 1 349 ? 21.272 -15.336 14.574 1.00 52.22 349 HIS A O 1
ATOM 2743 N N . GLU A 1 350 ? 20.710 -17.107 13.353 1.00 44.91 350 GLU A N 1
ATOM 2744 C CA . GLU A 1 350 ? 22.089 -17.439 13.016 1.00 44.91 350 GLU A CA 1
ATOM 2745 C C . GLU A 1 350 ? 22.554 -16.614 11.819 1.00 44.91 350 GLU A C 1
ATOM 2747 O O . GLU A 1 350 ? 21.984 -16.710 10.737 1.00 44.91 350 GLU A O 1
ATOM 2752 N N . ARG A 1 351 ? 23.643 -15.843 11.960 1.00 41.53 351 ARG A N 1
ATOM 2753 C CA . ARG A 1 351 ? 24.346 -15.283 10.794 1.00 41.53 351 ARG A CA 1
ATOM 2754 C C . ARG A 1 351 ? 24.848 -16.439 9.931 1.00 41.53 351 ARG A C 1
ATOM 2756 O O . ARG A 1 351 ? 25.818 -17.092 10.310 1.00 41.53 351 ARG A O 1
ATOM 2763 N N . LEU A 1 352 ? 24.239 -16.668 8.767 1.00 41.56 352 LEU A N 1
ATOM 2764 C CA . LEU A 1 352 ? 24.806 -17.582 7.788 1.00 41.56 352 LEU A CA 1
ATOM 2765 C C . LEU A 1 352 ? 26.161 -17.012 7.352 1.00 41.56 352 LEU A C 1
ATOM 2767 O O . LEU A 1 352 ? 26.222 -15.876 6.874 1.00 41.56 352 LEU A O 1
ATOM 2771 N N . PRO A 1 353 ? 27.265 -17.758 7.528 1.00 38.09 353 PRO A N 1
ATOM 2772 C CA . PRO A 1 353 ? 28.550 -17.326 7.014 1.00 38.09 353 PRO A CA 1
ATOM 2773 C C . PRO A 1 353 ? 28.437 -17.155 5.493 1.00 38.09 353 PRO A C 1
ATOM 2775 O O . PRO A 1 353 ? 27.864 -18.038 4.837 1.00 38.09 353 PRO A O 1
ATOM 2778 N N . PRO A 1 354 ? 28.986 -16.071 4.917 1.00 40.03 354 PRO A N 1
ATOM 2779 C CA . PRO A 1 354 ? 29.061 -15.908 3.472 1.00 40.03 354 PRO A CA 1
ATOM 2780 C C . PRO A 1 354 ? 29.580 -17.199 2.823 1.00 40.03 354 PRO A C 1
ATOM 2782 O O . PRO A 1 354 ? 30.605 -17.739 3.236 1.00 40.03 354 PRO A O 1
ATOM 2785 N N . GLY A 1 355 ? 28.845 -17.732 1.846 1.00 41.78 355 GLY A N 1
ATOM 2786 C CA . GLY A 1 355 ? 29.238 -18.945 1.122 1.00 41.78 355 GLY A CA 1
ATOM 2787 C C . GLY A 1 355 ? 28.799 -20.297 1.707 1.00 41.78 355 GLY A C 1
ATOM 2788 O O . GLY A 1 355 ? 29.094 -21.308 1.079 1.00 41.78 355 GLY A O 1
ATOM 2789 N N . ARG A 1 356 ? 28.076 -20.381 2.841 1.00 38.53 356 ARG A N 1
ATOM 2790 C CA . ARG A 1 356 ? 27.624 -21.690 3.383 1.00 38.53 356 ARG A CA 1
ATOM 2791 C C . ARG A 1 356 ? 26.332 -22.270 2.789 1.00 38.53 356 ARG A C 1
ATOM 2793 O O . ARG A 1 356 ? 26.112 -23.467 2.929 1.00 38.53 356 ARG A O 1
ATOM 2800 N N . THR A 1 357 ? 25.513 -21.488 2.087 1.00 40.00 357 THR A N 1
ATOM 2801 C CA . THR A 1 357 ? 24.338 -21.999 1.334 1.00 40.00 357 THR A CA 1
ATOM 2802 C C . THR A 1 357 ? 24.298 -21.552 -0.123 1.00 40.00 357 THR A C 1
ATOM 2804 O O . THR A 1 357 ? 23.431 -21.978 -0.880 1.00 40.00 357 THR A O 1
ATOM 2807 N N . ALA A 1 358 ? 25.294 -20.780 -0.555 1.00 42.12 358 ALA A N 1
ATOM 2808 C CA . ALA A 1 358 ? 25.579 -20.581 -1.962 1.00 42.12 358 ALA A CA 1
ATOM 2809 C C . ALA A 1 358 ? 26.200 -21.866 -2.514 1.00 42.12 358 ALA A C 1
ATOM 2811 O O . ALA A 1 358 ? 27.417 -21.964 -2.658 1.00 42.12 358 ALA A O 1
ATOM 2812 N N . ALA A 1 359 ? 25.380 -22.869 -2.820 1.00 42.91 359 ALA A N 1
ATOM 2813 C CA . ALA A 1 359 ? 25.837 -23.847 -3.785 1.00 42.91 359 ALA A CA 1
ATOM 2814 C C . ALA A 1 359 ? 26.200 -23.052 -5.050 1.00 42.91 359 ALA A C 1
ATOM 2816 O O . ALA A 1 359 ? 25.364 -22.336 -5.609 1.00 42.91 359 ALA A O 1
ATOM 2817 N N . THR A 1 360 ? 27.468 -23.118 -5.457 1.00 49.66 360 THR A N 1
ATOM 2818 C CA . THR A 1 360 ? 27.915 -22.748 -6.806 1.00 49.66 360 THR A CA 1
ATOM 2819 C C . THR A 1 360 ? 26.859 -23.262 -7.787 1.00 49.66 360 THR A C 1
ATOM 2821 O O . THR A 1 360 ? 26.420 -24.389 -7.564 1.00 49.66 360 THR A O 1
ATOM 2824 N N . PRO A 1 361 ? 26.395 -22.504 -8.802 1.00 52.41 361 PRO A N 1
ATOM 2825 C CA . PRO A 1 361 ? 25.305 -22.941 -9.681 1.00 52.41 361 PRO A CA 1
ATOM 2826 C C . PRO A 1 361 ? 25.533 -24.384 -10.131 1.00 52.41 361 PRO A C 1
ATOM 2828 O O . PRO A 1 361 ? 26.401 -24.649 -10.959 1.00 52.41 361 PRO A O 1
ATOM 2831 N N . LEU A 1 362 ? 24.791 -25.328 -9.539 1.00 56.81 362 LEU A N 1
ATOM 2832 C CA . LEU A 1 362 ? 25.155 -26.751 -9.571 1.00 56.81 362 LEU A CA 1
ATOM 2833 C C . LEU A 1 362 ? 24.966 -27.375 -10.961 1.00 56.81 362 LEU A C 1
ATOM 2835 O O . LEU A 1 362 ? 25.214 -28.562 -11.140 1.00 56.81 362 LEU A O 1
ATOM 2839 N N . LEU A 1 363 ? 24.508 -26.599 -11.950 1.00 66.19 363 LEU A N 1
ATOM 2840 C CA . LEU A 1 363 ? 24.256 -27.079 -13.306 1.00 66.19 363 LEU A CA 1
ATOM 2841 C C . LEU A 1 363 ? 24.870 -26.238 -14.416 1.00 66.19 363 LEU A C 1
ATOM 2843 O O . LEU A 1 363 ? 25.039 -26.774 -15.510 1.00 66.19 363 LEU A O 1
ATOM 2847 N N . GLY A 1 364 ? 25.173 -24.963 -14.184 1.00 77.31 364 GLY A N 1
ATOM 2848 C CA . GLY A 1 364 ? 25.876 -24.155 -15.171 1.00 77.31 364 GLY A CA 1
ATOM 2849 C C . GLY A 1 364 ? 25.695 -22.653 -15.016 1.00 77.31 364 GLY A C 1
ATOM 2850 O O . GLY A 1 364 ? 24.805 -22.156 -14.320 1.00 77.31 364 GLY A O 1
ATOM 2851 N N . SER A 1 365 ? 26.564 -21.936 -15.712 1.00 82.62 365 SER A N 1
ATOM 2852 C CA . SER A 1 365 ? 26.488 -20.501 -15.921 1.00 82.62 365 SER A CA 1
ATOM 2853 C C . SER A 1 365 ? 26.970 -20.162 -17.330 1.00 82.62 365 SER A C 1
ATOM 2855 O O . SER A 1 365 ? 27.671 -20.950 -17.968 1.00 82.62 365 SER A O 1
ATOM 2857 N N . MET A 1 366 ? 26.566 -19.003 -17.837 1.00 86.12 366 MET A N 1
ATOM 2858 C CA . MET A 1 366 ? 27.065 -18.447 -19.086 1.00 86.12 366 MET A CA 1
ATOM 2859 C C . MET A 1 366 ? 27.139 -16.927 -18.989 1.00 86.12 366 MET A C 1
ATOM 2861 O O . MET A 1 366 ? 26.265 -16.292 -18.396 1.00 86.12 366 MET A O 1
ATOM 2865 N N . THR A 1 367 ? 28.156 -16.344 -19.608 1.00 86.44 367 THR A N 1
ATOM 2866 C CA . THR A 1 367 ? 28.221 -14.897 -19.808 1.00 86.44 367 THR A CA 1
ATOM 2867 C C . THR A 1 367 ? 27.459 -14.543 -21.076 1.00 86.44 367 THR A C 1
ATOM 2869 O O . THR A 1 367 ? 27.679 -15.146 -22.126 1.00 86.44 367 THR A O 1
ATOM 2872 N N . VAL A 1 368 ? 26.563 -13.567 -20.978 1.00 88.44 368 VAL A N 1
ATOM 2873 C CA . VAL A 1 368 ? 25.762 -13.071 -22.094 1.00 88.44 368 VAL A CA 1
ATOM 2874 C C . VAL A 1 368 ? 26.086 -11.600 -22.313 1.00 88.44 368 VAL A C 1
ATOM 2876 O O . VAL A 1 368 ? 25.886 -10.776 -21.420 1.00 88.44 368 VAL A O 1
ATOM 2879 N N . ALA A 1 369 ? 26.564 -11.275 -23.512 1.00 89.06 369 ALA A N 1
ATOM 2880 C CA . ALA A 1 369 ? 26.705 -9.898 -23.961 1.00 89.06 369 ALA A CA 1
ATOM 2881 C C . ALA A 1 369 ? 25.342 -9.364 -24.419 1.00 89.06 369 ALA A C 1
ATOM 2883 O O . ALA A 1 369 ? 24.641 -10.019 -25.194 1.00 89.06 369 ALA A O 1
ATOM 2884 N N . LEU A 1 370 ? 24.960 -8.182 -23.944 1.00 87.12 370 LEU A N 1
ATOM 2885 C CA . LEU A 1 370 ? 23.752 -7.500 -24.389 1.00 87.12 370 LEU A CA 1
ATOM 2886 C C . LEU A 1 370 ? 24.024 -6.867 -25.765 1.00 87.12 370 LEU A C 1
ATOM 2888 O O . LEU A 1 370 ? 24.819 -5.944 -25.844 1.00 87.12 370 LEU A O 1
ATOM 2892 N N . PRO A 1 371 ? 23.371 -7.282 -26.864 1.00 84.94 371 PRO A N 1
ATOM 2893 C CA . PRO A 1 371 ? 23.799 -6.897 -28.214 1.00 84.94 371 PRO A CA 1
ATOM 2894 C C . PRO A 1 371 ? 23.643 -5.403 -28.540 1.00 84.94 371 PRO A C 1
ATOM 2896 O O . PRO A 1 371 ? 24.173 -4.934 -29.541 1.00 84.94 371 PRO A O 1
ATOM 2899 N N . MET A 1 372 ? 22.909 -4.654 -27.717 1.00 85.31 372 MET A N 1
ATOM 2900 C CA . MET A 1 372 ? 22.673 -3.220 -27.878 1.00 85.31 372 MET A CA 1
ATOM 2901 C C . MET A 1 372 ? 23.685 -2.339 -27.136 1.00 85.31 372 MET A C 1
ATOM 2903 O O . MET A 1 372 ? 23.636 -1.120 -27.296 1.00 85.31 372 MET A O 1
ATOM 2907 N N . VAL A 1 373 ? 24.556 -2.918 -26.300 1.00 82.44 373 VAL A N 1
ATOM 2908 C CA . VAL A 1 373 ? 25.487 -2.182 -25.429 1.00 82.44 373 VAL A CA 1
ATOM 2909 C C . VAL A 1 373 ? 26.760 -2.978 -25.147 1.00 82.44 373 VAL A C 1
ATOM 2911 O O . VAL A 1 373 ? 26.764 -4.201 -25.184 1.00 82.44 373 VAL A O 1
ATOM 2914 N N . SER A 1 374 ? 27.844 -2.306 -24.767 1.00 81.69 374 SER A N 1
ATOM 2915 C CA . SER A 1 374 ? 29.080 -2.971 -24.325 1.00 81.69 374 SER A CA 1
ATOM 2916 C C . SER A 1 374 ? 28.967 -3.484 -22.881 1.00 81.69 374 SER A C 1
ATOM 2918 O O . SER A 1 374 ? 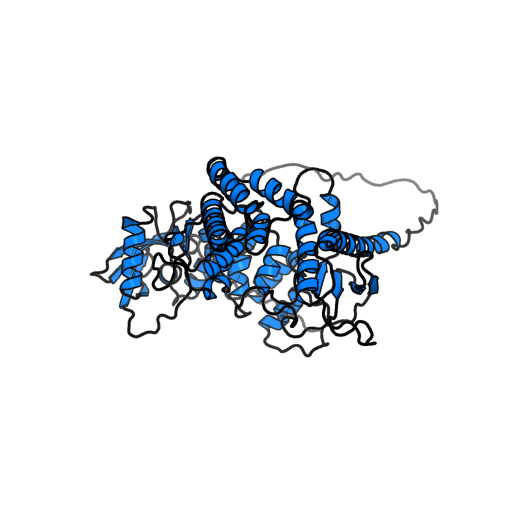29.801 -3.181 -22.032 1.00 81.69 374 SER A O 1
ATOM 2920 N N . LEU A 1 375 ? 27.908 -4.243 -22.583 1.00 85.25 375 LEU A N 1
ATOM 2921 C CA . LEU A 1 375 ? 27.620 -4.801 -21.264 1.00 85.25 375 LEU A CA 1
ATOM 2922 C C . LEU A 1 375 ? 27.530 -6.322 -21.343 1.00 85.25 375 LEU A C 1
ATOM 2924 O O . LEU A 1 375 ? 26.787 -6.865 -22.160 1.00 85.25 375 LEU A O 1
ATOM 2928 N N . SER A 1 376 ? 28.228 -7.006 -20.442 1.00 86.62 376 SER A N 1
ATOM 2929 C CA . SER A 1 376 ? 28.074 -8.446 -20.235 1.00 86.62 376 SER A CA 1
ATOM 2930 C C . SER A 1 376 ? 27.488 -8.728 -18.859 1.00 86.62 376 SER A C 1
ATOM 2932 O O . SER A 1 376 ? 27.875 -8.104 -17.873 1.00 86.62 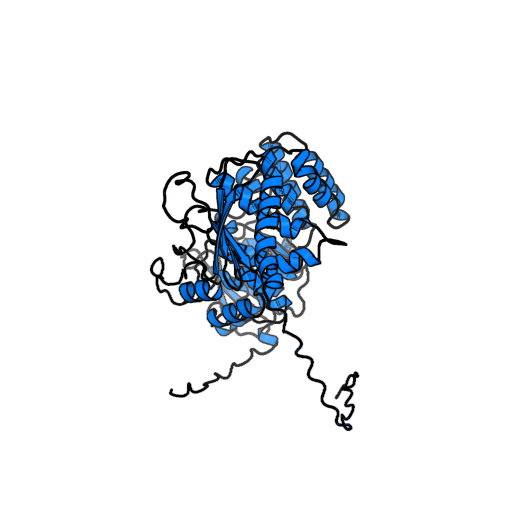376 SER A O 1
ATOM 2934 N N . VAL A 1 377 ? 26.558 -9.676 -18.794 1.00 86.31 377 VAL A N 1
ATOM 2935 C CA . VAL A 1 377 ? 25.966 -10.178 -17.547 1.00 86.31 377 VAL A CA 1
ATOM 2936 C C . VAL A 1 377 ? 26.219 -11.675 -17.424 1.00 86.31 377 VAL A C 1
ATOM 2938 O O . VAL A 1 377 ? 26.332 -12.375 -18.430 1.00 86.31 377 VAL A O 1
ATOM 2941 N N . LEU A 1 378 ? 26.273 -12.189 -16.199 1.00 83.56 378 LEU A N 1
ATOM 2942 C CA . LEU A 1 378 ? 26.339 -13.625 -15.954 1.00 83.56 378 LEU A CA 1
ATOM 2943 C C . LEU A 1 378 ? 24.935 -14.160 -15.709 1.00 83.56 378 LEU A C 1
ATOM 2945 O O . LEU A 1 378 ? 24.279 -13.775 -14.743 1.00 83.56 378 LEU A O 1
ATOM 2949 N N . LEU A 1 379 ? 24.498 -15.094 -16.547 1.00 86.69 379 LEU A N 1
ATOM 2950 C CA . LEU A 1 379 ? 23.342 -15.926 -16.252 1.00 86.69 379 LEU A CA 1
ATOM 2951 C C . LEU A 1 379 ? 23.813 -17.211 -15.576 1.00 86.69 379 LEU A C 1
ATOM 2953 O O . LEU A 1 379 ? 24.679 -17.910 -16.092 1.00 86.69 379 LEU A O 1
ATOM 2957 N N . ALA A 1 380 ? 23.236 -17.544 -14.430 1.00 80.62 380 ALA A N 1
ATOM 2958 C CA . ALA A 1 380 ? 23.511 -18.785 -13.710 1.00 80.62 380 ALA A CA 1
ATOM 2959 C C . ALA A 1 380 ? 22.210 -19.551 -13.483 1.00 80.62 380 ALA A C 1
ATOM 2961 O O . ALA A 1 380 ? 21.146 -18.941 -13.387 1.00 80.62 380 ALA A O 1
ATOM 2962 N N . TRP A 1 381 ? 22.255 -20.879 -13.393 1.00 82.50 381 TRP A N 1
ATOM 2963 C CA . TRP A 1 381 ? 21.044 -21.666 -13.157 1.00 82.50 381 TRP A CA 1
ATOM 2964 C C . TRP A 1 381 ? 21.307 -22.979 -12.425 1.00 82.50 381 TRP A C 1
ATOM 2966 O O . TRP A 1 381 ? 22.400 -23.547 -12.450 1.00 82.50 381 TRP A O 1
ATOM 2976 N N . ASP A 1 382 ? 20.238 -23.506 -11.838 1.00 75.62 382 ASP A N 1
ATOM 2977 C CA . ASP A 1 382 ? 20.177 -24.842 -11.257 1.00 75.62 382 ASP A CA 1
ATOM 2978 C C . ASP A 1 382 ? 18.979 -25.631 -11.831 1.00 75.62 382 ASP A C 1
ATOM 2980 O O . ASP A 1 382 ? 18.579 -25.449 -12.990 1.00 75.62 382 ASP A O 1
ATOM 2984 N N . VAL A 1 383 ? 18.444 -26.593 -11.073 1.00 72.94 383 VAL A N 1
ATOM 2985 C CA . VAL A 1 383 ? 17.339 -27.455 -11.511 1.00 72.94 383 VAL A CA 1
ATOM 2986 C C . VAL A 1 383 ? 16.027 -26.679 -11.587 1.00 72.94 383 VAL A C 1
ATOM 2988 O O . VAL A 1 383 ? 15.176 -26.999 -12.417 1.00 72.94 383 VAL A O 1
ATOM 2991 N N . THR A 1 384 ? 15.892 -25.641 -10.773 1.00 68.44 384 THR A N 1
ATOM 2992 C CA . THR A 1 384 ? 14.642 -24.960 -10.440 1.00 68.44 384 THR A CA 1
ATOM 2993 C C . THR A 1 384 ? 14.626 -23.501 -10.880 1.00 68.44 384 THR A C 1
ATOM 2995 O O . THR A 1 384 ? 13.549 -22.978 -11.169 1.00 68.44 384 THR A O 1
ATOM 2998 N N . CYS A 1 385 ? 15.786 -22.857 -11.017 1.00 73.62 385 CYS A N 1
ATOM 2999 C CA . CYS A 1 385 ? 15.925 -21.405 -11.093 1.00 73.62 385 CYS A CA 1
ATOM 3000 C C . CYS A 1 385 ? 16.932 -20.947 -12.152 1.00 73.62 385 CYS A C 1
ATOM 3002 O O . CYS A 1 385 ? 17.784 -21.712 -12.609 1.00 73.62 385 CYS A O 1
ATOM 3004 N N . VAL A 1 386 ? 16.805 -19.677 -12.540 1.00 79.75 386 VAL A N 1
ATOM 3005 C CA . VAL A 1 386 ? 17.757 -18.913 -13.354 1.00 79.75 386 VAL A CA 1
ATOM 3006 C C . VAL A 1 386 ? 17.996 -17.575 -12.652 1.00 79.75 386 VAL A C 1
ATOM 3008 O O . VAL A 1 386 ? 17.053 -16.964 -12.154 1.00 79.75 386 VAL A O 1
ATOM 3011 N N . ALA A 1 387 ? 19.237 -17.112 -12.608 1.00 77.44 387 ALA A N 1
ATOM 3012 C CA . ALA A 1 387 ? 19.622 -15.836 -12.027 1.00 77.44 387 ALA A CA 1
ATOM 3013 C C . ALA A 1 387 ? 20.492 -15.021 -12.977 1.00 77.44 387 ALA A C 1
ATOM 3015 O O . ALA A 1 387 ? 21.161 -15.576 -13.844 1.00 77.44 387 ALA A O 1
ATOM 3016 N N . LEU A 1 388 ? 20.487 -13.709 -12.764 1.00 82.69 388 LEU A N 1
ATOM 3017 C CA . LEU A 1 388 ? 21.342 -12.731 -13.415 1.00 82.69 388 LEU A CA 1
ATOM 3018 C C . LEU A 1 388 ? 22.234 -12.081 -12.360 1.00 82.69 388 LEU A C 1
ATOM 3020 O O . LEU A 1 388 ? 21.745 -11.523 -11.374 1.00 82.69 388 LEU A O 1
ATOM 3024 N N . ALA A 1 389 ? 23.538 -12.136 -12.592 1.00 78.94 389 ALA A N 1
ATOM 3025 C CA . ALA A 1 389 ? 24.559 -11.431 -11.837 1.00 78.94 389 ALA A CA 1
ATOM 3026 C C . ALA A 1 389 ? 25.276 -10.413 -12.728 1.00 78.94 389 ALA A C 1
ATOM 3028 O O . ALA A 1 389 ? 25.414 -10.590 -13.939 1.00 78.94 389 ALA A O 1
ATOM 3029 N N . TRP A 1 390 ? 25.716 -9.328 -12.102 1.00 78.75 390 TRP A N 1
ATOM 3030 C CA . TRP A 1 390 ? 26.435 -8.234 -12.740 1.00 78.75 390 TRP A CA 1
ATOM 3031 C C . TRP A 1 390 ? 27.308 -7.540 -11.693 1.00 78.75 390 TRP A C 1
ATOM 3033 O O . TRP A 1 390 ? 26.930 -7.481 -10.525 1.00 78.75 390 TRP A O 1
ATOM 3043 N N . ASP A 1 391 ? 28.475 -7.038 -12.080 1.00 71.75 391 ASP A N 1
ATOM 3044 C CA . ASP A 1 391 ? 29.359 -6.307 -11.171 1.00 71.75 391 ASP A CA 1
ATOM 3045 C C . ASP A 1 391 ? 29.876 -5.053 -11.878 1.00 71.75 391 ASP A C 1
ATOM 3047 O O . ASP A 1 391 ? 30.437 -5.143 -12.971 1.00 71.75 391 ASP A O 1
ATOM 3051 N N . SER A 1 392 ? 29.665 -3.889 -11.260 1.00 64.25 392 SER A N 1
ATOM 3052 C CA . SER A 1 392 ? 30.108 -2.601 -11.793 1.00 64.25 392 SER A CA 1
ATOM 3053 C C . SER A 1 392 ? 31.624 -2.420 -11.704 1.00 64.25 392 SER A C 1
ATOM 3055 O O . SER A 1 392 ? 32.180 -1.612 -12.444 1.00 64.25 392 SER A O 1
ATOM 3057 N N . GLN A 1 393 ? 32.312 -3.173 -10.837 1.00 58.72 393 GLN A N 1
ATOM 3058 C CA . GLN A 1 393 ? 33.755 -3.038 -10.605 1.00 58.72 393 GLN A CA 1
ATOM 3059 C C . GLN A 1 393 ? 34.623 -3.948 -11.482 1.00 58.72 393 GLN A C 1
ATOM 3061 O O . GLN A 1 393 ? 35.841 -3.983 -11.305 1.00 58.72 393 GLN A O 1
ATOM 3066 N N . SER A 1 394 ? 34.036 -4.700 -12.418 1.00 51.19 394 SER A N 1
ATOM 3067 C CA . SER A 1 394 ? 34.791 -5.704 -13.165 1.00 51.19 394 SER A CA 1
ATOM 3068 C C . SER A 1 394 ? 34.345 -5.891 -14.620 1.00 51.19 394 SER A C 1
ATOM 3070 O O . SER A 1 394 ? 33.739 -6.914 -14.946 1.00 51.19 394 SER A O 1
ATOM 3072 N N . PRO A 1 395 ? 34.722 -4.978 -15.531 1.00 49.41 395 PRO A N 1
ATOM 3073 C CA . PRO A 1 395 ? 34.794 -5.305 -16.954 1.00 49.41 395 PRO A CA 1
ATOM 3074 C C . PRO A 1 395 ? 35.931 -6.304 -17.248 1.00 49.41 395 PRO A C 1
ATOM 3076 O O . PRO A 1 395 ? 35.753 -7.197 -18.067 1.00 49.41 395 PRO A O 1
ATOM 3079 N N . ASP A 1 396 ? 37.053 -6.195 -16.514 1.00 49.53 396 ASP A N 1
ATOM 3080 C CA . ASP A 1 396 ? 38.324 -6.881 -16.820 1.00 49.53 396 ASP A CA 1
ATOM 3081 C C . ASP A 1 396 ? 38.895 -7.752 -15.684 1.00 49.53 396 ASP A C 1
ATOM 3083 O O . ASP A 1 396 ? 39.950 -8.368 -15.839 1.00 49.53 396 ASP A O 1
ATOM 3087 N N . SER A 1 397 ? 38.253 -7.823 -14.513 1.00 43.19 397 SER A N 1
ATOM 3088 C CA . SER A 1 397 ? 38.791 -8.627 -13.411 1.00 43.19 397 SER A CA 1
ATOM 3089 C C . SER A 1 397 ? 38.301 -10.076 -13.506 1.00 43.19 397 SER A C 1
ATOM 3091 O O . SER A 1 397 ? 37.108 -10.349 -13.595 1.00 43.19 397 SER A O 1
ATOM 3093 N N . HIS A 1 398 ? 39.221 -11.038 -13.422 1.00 46.22 398 HIS A N 1
ATOM 3094 C CA . HIS A 1 398 ? 38.940 -12.478 -13.315 1.00 46.22 398 HIS A CA 1
ATOM 3095 C C . HIS A 1 398 ? 38.169 -12.877 -12.034 1.00 46.22 398 HIS A C 1
ATOM 3097 O O . HIS A 1 398 ? 38.187 -14.042 -11.629 1.00 46.22 398 HIS A O 1
ATOM 3103 N N . ARG A 1 399 ? 37.527 -11.927 -11.342 1.00 47.19 399 ARG A N 1
ATOM 3104 C CA . ARG A 1 399 ? 36.726 -12.210 -10.158 1.00 47.19 399 ARG A CA 1
ATOM 3105 C C . ARG A 1 399 ? 35.380 -12.792 -10.593 1.00 47.19 399 ARG A C 1
ATOM 3107 O O . ARG A 1 399 ? 34.722 -12.228 -11.465 1.00 47.19 399 ARG A O 1
ATOM 3114 N N . PRO A 1 400 ? 34.948 -13.913 -9.996 1.00 52.56 400 PRO A N 1
ATOM 3115 C CA . PRO A 1 400 ? 33.624 -14.452 -10.262 1.00 52.56 400 PRO A CA 1
ATOM 3116 C C . PRO A 1 400 ? 32.571 -13.419 -9.858 1.00 52.56 400 PRO A C 1
ATOM 3118 O O . PRO A 1 400 ? 32.694 -12.813 -8.796 1.00 52.56 400 PRO A O 1
ATOM 3121 N N . HIS A 1 401 ? 31.537 -13.227 -10.680 1.00 56.84 401 HIS A N 1
ATOM 3122 C CA . HIS A 1 401 ? 30.404 -12.381 -10.306 1.00 56.84 401 HIS A CA 1
ATOM 3123 C C . HIS A 1 401 ? 29.816 -12.891 -8.982 1.00 56.84 401 HIS A C 1
ATOM 3125 O O . HIS A 1 401 ? 29.295 -14.004 -8.920 1.00 56.84 401 HIS A O 1
ATOM 3131 N N . THR A 1 402 ? 29.933 -12.100 -7.915 1.00 53.88 402 THR A N 1
ATOM 3132 C CA . THR A 1 402 ? 29.572 -12.525 -6.551 1.00 53.88 402 THR A CA 1
ATOM 3133 C C . THR A 1 402 ? 28.156 -12.123 -6.143 1.00 53.88 402 THR A C 1
ATOM 3135 O O . THR A 1 402 ? 27.646 -12.642 -5.151 1.00 53.88 402 THR A O 1
ATOM 3138 N N . THR A 1 403 ? 27.511 -11.221 -6.897 1.00 61.53 403 THR A N 1
ATOM 3139 C CA . THR A 1 403 ? 26.209 -10.640 -6.538 1.00 61.53 403 THR A CA 1
ATOM 3140 C C . THR A 1 403 ? 25.160 -10.879 -7.622 1.00 61.53 403 THR A C 1
ATOM 3142 O O . THR A 1 403 ? 25.265 -10.370 -8.740 1.00 61.53 403 THR A O 1
ATOM 3145 N N . PHE A 1 404 ? 24.111 -11.626 -7.274 1.00 70.25 404 PHE A N 1
ATOM 3146 C CA . PHE A 1 404 ? 22.920 -11.786 -8.106 1.00 70.25 404 PHE A CA 1
ATOM 3147 C C . PHE A 1 404 ? 21.972 -10.595 -7.923 1.00 70.25 404 PHE A C 1
ATOM 3149 O O . PHE A 1 404 ? 21.571 -10.275 -6.805 1.00 70.25 404 PHE A O 1
ATOM 3156 N N . HIS A 1 405 ? 21.581 -9.964 -9.032 1.00 68.56 405 HIS A N 1
ATOM 3157 C CA . HIS A 1 405 ? 20.644 -8.829 -9.057 1.00 68.56 405 HIS A CA 1
ATOM 3158 C C . HIS A 1 405 ? 19.214 -9.245 -9.375 1.00 68.56 405 HIS A C 1
ATOM 3160 O O . HIS A 1 405 ? 18.279 -8.486 -9.127 1.00 68.56 405 HIS A O 1
ATOM 3166 N N . PHE A 1 406 ? 19.036 -10.446 -9.921 1.00 72.94 406 PHE A N 1
ATOM 3167 C CA . PHE A 1 406 ? 17.733 -10.993 -10.264 1.00 72.94 406 PHE A CA 1
ATOM 3168 C C . PHE A 1 406 ? 17.771 -12.517 -10.207 1.00 72.94 406 PHE A C 1
ATOM 3170 O O . PHE A 1 406 ? 18.716 -13.127 -10.696 1.00 72.94 406 PHE A O 1
ATOM 3177 N N . VAL A 1 407 ? 16.741 -13.132 -9.634 1.00 71.88 407 VAL A N 1
ATOM 3178 C CA . VAL A 1 407 ? 16.541 -14.585 -9.608 1.00 71.88 407 VAL A CA 1
ATOM 3179 C C . VAL A 1 407 ? 15.085 -14.848 -9.987 1.00 71.88 407 VAL A C 1
ATOM 3181 O O . VAL A 1 407 ? 14.193 -14.065 -9.667 1.00 71.88 407 VAL A O 1
ATOM 3184 N N . VAL A 1 408 ? 14.830 -15.915 -10.737 1.00 70.56 408 VAL A N 1
ATOM 3185 C CA . VAL A 1 408 ? 13.480 -16.299 -11.156 1.00 70.56 408 VAL A CA 1
ATOM 3186 C C . VAL A 1 408 ? 13.390 -17.812 -11.326 1.00 70.56 408 VAL A C 1
ATOM 3188 O O . VAL A 1 408 ? 14.301 -18.456 -11.852 1.00 70.56 408 VAL A O 1
ATOM 3191 N N . SER A 1 409 ? 12.273 -18.405 -10.904 1.00 69.62 409 SER A N 1
ATOM 3192 C CA . SER A 1 409 ? 12.052 -19.837 -11.102 1.00 69.62 409 SER A CA 1
ATOM 3193 C C . SER A 1 409 ? 11.776 -20.165 -12.572 1.00 69.62 409 SER A C 1
ATOM 3195 O O . SER A 1 409 ? 11.094 -19.431 -13.298 1.00 69.62 409 SER A O 1
ATOM 3197 N N . LYS A 1 410 ? 12.237 -21.335 -13.016 1.00 77.19 410 LYS A N 1
ATOM 3198 C CA . LYS A 1 410 ? 11.962 -21.869 -14.358 1.00 77.19 410 LYS A CA 1
ATOM 3199 C C . LYS A 1 410 ? 10.463 -22.067 -14.595 1.00 77.19 410 LYS A C 1
ATOM 3201 O O . LYS A 1 410 ? 9.984 -21.892 -15.714 1.00 77.19 410 LYS A O 1
ATOM 3206 N N . ALA A 1 411 ? 9.704 -22.382 -13.543 1.00 67.38 411 ALA A N 1
ATOM 3207 C CA . ALA A 1 411 ? 8.246 -22.480 -13.594 1.00 67.38 411 ALA A CA 1
ATOM 3208 C C . ALA A 1 411 ? 7.570 -21.120 -13.843 1.00 67.38 411 ALA A C 1
ATOM 3210 O O . ALA A 1 411 ? 6.582 -21.052 -14.577 1.00 67.38 411 ALA A O 1
ATOM 3211 N N . CYS A 1 412 ? 8.095 -20.032 -13.265 1.00 67.50 412 CYS A N 1
ATOM 3212 C CA . CYS A 1 412 ? 7.619 -18.675 -13.536 1.00 67.50 412 CYS A CA 1
ATOM 3213 C C . CYS A 1 412 ? 7.871 -18.286 -15.001 1.00 67.50 412 CYS A C 1
ATOM 3215 O O . CYS A 1 412 ? 6.939 -17.874 -15.693 1.00 67.50 412 CYS A O 1
ATOM 3217 N N . LEU A 1 413 ? 9.094 -18.500 -15.498 1.00 73.62 413 LEU A N 1
ATOM 3218 C CA . LEU A 1 413 ? 9.454 -18.250 -16.900 1.00 73.62 413 LEU A CA 1
ATOM 3219 C C . LEU A 1 413 ? 8.573 -19.060 -17.874 1.00 73.62 413 LEU A C 1
ATOM 3221 O O . LEU A 1 413 ? 8.025 -18.518 -18.830 1.00 73.62 413 LEU A O 1
ATOM 3225 N N . ALA A 1 414 ? 8.337 -20.345 -17.591 1.00 72.25 414 ALA A N 1
ATOM 3226 C CA . ALA A 1 414 ? 7.509 -21.206 -18.439 1.00 72.25 414 ALA A CA 1
ATOM 3227 C C . ALA A 1 414 ? 6.022 -20.798 -18.489 1.00 72.25 414 ALA A C 1
ATOM 3229 O O . ALA A 1 414 ? 5.362 -21.007 -19.512 1.00 72.25 414 ALA A O 1
ATOM 3230 N N . ARG A 1 415 ? 5.475 -20.240 -17.398 1.00 64.56 415 ARG A N 1
ATOM 3231 C CA . ARG A 1 415 ? 4.082 -19.760 -17.339 1.00 64.56 415 ARG A CA 1
ATOM 3232 C C . ARG A 1 415 ? 3.877 -18.481 -18.150 1.00 64.56 415 ARG A C 1
ATOM 3234 O O . ARG A 1 415 ? 2.870 -18.393 -18.852 1.00 64.56 415 ARG A O 1
ATOM 3241 N N . GLY A 1 416 ? 4.841 -17.555 -18.127 1.00 58.84 416 GLY A N 1
ATOM 3242 C CA . GLY A 1 416 ? 4.774 -16.309 -18.904 1.00 58.84 416 GLY A CA 1
ATOM 3243 C C . GLY A 1 416 ? 4.609 -16.537 -20.409 1.00 58.84 416 GLY A C 1
ATOM 3244 O O . GLY A 1 416 ? 3.887 -15.803 -21.075 1.00 58.84 416 GLY A O 1
ATOM 3245 N N . ARG A 1 417 ? 5.167 -17.632 -20.933 1.00 61.84 417 ARG A N 1
ATOM 3246 C CA . ARG A 1 417 ? 5.043 -18.010 -22.348 1.00 61.84 417 ARG A CA 1
ATOM 3247 C C . ARG A 1 417 ? 3.639 -18.481 -22.747 1.00 61.84 417 ARG A C 1
ATOM 3249 O O . ARG A 1 417 ? 3.216 -18.255 -23.873 1.00 61.84 417 ARG A O 1
ATOM 3256 N N . ARG A 1 418 ? 2.903 -19.146 -21.845 1.00 52.47 418 ARG A N 1
ATOM 3257 C CA . ARG A 1 418 ? 1.583 -19.740 -22.155 1.00 52.47 418 ARG A CA 1
ATOM 3258 C C . ARG A 1 418 ? 0.454 -18.715 -22.242 1.00 52.47 418 ARG A C 1
ATOM 3260 O O . ARG A 1 418 ? -0.547 -18.989 -22.892 1.00 52.47 418 ARG A O 1
ATOM 3267 N N . ARG A 1 419 ? 0.603 -17.556 -21.597 1.00 47.50 419 ARG A N 1
ATOM 3268 C CA . ARG A 1 419 ? -0.383 -16.463 -21.652 1.00 47.50 419 ARG A CA 1
ATOM 3269 C C . ARG A 1 419 ? -0.151 -15.493 -22.817 1.00 47.50 419 ARG A C 1
ATOM 3271 O O . ARG A 1 419 ? -1.021 -14.682 -23.105 1.00 47.50 419 ARG A O 1
ATOM 3278 N N . GLY A 1 420 ? 0.973 -15.618 -23.522 1.00 41.97 420 GLY A N 1
ATOM 3279 C CA . GLY A 1 420 ? 1.453 -14.654 -24.514 1.00 41.97 420 GLY A CA 1
ATOM 3280 C C . GLY A 1 420 ? 0.777 -14.655 -25.885 1.00 41.97 420 GLY A C 1
ATOM 3281 O O . GLY A 1 420 ? 1.419 -14.211 -26.828 1.00 41.97 420 GLY A O 1
ATOM 3282 N N . HIS A 1 421 ? -0.469 -15.126 -26.045 1.00 40.56 421 HIS A N 1
ATOM 3283 C CA . HIS A 1 421 ? -1.143 -14.972 -27.345 1.00 40.56 421 HIS A CA 1
ATOM 3284 C C . HIS A 1 421 ? -2.543 -14.375 -27.342 1.00 40.56 421 HIS A C 1
ATOM 3286 O O . HIS A 1 421 ? -2.828 -13.646 -28.282 1.00 40.56 421 HIS A O 1
ATOM 3292 N N . HIS A 1 422 ? -3.392 -14.533 -26.323 1.00 38.12 422 HIS A N 1
ATOM 3293 C CA . HIS A 1 422 ? -4.692 -13.855 -26.346 1.00 38.12 422 HIS A CA 1
ATOM 3294 C C . HIS A 1 422 ? -5.216 -13.538 -24.939 1.00 38.12 422 HIS A C 1
ATOM 3296 O O . HIS A 1 422 ? -5.498 -14.437 -24.156 1.00 38.12 422 HIS A O 1
ATOM 3302 N N . ARG A 1 423 ? -5.432 -12.236 -24.696 1.00 37.84 423 ARG A N 1
ATOM 3303 C CA . ARG A 1 423 ? -6.275 -11.636 -23.641 1.00 37.84 423 ARG A CA 1
ATOM 3304 C C . ARG A 1 423 ? -5.751 -11.687 -22.194 1.00 37.84 423 ARG A C 1
ATOM 3306 O O . ARG A 1 423 ? -6.331 -12.361 -21.359 1.00 37.84 423 ARG A O 1
ATOM 3313 N N . GLN A 1 424 ? -4.719 -10.891 -21.900 1.00 36.41 424 GLN A N 1
ATOM 3314 C CA . GLN A 1 424 ? -4.597 -9.977 -20.739 1.00 36.41 424 GLN A CA 1
ATOM 3315 C C . GLN A 1 424 ? -3.120 -9.581 -20.577 1.00 36.41 424 GLN A C 1
ATOM 3317 O O . GLN A 1 424 ? -2.301 -10.395 -20.171 1.00 36.41 424 GLN A O 1
ATOM 3322 N N . GLY A 1 425 ? -2.806 -8.329 -20.926 1.00 40.81 425 GLY A N 1
ATOM 3323 C CA . GLY A 1 425 ? -1.605 -7.580 -20.538 1.00 40.81 425 GLY A CA 1
ATOM 3324 C C . GLY A 1 425 ? -0.245 -8.286 -20.617 1.00 40.81 425 GLY A C 1
ATOM 3325 O O . GLY A 1 425 ? 0.249 -8.786 -19.611 1.00 40.81 425 GLY A O 1
ATOM 3326 N N . ASP A 1 426 ? 0.462 -8.133 -21.742 1.00 39.38 426 ASP A N 1
ATOM 3327 C CA . ASP A 1 426 ? 1.911 -8.410 -21.864 1.00 39.38 426 ASP A CA 1
ATOM 3328 C C . ASP A 1 426 ? 2.785 -7.668 -20.818 1.00 39.38 426 ASP A C 1
ATOM 3330 O O . ASP A 1 426 ? 3.968 -7.969 -20.638 1.00 39.38 426 ASP A O 1
ATOM 3334 N N . GLY A 1 427 ? 2.212 -6.699 -20.093 1.00 41.50 427 GLY A N 1
ATOM 3335 C CA . GLY A 1 427 ? 2.905 -5.841 -19.135 1.00 41.50 427 GLY A CA 1
ATOM 3336 C C . GLY A 1 427 ? 3.453 -6.549 -17.892 1.00 41.50 427 GLY A C 1
ATOM 3337 O O . GLY A 1 427 ? 4.540 -6.193 -17.444 1.00 41.50 427 GLY A O 1
ATOM 3338 N N . GLY A 1 428 ? 2.772 -7.562 -17.343 1.00 48.50 428 GLY A N 1
ATOM 3339 C CA . GLY A 1 428 ? 3.135 -8.132 -16.032 1.00 48.50 428 GLY A CA 1
ATOM 3340 C C . GLY A 1 428 ? 4.486 -8.858 -16.017 1.00 48.50 428 GLY A C 1
ATOM 3341 O O . GLY A 1 428 ? 5.317 -8.645 -15.133 1.00 48.50 428 GLY A O 1
ATOM 3342 N N . HIS A 1 429 ? 4.759 -9.677 -17.037 1.00 59.91 429 HIS A N 1
ATOM 3343 C CA . HIS A 1 429 ? 6.008 -10.443 -17.111 1.00 59.91 429 HIS A CA 1
ATOM 3344 C C . HIS A 1 429 ? 7.199 -9.582 -17.537 1.00 59.91 429 HIS A C 1
ATOM 3346 O O . HIS A 1 429 ? 8.295 -9.758 -17.008 1.00 59.91 429 HIS A O 1
ATOM 3352 N N . MET A 1 430 ? 6.990 -8.626 -18.448 1.00 71.12 430 MET A N 1
ATOM 3353 C CA . MET A 1 430 ? 8.040 -7.712 -18.903 1.00 71.12 430 MET A CA 1
ATOM 3354 C C . MET A 1 430 ? 8.428 -6.669 -17.849 1.00 71.12 430 MET A C 1
ATOM 3356 O O . MET A 1 430 ? 9.599 -6.299 -17.778 1.00 71.12 430 MET A O 1
ATOM 3360 N N . LYS A 1 431 ? 7.490 -6.230 -16.996 1.00 66.06 431 LYS A N 1
ATOM 3361 C CA . LYS A 1 431 ? 7.722 -5.250 -15.916 1.00 66.06 431 LYS A CA 1
ATOM 3362 C C . LYS A 1 431 ? 8.928 -5.607 -15.043 1.00 66.06 431 LYS A C 1
ATOM 3364 O O . LYS A 1 431 ? 9.718 -4.729 -14.709 1.00 66.06 431 LYS A O 1
ATOM 3369 N N . LYS A 1 432 ? 9.116 -6.893 -14.731 1.00 69.81 432 LYS A N 1
ATOM 3370 C CA . LYS A 1 432 ? 10.257 -7.371 -13.931 1.00 69.81 432 LYS A CA 1
ATOM 3371 C C . LYS A 1 432 ? 11.589 -7.159 -14.643 1.00 69.81 432 LYS A C 1
ATOM 3373 O O . LYS A 1 432 ? 12.534 -6.695 -14.023 1.00 69.81 432 LYS A O 1
ATOM 3378 N N . PHE A 1 433 ? 11.654 -7.432 -15.943 1.00 78.56 433 PHE A N 1
ATOM 3379 C CA . PHE A 1 433 ? 12.873 -7.235 -16.728 1.00 78.56 433 PHE A CA 1
ATOM 3380 C C . PHE A 1 433 ? 13.185 -5.754 -16.953 1.00 78.56 433 PHE A C 1
ATOM 3382 O O . PHE A 1 433 ? 14.351 -5.373 -16.919 1.00 78.56 433 PHE A O 1
ATOM 3389 N N . TYR A 1 434 ? 12.162 -4.904 -17.093 1.00 75.94 434 TYR A N 1
ATOM 3390 C CA . TYR A 1 434 ? 12.351 -3.450 -17.068 1.00 75.94 434 TYR A CA 1
ATOM 3391 C C . TYR A 1 434 ? 12.959 -2.984 -15.740 1.00 75.94 434 TYR A C 1
ATOM 3393 O O . TYR A 1 434 ? 13.946 -2.257 -15.756 1.00 75.94 434 TYR A O 1
ATOM 3401 N N . ALA A 1 435 ? 12.443 -3.467 -14.605 1.00 71.06 435 ALA A N 1
ATOM 3402 C CA . ALA A 1 435 ? 12.994 -3.143 -13.289 1.00 71.06 435 ALA A CA 1
ATOM 3403 C C . ALA A 1 435 ? 14.444 -3.637 -13.114 1.00 71.06 435 ALA A C 1
ATOM 3405 O O . ALA A 1 435 ? 15.250 -2.965 -12.474 1.00 71.06 435 ALA A O 1
ATOM 3406 N N . VAL A 1 436 ? 14.803 -4.785 -13.702 1.00 77.88 436 VAL A N 1
ATOM 3407 C CA . VAL A 1 436 ? 16.194 -5.271 -13.726 1.00 77.88 436 VAL A CA 1
ATOM 3408 C C . VAL A 1 436 ? 17.094 -4.318 -14.509 1.00 77.88 436 VAL A C 1
ATOM 3410 O O . VAL A 1 436 ? 18.161 -3.965 -14.019 1.00 77.88 436 VAL A O 1
ATOM 3413 N N . VAL A 1 437 ? 16.670 -3.860 -15.689 1.00 83.62 437 VAL A N 1
ATOM 3414 C CA . VAL A 1 437 ? 17.443 -2.897 -16.489 1.00 83.62 437 VAL A CA 1
ATOM 3415 C C . VAL A 1 437 ? 17.599 -1.561 -15.763 1.00 83.62 437 VAL A C 1
ATOM 3417 O O . VAL A 1 437 ? 18.711 -1.045 -15.685 1.00 83.62 437 VAL A O 1
ATOM 3420 N N . GLU A 1 438 ? 16.521 -1.030 -15.183 1.00 77.25 438 GLU A N 1
ATOM 3421 C CA . GLU A 1 438 ? 16.565 0.197 -14.375 1.00 77.25 438 GLU A CA 1
ATOM 3422 C C . GLU A 1 438 ? 17.526 0.046 -13.186 1.00 77.25 438 GLU A C 1
ATOM 3424 O O . GLU A 1 438 ? 18.303 0.951 -12.889 1.00 77.25 438 GLU A O 1
ATOM 3429 N N . ARG A 1 439 ? 17.547 -1.126 -12.541 1.00 74.88 439 ARG A N 1
ATOM 3430 C CA . ARG A 1 439 ? 18.497 -1.435 -11.466 1.00 74.88 439 ARG A CA 1
ATOM 3431 C C . ARG A 1 439 ? 19.941 -1.473 -11.957 1.00 74.88 439 ARG A C 1
ATOM 3433 O O . ARG A 1 439 ? 20.802 -0.900 -11.301 1.00 74.88 439 ARG A O 1
ATOM 3440 N N . LEU A 1 440 ? 20.218 -2.129 -13.083 1.00 80.00 440 LEU A N 1
ATOM 3441 C CA . LEU A 1 440 ? 21.564 -2.152 -13.664 1.00 80.00 440 LEU A CA 1
ATOM 3442 C C . LEU A 1 440 ? 22.044 -0.725 -13.962 1.00 80.00 440 LEU A C 1
ATOM 3444 O O . LEU A 1 440 ? 23.161 -0.375 -13.598 1.00 80.00 440 LEU A O 1
ATOM 3448 N N . GLN A 1 441 ? 21.177 0.125 -14.520 1.00 82.19 441 GLN A N 1
ATOM 3449 C CA . GLN A 1 441 ? 21.470 1.546 -14.745 1.00 82.19 441 GLN A CA 1
ATOM 3450 C C . GLN A 1 441 ? 21.772 2.294 -13.438 1.00 82.19 441 GLN A C 1
ATOM 3452 O O . GLN A 1 441 ? 22.745 3.040 -13.375 1.00 82.19 441 GLN A O 1
ATOM 3457 N N . LEU A 1 442 ? 20.983 2.074 -12.378 1.00 73.75 442 LEU A N 1
ATOM 3458 C CA . LEU A 1 442 ? 21.230 2.665 -11.052 1.00 73.75 442 LEU A CA 1
ATOM 3459 C C . LEU A 1 442 ? 22.565 2.220 -10.441 1.00 73.75 442 LEU A C 1
ATOM 3461 O O . LEU A 1 442 ? 23.182 2.978 -9.699 1.00 73.75 442 LEU A O 1
ATOM 3465 N N . LEU A 1 443 ? 23.016 1.007 -10.759 1.00 73.25 443 LEU A N 1
ATOM 3466 C CA . LEU A 1 443 ? 24.311 0.475 -10.338 1.00 73.25 443 LEU A CA 1
ATOM 3467 C C . LEU A 1 443 ? 25.473 0.913 -11.251 1.00 73.25 443 LEU A C 1
ATOM 3469 O O . LEU A 1 443 ? 26.611 0.504 -11.022 1.00 73.25 443 LEU A O 1
ATOM 3473 N N . GLY A 1 444 ? 25.204 1.747 -12.261 1.00 81.06 444 GLY A N 1
ATOM 3474 C CA . GLY A 1 444 ? 26.208 2.321 -13.157 1.00 81.06 444 GLY A CA 1
ATOM 3475 C C . GLY A 1 444 ? 26.436 1.551 -14.457 1.00 81.06 444 GLY A C 1
ATOM 3476 O O . GLY A 1 444 ? 27.422 1.818 -15.138 1.00 81.06 444 GLY A O 1
ATOM 3477 N N . ALA A 1 445 ? 25.572 0.598 -14.821 1.00 83.88 445 ALA A N 1
ATOM 3478 C CA . ALA A 1 445 ? 25.664 -0.062 -16.119 1.00 83.88 445 ALA A CA 1
ATOM 3479 C C . ALA A 1 445 ? 25.396 0.945 -17.244 1.00 83.88 445 ALA A C 1
ATOM 3481 O O . ALA A 1 445 ? 24.383 1.652 -17.220 1.00 83.88 445 ALA A O 1
ATOM 3482 N N . ASP A 1 446 ? 26.267 0.958 -18.254 1.00 86.50 446 ASP A N 1
ATOM 3483 C CA . ASP A 1 446 ? 26.129 1.807 -19.439 1.00 86.50 446 ASP A CA 1
ATOM 3484 C C . ASP A 1 446 ? 25.071 1.239 -20.395 1.00 86.50 446 ASP A C 1
ATOM 3486 O O . ASP A 1 446 ? 25.356 0.689 -21.458 1.00 86.50 446 ASP A O 1
ATOM 3490 N N . ILE A 1 447 ? 23.815 1.289 -19.950 1.00 86.38 447 ILE A N 1
ATOM 3491 C CA . ILE A 1 447 ? 22.652 0.964 -20.766 1.00 86.38 447 ILE A CA 1
ATOM 3492 C C . ILE A 1 447 ? 22.000 2.283 -21.167 1.00 86.38 447 ILE A C 1
ATOM 3494 O O . ILE A 1 447 ? 21.278 2.858 -20.338 1.00 86.38 447 ILE A O 1
ATOM 3498 N N . PRO A 1 448 ? 22.196 2.763 -22.413 1.00 85.19 448 PRO A N 1
ATOM 3499 C CA . PRO A 1 448 ? 21.526 3.943 -22.915 1.00 85.19 448 PRO A CA 1
ATOM 3500 C C . PRO A 1 448 ? 20.034 3.822 -22.691 1.00 85.19 448 PRO A C 1
ATOM 3502 O O . PRO A 1 448 ? 19.425 2.754 -22.831 1.00 85.19 448 PRO A O 1
ATOM 3505 N N . ARG A 1 449 ? 19.443 4.941 -22.283 1.00 74.31 449 ARG A N 1
ATOM 3506 C CA . ARG A 1 449 ? 18.053 4.972 -21.846 1.00 74.31 449 ARG A CA 1
ATOM 3507 C C . ARG A 1 449 ? 17.146 4.365 -22.931 1.00 74.31 449 ARG A C 1
ATOM 3509 O O . ARG A 1 449 ? 16.264 3.574 -22.608 1.00 74.31 449 ARG A O 1
ATOM 3516 N N . ASP A 1 450 ? 17.365 4.716 -24.191 1.00 80.75 450 ASP A N 1
ATOM 3517 C CA . ASP A 1 450 ? 16.608 4.299 -25.378 1.00 80.75 450 ASP A CA 1
ATOM 3518 C C . ASP A 1 450 ? 16.725 2.805 -25.703 1.00 80.75 450 ASP A C 1
ATOM 3520 O O . ASP A 1 450 ? 15.796 2.222 -26.261 1.00 80.75 450 ASP A O 1
ATOM 3524 N N . HIS A 1 451 ? 17.786 2.147 -25.242 1.00 85.06 451 HIS A N 1
ATOM 3525 C CA . HIS A 1 451 ? 17.982 0.706 -25.390 1.00 85.06 451 HIS A CA 1
ATOM 3526 C C . HIS A 1 451 ? 17.365 -0.134 -24.262 1.00 85.06 451 HIS A C 1
ATOM 3528 O O . HIS A 1 451 ? 17.364 -1.364 -24.347 1.00 85.06 451 HIS A O 1
ATOM 3534 N N . GLY A 1 452 ? 16.786 0.485 -23.225 1.00 84.12 452 GLY A N 1
ATOM 3535 C CA . GLY A 1 452 ? 16.308 -0.241 -22.044 1.00 84.12 452 GLY A CA 1
ATOM 3536 C C . GLY A 1 452 ? 15.222 -1.291 -22.330 1.00 84.12 452 GLY A C 1
ATOM 3537 O O . GLY A 1 452 ? 15.242 -2.376 -21.750 1.00 84.12 452 GLY A O 1
ATOM 3538 N N . ALA A 1 453 ? 14.309 -1.016 -23.268 1.00 80.88 453 ALA A N 1
ATOM 3539 C CA . ALA A 1 453 ? 13.270 -1.971 -23.669 1.00 80.88 453 ALA A CA 1
ATOM 3540 C C . ALA A 1 453 ? 13.836 -3.186 -24.411 1.00 80.88 453 ALA A C 1
ATOM 3542 O O . ALA A 1 453 ? 13.454 -4.324 -24.128 1.00 80.88 453 ALA A O 1
ATOM 3543 N N . ALA A 1 454 ? 14.783 -2.947 -25.319 1.00 85.25 454 ALA A N 1
ATOM 3544 C CA . ALA A 1 454 ? 15.472 -4.004 -26.046 1.00 85.25 454 ALA A CA 1
ATOM 3545 C C . ALA A 1 454 ? 16.304 -4.876 -25.093 1.00 85.25 454 ALA A C 1
ATOM 3547 O O . ALA A 1 454 ? 16.237 -6.101 -25.178 1.00 85.25 454 ALA A O 1
ATOM 3548 N N . ALA A 1 455 ? 17.010 -4.258 -24.140 1.00 87.38 455 ALA A N 1
ATOM 3549 C CA . ALA A 1 455 ? 17.766 -4.957 -23.104 1.00 87.38 455 ALA A CA 1
ATOM 3550 C C . ALA A 1 455 ? 16.862 -5.845 -22.231 1.00 87.38 455 ALA A C 1
ATOM 3552 O O . ALA A 1 455 ? 17.145 -7.029 -22.056 1.00 87.38 455 ALA A O 1
ATOM 3553 N N . ALA A 1 456 ? 15.737 -5.312 -21.740 1.00 86.06 456 ALA A N 1
ATOM 3554 C CA . ALA A 1 456 ? 14.788 -6.069 -20.921 1.00 86.06 456 ALA A CA 1
ATOM 3555 C C . ALA A 1 456 ? 14.226 -7.281 -21.681 1.00 86.06 456 ALA A C 1
ATOM 3557 O O . ALA A 1 456 ? 14.154 -8.387 -21.144 1.00 86.06 456 ALA A O 1
ATOM 3558 N N . HIS A 1 457 ? 13.852 -7.081 -22.947 1.00 86.56 457 HIS A N 1
ATOM 3559 C CA . HIS A 1 457 ? 13.321 -8.143 -23.796 1.00 86.56 457 HIS A CA 1
ATOM 3560 C C . HIS A 1 457 ? 14.372 -9.220 -24.086 1.00 86.56 457 HIS A C 1
ATOM 3562 O O . HIS A 1 457 ? 14.086 -10.411 -23.984 1.00 86.56 457 HIS A O 1
ATOM 3568 N N . PHE A 1 458 ? 15.602 -8.810 -24.393 1.00 90.38 458 PHE A N 1
ATOM 3569 C CA . PHE A 1 458 ? 16.713 -9.720 -24.642 1.00 90.38 458 PHE A CA 1
ATOM 3570 C C . PHE A 1 458 ? 17.027 -10.593 -23.418 1.00 90.38 458 PHE A C 1
ATOM 3572 O O . PHE A 1 458 ? 17.065 -11.816 -23.532 1.00 90.38 458 PHE A O 1
ATOM 3579 N N . LEU A 1 459 ? 17.157 -9.988 -22.231 1.00 89.12 459 LEU A N 1
ATOM 3580 C CA . LEU A 1 459 ? 17.400 -10.724 -20.985 1.00 89.12 459 LEU A CA 1
ATOM 3581 C C . LEU A 1 459 ? 16.292 -11.741 -20.694 1.00 89.12 459 LEU A C 1
ATOM 3583 O O . LEU A 1 459 ? 16.577 -12.869 -20.291 1.00 89.12 459 LEU A O 1
ATOM 3587 N N . LYS A 1 460 ? 15.031 -11.369 -20.942 1.00 87.75 460 LYS A N 1
ATOM 3588 C CA . LYS A 1 460 ? 13.899 -12.291 -20.821 1.00 87.75 460 LYS A CA 1
ATOM 3589 C C . LYS A 1 460 ? 14.059 -13.502 -21.734 1.00 87.75 460 LYS A C 1
ATOM 3591 O O . LYS A 1 460 ? 13.947 -14.627 -21.253 1.00 87.75 460 LYS A O 1
ATOM 3596 N N . LEU A 1 461 ? 14.324 -13.276 -23.020 1.00 88.81 461 LEU A N 1
ATOM 3597 C CA . LEU A 1 461 ? 14.464 -14.353 -23.999 1.00 88.81 461 LEU A CA 1
ATOM 3598 C C . LEU A 1 461 ? 15.615 -15.303 -23.655 1.00 88.81 461 LEU A C 1
ATOM 3600 O O . LEU A 1 461 ? 15.440 -16.518 -23.726 1.00 88.81 461 LEU A O 1
ATOM 3604 N N . GLU A 1 462 ? 16.763 -14.776 -23.232 1.00 91.19 462 GLU A N 1
ATOM 3605 C CA . GLU A 1 462 ? 17.914 -15.604 -22.855 1.00 91.19 462 GLU A CA 1
ATOM 3606 C C . GLU A 1 462 ? 17.631 -16.463 -21.616 1.00 91.19 462 GLU A C 1
ATOM 3608 O O . GLU A 1 462 ? 17.933 -17.660 -21.595 1.00 91.19 462 GLU A O 1
ATOM 3613 N N . MET A 1 463 ? 16.969 -15.897 -20.602 1.00 87.88 463 MET A N 1
ATOM 3614 C CA . MET A 1 463 ? 16.553 -16.666 -19.427 1.00 87.88 463 MET A CA 1
ATOM 3615 C C . MET A 1 463 ? 15.472 -17.705 -19.767 1.00 87.88 463 MET A C 1
ATOM 3617 O O . MET A 1 463 ? 15.501 -18.809 -19.224 1.00 87.88 463 MET A O 1
ATOM 3621 N N . GLU A 1 464 ? 14.539 -17.404 -20.676 1.00 86.56 464 GLU A N 1
ATOM 3622 C CA . GLU A 1 464 ? 13.536 -18.364 -21.163 1.00 86.56 464 GLU A CA 1
ATOM 3623 C C . GLU A 1 464 ? 14.179 -19.508 -21.965 1.00 86.56 464 GLU A C 1
ATOM 3625 O O . GLU A 1 464 ? 13.827 -20.673 -21.752 1.00 86.56 464 GLU A O 1
ATOM 3630 N N . ARG A 1 465 ? 15.180 -19.218 -22.807 1.00 87.75 465 ARG A N 1
ATOM 3631 C CA . ARG A 1 465 ? 15.931 -20.224 -23.581 1.00 87.75 465 ARG A CA 1
ATOM 3632 C C . ARG A 1 465 ? 16.583 -21.272 -22.677 1.00 87.75 465 ARG A C 1
ATOM 3634 O O . ARG A 1 465 ? 16.476 -22.471 -22.938 1.00 87.75 465 ARG A O 1
ATOM 3641 N N . LEU A 1 466 ? 17.152 -20.838 -21.551 1.00 84.00 466 LEU A N 1
ATOM 3642 C CA . LEU A 1 466 ? 17.732 -21.717 -20.528 1.00 84.00 466 LEU A CA 1
ATOM 3643 C C . LEU A 1 466 ? 16.738 -22.712 -19.908 1.00 84.00 466 LEU A C 1
ATOM 3645 O O . LEU A 1 466 ? 17.132 -23.766 -19.394 1.00 84.00 466 LEU A O 1
ATOM 3649 N N . VAL A 1 467 ? 15.440 -22.407 -19.945 1.00 80.00 467 VAL A N 1
ATOM 3650 C CA . VAL A 1 467 ? 14.382 -23.330 -19.513 1.00 80.00 467 VAL A CA 1
ATOM 3651 C C . VAL A 1 467 ? 14.103 -24.396 -20.580 1.00 80.00 467 VAL A C 1
ATOM 3653 O O . VAL A 1 467 ? 13.739 -25.527 -20.248 1.00 80.00 467 VAL A O 1
ATOM 3656 N N . GLU A 1 468 ? 14.279 -24.060 -21.858 1.00 75.06 468 GLU A N 1
ATOM 3657 C CA . GLU A 1 468 ? 13.906 -24.894 -23.006 1.00 75.06 468 GLU A CA 1
ATOM 3658 C C . GLU A 1 468 ? 14.953 -25.941 -23.373 1.00 75.06 468 GLU A C 1
ATOM 3660 O O . GLU A 1 468 ? 14.583 -27.089 -23.648 1.00 75.06 468 GLU A O 1
ATOM 3665 N N . ASP A 1 469 ? 16.239 -25.591 -23.325 1.00 66.31 469 ASP A N 1
ATOM 3666 C CA . ASP A 1 469 ? 17.322 -26.477 -23.774 1.00 66.31 469 ASP A CA 1
ATOM 3667 C C . ASP A 1 469 ? 17.352 -27.812 -23.007 1.00 66.31 469 ASP A C 1
ATOM 3669 O O . ASP A 1 469 ? 17.687 -28.859 -23.563 1.00 66.31 469 ASP A O 1
ATOM 3673 N N . ARG A 1 470 ? 16.836 -27.848 -21.772 1.00 57.41 470 ARG A N 1
ATOM 3674 C CA . ARG A 1 470 ? 16.671 -29.097 -21.009 1.00 57.41 470 ARG A CA 1
ATOM 3675 C C . ARG A 1 470 ? 15.481 -29.961 -21.401 1.00 57.41 470 ARG A C 1
ATOM 3677 O O . ARG A 1 470 ? 15.545 -31.176 -21.220 1.00 57.41 470 ARG A O 1
ATOM 3684 N N . ARG A 1 471 ? 14.395 -29.392 -21.935 1.00 55.72 471 ARG A N 1
ATOM 3685 C CA . ARG A 1 471 ? 13.288 -30.217 -22.455 1.00 55.72 471 ARG A CA 1
ATOM 3686 C C . ARG A 1 471 ? 13.735 -31.022 -23.672 1.00 55.72 471 ARG A C 1
ATOM 3688 O O . ARG A 1 471 ? 13.252 -32.133 -23.857 1.00 55.72 471 ARG A O 1
ATOM 3695 N N . ARG A 1 472 ? 14.679 -30.482 -24.450 1.00 50.94 472 ARG A N 1
ATOM 3696 C CA . ARG A 1 472 ? 15.276 -31.143 -25.619 1.00 50.94 472 ARG A CA 1
ATOM 3697 C C . ARG A 1 472 ? 16.367 -32.156 -25.253 1.00 50.94 472 ARG A C 1
ATOM 3699 O O . ARG A 1 472 ? 16.554 -33.111 -25.993 1.00 50.94 472 ARG A O 1
ATOM 3706 N N . GLN A 1 473 ? 17.030 -31.988 -24.106 1.00 48.25 473 GLN A N 1
ATOM 3707 C CA . GLN A 1 473 ? 18.050 -32.916 -23.593 1.00 48.25 473 GLN A CA 1
ATOM 3708 C C . GLN A 1 473 ? 17.499 -34.074 -22.739 1.00 48.25 473 GLN A C 1
ATOM 3710 O O . GLN A 1 473 ? 18.280 -34.901 -22.271 1.00 48.25 473 GLN A O 1
ATOM 3715 N N . ARG A 1 474 ? 16.176 -34.192 -22.528 1.00 43.56 474 ARG A N 1
ATOM 3716 C CA . ARG A 1 474 ? 15.623 -35.446 -21.988 1.00 43.56 474 ARG A CA 1
ATOM 3717 C C . ARG A 1 474 ? 15.905 -36.553 -23.009 1.00 43.56 474 ARG A C 1
ATOM 3719 O O . ARG A 1 474 ? 15.451 -36.413 -24.146 1.00 43.56 474 ARG A O 1
ATOM 3726 N N . PRO A 1 475 ? 16.622 -37.635 -22.649 1.00 40.06 475 PRO A N 1
ATOM 3727 C CA . PRO A 1 475 ? 16.853 -38.726 -23.580 1.00 40.06 475 PRO A CA 1
ATOM 3728 C C . PRO A 1 475 ? 15.492 -39.221 -24.063 1.00 40.06 475 PRO A C 1
ATOM 3730 O O . PRO A 1 475 ? 14.617 -39.538 -23.251 1.00 40.06 475 PRO A O 1
ATOM 3733 N N . ARG A 1 476 ? 15.292 -39.238 -25.389 1.00 40.88 476 ARG A N 1
ATOM 3734 C CA . ARG A 1 476 ? 14.203 -40.004 -26.000 1.00 40.88 476 ARG A CA 1
ATOM 3735 C C . ARG A 1 476 ? 14.294 -41.389 -25.372 1.00 40.88 476 ARG A C 1
ATOM 3737 O O . ARG A 1 476 ? 15.297 -42.067 -25.580 1.00 40.88 476 ARG A O 1
ATOM 3744 N N . ARG A 1 477 ? 13.293 -41.787 -24.575 1.00 39.41 477 ARG A N 1
ATOM 3745 C CA . ARG A 1 477 ? 13.125 -43.198 -24.225 1.00 39.41 477 ARG A CA 1
ATOM 3746 C C . ARG A 1 477 ? 13.161 -43.933 -25.558 1.00 39.41 477 ARG A C 1
ATOM 3748 O O . ARG A 1 477 ? 12.283 -43.707 -26.389 1.00 39.41 477 ARG A O 1
ATOM 3755 N N . GLN A 1 478 ? 14.219 -44.704 -25.792 1.00 37.03 478 GLN A N 1
ATOM 3756 C CA . GLN A 1 478 ? 14.245 -45.648 -26.891 1.00 37.03 478 GLN A CA 1
ATOM 3757 C C . GLN A 1 478 ? 13.049 -46.559 -26.651 1.00 37.03 478 GLN A C 1
ATOM 3759 O O . GLN A 1 478 ? 13.005 -47.301 -25.673 1.00 37.03 478 GLN A O 1
ATOM 3764 N N . SER A 1 479 ? 12.031 -46.412 -27.491 1.00 40.88 479 SER A N 1
ATOM 3765 C CA . SER A 1 479 ? 10.982 -47.400 -27.642 1.00 40.88 479 SER A CA 1
ATOM 3766 C C . SER A 1 479 ? 11.658 -48.650 -28.191 1.00 40.88 479 SER A C 1
ATOM 3768 O O . SER A 1 479 ? 11.844 -48.789 -29.399 1.00 40.88 479 SER A O 1
ATOM 3770 N N . SER A 1 480 ? 12.104 -49.528 -27.297 1.00 36.56 480 SER A N 1
ATOM 3771 C CA . SER A 1 480 ? 12.451 -50.890 -27.660 1.00 36.56 480 SER A CA 1
ATOM 3772 C C . SER A 1 480 ? 11.159 -51.587 -28.074 1.00 36.56 480 SER A C 1
ATOM 3774 O O . SER A 1 480 ? 10.379 -52.036 -27.236 1.00 36.56 480 SER A O 1
ATOM 3776 N N . HIS A 1 481 ? 10.916 -51.629 -29.382 1.00 41.50 481 HIS A N 1
ATOM 3777 C CA . HIS A 1 481 ? 10.051 -52.628 -29.983 1.00 41.50 481 HIS A CA 1
ATOM 3778 C C . HIS A 1 481 ? 10.672 -54.007 -29.738 1.00 41.50 481 HIS A C 1
ATOM 3780 O O . HIS A 1 481 ? 11.606 -54.413 -30.427 1.00 41.50 481 HIS A O 1
ATOM 3786 N N . HIS A 1 482 ? 10.133 -54.736 -28.768 1.00 38.84 482 HIS A N 1
ATOM 3787 C CA . HIS A 1 482 ? 10.085 -56.188 -28.842 1.00 38.84 482 HIS A CA 1
ATOM 3788 C C . HIS A 1 482 ? 8.622 -56.601 -28.822 1.00 38.84 482 HIS A C 1
ATOM 3790 O O . HIS A 1 482 ? 7.925 -56.466 -27.821 1.00 38.84 482 HIS A O 1
ATOM 3796 N N . ALA A 1 483 ? 8.171 -57.014 -30.004 1.00 37.97 483 ALA A N 1
ATOM 3797 C CA . ALA A 1 483 ? 6.961 -57.777 -30.193 1.00 37.97 483 ALA A CA 1
ATOM 3798 C C . ALA A 1 483 ? 7.191 -59.175 -29.610 1.00 37.97 483 ALA A C 1
ATOM 3800 O O . ALA A 1 483 ? 8.133 -59.864 -29.997 1.00 37.97 483 ALA A O 1
ATOM 3801 N N . SER A 1 484 ? 6.324 -59.581 -28.693 1.00 33.84 484 SER A N 1
ATOM 3802 C CA . SER A 1 484 ? 6.044 -60.986 -28.429 1.00 33.84 484 SER A CA 1
ATOM 3803 C C . SER A 1 484 ? 4.565 -61.092 -28.100 1.00 33.84 484 SER A C 1
ATOM 3805 O O . SER A 1 484 ? 4.115 -60.610 -27.060 1.00 33.84 484 SER A O 1
ATOM 3807 N N . ASP A 1 485 ? 3.835 -61.671 -29.044 1.00 35.88 485 ASP A N 1
ATOM 3808 C CA . ASP A 1 485 ? 2.427 -62.022 -28.958 1.00 35.88 485 ASP A CA 1
ATOM 3809 C C . ASP A 1 485 ? 2.140 -62.902 -27.737 1.00 35.88 485 ASP A C 1
ATOM 3811 O O . ASP A 1 485 ? 2.787 -63.926 -27.534 1.00 35.88 485 ASP A O 1
ATOM 3815 N N . THR A 1 486 ? 1.134 -62.526 -26.949 1.00 32.69 486 THR A N 1
ATOM 3816 C CA . THR A 1 486 ? 0.200 -63.445 -26.272 1.00 32.69 486 THR A CA 1
ATOM 3817 C C . THR A 1 486 ? -1.091 -62.677 -25.941 1.00 32.69 486 THR A C 1
ATOM 3819 O O . THR A 1 486 ? -1.005 -61.491 -25.612 1.00 32.69 486 THR A O 1
ATOM 3822 N N . PRO A 1 487 ? -2.283 -63.291 -26.076 1.00 37.84 487 PRO A N 1
ATOM 3823 C CA . PRO A 1 487 ? -3.558 -62.585 -25.974 1.00 37.84 487 PRO A CA 1
ATOM 3824 C C . PRO A 1 487 ? -4.175 -62.636 -24.562 1.00 37.84 487 PRO A C 1
ATOM 3826 O O . PRO A 1 487 ? -3.876 -63.526 -23.769 1.00 37.84 487 PRO A O 1
ATOM 3829 N N . ASP A 1 488 ? -5.095 -61.693 -24.339 1.00 32.34 488 ASP A N 1
ATOM 3830 C CA . ASP A 1 488 ? -6.180 -61.658 -23.344 1.00 32.34 488 ASP A CA 1
ATOM 3831 C C . ASP A 1 488 ? -5.858 -61.412 -21.857 1.00 32.34 488 ASP A C 1
ATOM 3833 O O . ASP A 1 488 ? -5.535 -62.318 -21.093 1.00 32.34 488 ASP A O 1
ATOM 3837 N N . ASN A 1 489 ? -6.098 -60.170 -21.412 1.00 31.39 489 ASN A N 1
ATOM 3838 C CA . ASN A 1 489 ? -7.227 -59.779 -20.540 1.00 31.39 489 ASN A CA 1
ATOM 3839 C C . ASN A 1 489 ? -6.881 -58.506 -19.748 1.00 31.39 489 ASN A C 1
ATOM 3841 O O . ASN A 1 489 ? -6.302 -58.584 -18.667 1.00 31.39 489 ASN A O 1
ATOM 3845 N N . GLU A 1 490 ? -7.314 -57.337 -20.229 1.00 28.48 490 GLU A N 1
ATOM 3846 C CA . GLU A 1 490 ? -7.437 -56.150 -19.375 1.00 28.48 490 GLU A CA 1
ATOM 3847 C C . GLU A 1 490 ? -8.891 -55.686 -19.303 1.00 28.48 490 GLU A C 1
ATOM 3849 O O . GLU A 1 490 ? -9.515 -55.242 -20.268 1.00 28.48 490 GLU A O 1
ATOM 3854 N N . VAL A 1 491 ? -9.406 -55.837 -18.087 1.00 28.98 491 VAL A N 1
ATOM 3855 C CA . VAL A 1 491 ? -10.671 -55.337 -17.573 1.00 28.98 491 VAL A CA 1
ATOM 3856 C C . VAL A 1 491 ? -10.687 -53.814 -17.674 1.00 28.98 491 VAL A C 1
ATOM 3858 O O . VAL A 1 491 ? -9.862 -53.118 -17.083 1.00 28.98 491 VAL A O 1
ATOM 3861 N N . TRP A 1 492 ? -11.673 -53.293 -18.398 1.00 25.98 492 TRP A N 1
ATOM 3862 C CA . TRP A 1 492 ? -12.057 -51.890 -18.344 1.00 25.98 492 TRP A CA 1
ATOM 3863 C C . TRP A 1 492 ? -12.661 -51.569 -16.972 1.00 25.98 492 TRP A C 1
ATOM 3865 O O . TRP A 1 492 ? -13.756 -52.029 -16.657 1.00 25.98 492 TRP A O 1
ATOM 3875 N N . CYS A 1 493 ? -11.988 -50.728 -16.187 1.00 26.23 493 CYS A N 1
ATOM 3876 C CA . CYS A 1 493 ? -12.597 -50.020 -15.060 1.00 26.23 493 CYS A CA 1
ATOM 3877 C C . CYS A 1 493 ? -12.680 -48.518 -15.387 1.00 26.23 493 CYS A C 1
ATOM 3879 O O . CYS A 1 493 ? -11.658 -47.830 -15.338 1.00 26.23 493 CYS A O 1
ATOM 3881 N N . PRO A 1 494 ? -13.870 -47.983 -15.716 1.00 28.83 494 PRO A N 1
ATOM 3882 C CA . PRO A 1 494 ? -14.099 -46.548 -15.776 1.00 28.83 494 PRO A CA 1
ATOM 3883 C C . PRO A 1 494 ? -14.313 -46.008 -14.355 1.00 28.83 494 PRO A C 1
ATOM 3885 O O . PRO A 1 494 ? -15.147 -46.519 -13.610 1.00 28.83 494 PRO A O 1
ATOM 3888 N N . VAL A 1 495 ? -13.580 -44.962 -13.970 1.00 29.41 495 VAL A N 1
ATOM 3889 C CA . VAL A 1 495 ? -13.905 -44.196 -12.757 1.00 29.41 495 VAL A CA 1
ATOM 3890 C C . VAL A 1 495 ? -14.983 -43.161 -13.122 1.00 29.41 495 VAL A C 1
ATOM 3892 O O . VAL A 1 495 ? -14.763 -42.409 -14.079 1.00 29.41 495 VAL A O 1
ATOM 3895 N N . PRO A 1 496 ? -16.135 -43.109 -12.423 1.00 29.69 496 PRO A N 1
ATOM 3896 C CA . PRO A 1 496 ? -17.265 -42.264 -12.803 1.00 29.69 496 PRO A CA 1
ATOM 3897 C C . PRO A 1 496 ? -17.091 -40.803 -12.376 1.00 29.69 496 PRO A C 1
ATOM 3899 O O . PRO A 1 496 ? -16.419 -40.490 -11.392 1.00 29.69 496 PRO A O 1
ATOM 3902 N N . ARG A 1 497 ? -17.755 -39.921 -13.129 1.00 32.84 497 ARG A N 1
ATOM 3903 C CA . ARG A 1 497 ? -18.214 -38.605 -12.669 1.00 32.84 497 ARG A CA 1
ATOM 3904 C C . ARG A 1 497 ? -19.493 -38.771 -11.834 1.00 32.84 497 ARG A C 1
ATOM 3906 O O . ARG A 1 497 ? -20.099 -39.836 -11.880 1.00 32.84 497 ARG A O 1
ATOM 3913 N N . ASP A 1 498 ? -19.872 -37.671 -11.181 1.00 27.52 498 ASP A N 1
ATOM 3914 C CA . ASP A 1 498 ? -21.125 -37.404 -10.447 1.00 27.52 498 ASP A CA 1
ATOM 3915 C C . ASP A 1 498 ? -21.043 -37.746 -8.950 1.00 27.52 498 ASP A C 1
ATOM 3917 O O . ASP A 1 498 ? -20.325 -38.654 -8.554 1.00 27.52 498 ASP A O 1
ATOM 3921 N N . GLU A 1 499 ? -21.705 -37.087 -8.003 1.00 26.59 499 GLU A N 1
ATOM 3922 C CA . GLU A 1 499 ? -22.483 -35.849 -7.883 1.00 26.59 499 GLU A CA 1
ATOM 3923 C C . GLU A 1 499 ? -22.660 -35.633 -6.357 1.00 26.59 499 GLU A C 1
ATOM 3925 O O . GLU A 1 499 ? -22.221 -36.441 -5.536 1.00 26.59 499 GLU A O 1
ATOM 3930 N N . CYS A 1 500 ? -23.278 -34.515 -5.980 1.00 23.97 500 CYS A N 1
ATOM 3931 C CA . CYS A 1 500 ? -23.635 -34.100 -4.623 1.00 23.97 500 CYS A CA 1
ATOM 3932 C C . CYS A 1 500 ? -24.267 -35.183 -3.726 1.00 23.97 500 CYS A C 1
ATOM 3934 O O . CYS A 1 500 ? -25.161 -35.908 -4.150 1.00 23.97 500 CYS A O 1
ATOM 3936 N N . VAL A 1 501 ? -23.962 -35.123 -2.423 1.00 22.78 501 VAL A N 1
ATOM 3937 C CA . VAL A 1 501 ? -24.897 -35.544 -1.367 1.00 22.78 501 VAL A CA 1
ATOM 3938 C C . VAL A 1 501 ? -24.952 -34.470 -0.280 1.00 22.78 501 VAL A C 1
ATOM 3940 O O . VAL A 1 501 ? -23.969 -34.181 0.399 1.00 22.78 501 VAL A O 1
ATOM 3943 N N . VAL A 1 502 ? -26.140 -33.883 -0.157 1.00 24.27 502 VAL A N 1
ATOM 3944 C CA . VAL A 1 502 ? -26.663 -33.163 1.008 1.00 24.27 502 VAL A CA 1
ATOM 3945 C C . VAL A 1 502 ? -27.029 -34.198 2.068 1.00 24.27 502 VAL A C 1
ATOM 3947 O O . VAL A 1 502 ? -27.721 -35.156 1.731 1.00 24.27 502 VAL A O 1
ATOM 3950 N N . ILE A 1 503 ? -26.660 -33.987 3.334 1.00 23.67 503 ILE A N 1
ATOM 3951 C CA . ILE A 1 503 ? -27.395 -34.566 4.469 1.00 23.67 503 ILE A CA 1
ATOM 3952 C C . ILE A 1 503 ? -27.591 -33.483 5.535 1.00 23.67 503 ILE A C 1
ATOM 3954 O O . ILE A 1 503 ? -26.708 -32.654 5.751 1.00 23.67 503 ILE A O 1
ATOM 3958 N N . ALA A 1 504 ? -28.810 -33.516 6.073 1.00 28.22 504 ALA A N 1
ATOM 3959 C CA . ALA A 1 504 ? -29.494 -32.613 6.991 1.00 28.22 504 ALA A CA 1
ATOM 3960 C C . ALA A 1 504 ? -28.803 -32.353 8.334 1.00 28.22 504 ALA A C 1
ATOM 3962 O O . ALA A 1 504 ? -28.064 -33.246 8.810 1.00 28.22 504 ALA A O 1
#

Foldseek 3Di:
DDDDDDPDDPDPDPDPQLLFFKFFLDADPVQLETEIEGDPDFAQLEEEEQEDDDDQPDPQWDWHWYDYDPDDIDIATAHPLLRVLLRCCNPPQRPGDGYHDLRRRARPVDPVSNQSNLLCVLVCLAHYEYEYADPSRHLAHHDPLLLQFLQSLQNLQHFAYDRRHDLVPDDLVVLLVVLQSSQCQFWLSVLLSVLLVHADDCVPCVVSLVRLCVDADPVLNVLSVVLSVLNNDDNDSVSSSVNSVSSVVSRNRGGRPDQDPLQVLLLSLQQHPDQLAARSCSRSCSNVCVVVPHTDRRPCNLVSQVVCCVVPVFSFWWFQHHPVCLPAGDLQEQADDTSNRVSCCSNVVDSDPHPPPRPPLPPDKDWDQQVQDRDIWIWGHHPWKIFIADDPVDPPDPDPRRDTNGMGTLVLLVVLVVVPPDDDDPCPVLVSLLVSLVSCVVNPDPQPPSCSSVRSVVVSVVRNVVSVVVVVVPPDPPPPDDDDDDDDDDDDDDDDDDDDDDDD

Organism: NCBI:txid120398

Secondary structure (DSSP, 8-state):
------------PPPTTTTSPEEEEEEETTTTEEEEEE-SS--TTEEEEE-------STTPEEEEEEETTSPPEEEEE-HHHHHHHHHIIIIIS-SSEEE-HHHHS-TT-HHHHHHHHHHHHHHHHHSEEEE--GGG-SSPPPGGGGG-HHHHHHHHSB-EEE-S-STTS-HHHHHHHHHHHHTTSTTHHHHHGGGSS---HHHHHHHHHHHHHSS-GGGHHHHHHHHHHHHS---HHHHHHHHHHHHHHHHHS-B-PPP-HHHHHHHHHHS---TTTHHHHHHHHHHHHHTT----SS-HHHHHHHHHHH-TTGGGS-SS-TT-TTS-GGG--S---HHHHHHHHHS---PPTTSS----SSEEEEEEETTTTEEEEEEE-SSEEEEE--TT-SS-------EEEEEEHHHHHHHHHTSSSSS-THHHHHHHHHHHHHHHHTT----GGGHHHHHHHHHHHHHHHHHHHHHSS-------------------PPPP-------

Sequence (504 aa):
MLPLSSVQPSMMQPSSTALAPRFIASINLSSSSIHCTRVTTIQPTHFALSHRWQDRSSATCNSFTVFCDHDPPYTVSLTLVEATNILSYLTQTLVGDGLWLDYVCVNQADKADACAQVHVMGHIYTHATSVIVGDDLGPVMPPRAYLRRAWCVQERMFGPIRFVWDMDAQDGAYLAEFAADVASRVDGLAAIAACLHRPYDAARDRWRLAALLQHGPVEAHGWRHHLAKLTLGERTAENRRAMAVAILRLRELVTCTHAVDPSEWHCLVFDCEATVEKDRLFGPWGHPLRQIGLDVQYDRPDVTWRRLAIHFPEAEYAFHASRATPATPHGGFSGFATVHQLVQHVTDHERLPPGRTAATPLLGSMTVALPMVSLSVLLAWDVTCVALAWDSQSPDSHRPHTTFHFVVSKACLARGRRRGHHRQGDGGHMKKFYAVVERLQLLGADIPRDHGAAAAHFLKLEMERLVEDRRRQRPRRQSSHHASDTPDNEVWCPVPRDECVVIA

Radius of gyration: 26.55 Å; chains: 1; bounding box: 68×86×61 Å

pLDDT: mean 73.89, std 20.63, range [22.67, 98.44]